Protein AF-A0A8T3Y9E4-F1 (afdb_monomer)

Sequence (505 aa):
MDGLTTKIKVGIEEIILILLIAMSVIGILYFLPGDVMVIKKLIAWIGMGYLFYKIDLSELFFGKKSKLVDGLLIFAYFCLILKDFFTFSKELTKESFYLFDFNLLFQKSIALGGKIYLLKFPLAETIEIYGFYLGAAILICLALSQLLFKTEIVRPSILGLFHEGMPSSFGVRFVRVFTSFFVFLAFFMIVFNLVMEWLAWVIKSWIIFFAVFFYLFFFIKYHKQFHVSTIIYKVGDIGHSFYHRFLDLFKERRTVFLGVSGMLVLHLLTDIGTFIIPYLVGKNVSYFASFGPSHDSLFSLLLIDVAGATVLWQKIGIVALYVLNALAILFLFFGPVYIWRLLYKEERIPTPKLLLALFYPAALAFILSPIFKITRIQEGQDVSIVGVDILTHGVVLSDLLRVLFLVIGLAVLIAILLFIPKLSFFLTLFMIVGVQFFLGYYIFLYFMSVAQSYLLLLSSPGLPTLFIIFFALFFLIAMLFYSSGFLSFIFMSWRRIFLDIKQSQ

Radius of gyration: 25.7 Å; Cα contacts (8 Å, |Δi|>4): 493; chains: 1; bounding box: 64×71×76 Å

Secondary structure (DSSP, 8-state):
-----------HHHHHHHHHHHHHHHHHTT---HHHHHHHHHHHHHHHHHHHHHTTHHHHHHSS--HHHHHHHHHHHHHHHHHHHHHHHHHHHHHHHHH-TT-HHHHHHHHHH----S--HHHHHHHHHHHHHHHHHHHHHHHHHHHHS-PPB-SSSTGGGT--BS--SHHHHHHHHHHHHHHHHHIIIIIIHHHHHHHHHHHHSHHHHHHHHHHHHHHHHHGGG--TTSHHHHHHHHHHHHHHHHHHTTTSTTTHHHHHHHHHHHHHHHHIIIIIHHHHHT---HHHHHH-TT---HHHHHHHHHHH--SHHHHHHHHHHHHHHHHHHHHHHHHHHHHHHHHHTT---PPPHHHHHHHHHHHHHHHHS-SEEEEEPPBTB-TT--SEEEEE----TTTHHHHHHHHHHHHHHHHHHTTSHHHHHHHHHHHHHHHHHHHHHHHHHHHHHHHHHHHHHHH-TT--HHHHHHHHHHHHHHHHHHHHHHHHHHHHHHHHHHHHHHTT-

Mean predicted aligned error: 6.98 Å

Structure (mmCIF, N/CA/C/O backbone):
data_AF-A0A8T3Y9E4-F1
#
_entry.id   AF-A0A8T3Y9E4-F1
#
loop_
_atom_site.group_PDB
_atom_site.id
_atom_site.type_symbol
_atom_site.label_atom_id
_atom_site.label_alt_id
_atom_site.label_comp_id
_atom_site.label_asym_id
_atom_site.label_entity_id
_atom_site.label_seq_id
_atom_site.pdbx_PDB_ins_code
_atom_site.Cartn_x
_atom_site.Cartn_y
_atom_site.Cartn_z
_atom_site.occupancy
_atom_site.B_iso_or_equiv
_atom_site.auth_seq_id
_atom_site.auth_comp_id
_atom_site.auth_asym_id
_atom_site.auth_atom_id
_atom_site.pdbx_PDB_model_num
ATOM 1 N N . MET A 1 1 ? -34.756 -41.202 -5.041 1.00 41.28 1 MET A N 1
ATOM 2 C CA . MET A 1 1 ? -34.720 -39.973 -5.865 1.00 41.28 1 MET A CA 1
ATOM 3 C C . MET A 1 1 ? -34.844 -38.720 -4.982 1.00 41.28 1 MET A C 1
ATOM 5 O O . MET A 1 1 ? -35.246 -37.676 -5.468 1.00 41.28 1 MET A O 1
ATOM 9 N N . ASP A 1 2 ? -34.384 -38.772 -3.724 1.00 39.19 2 ASP A N 1
ATOM 10 C CA . ASP A 1 2 ? -34.600 -37.713 -2.716 1.00 39.19 2 ASP A CA 1
ATOM 11 C C . ASP A 1 2 ? -33.361 -36.833 -2.476 1.00 39.19 2 ASP A C 1
ATOM 13 O O . ASP A 1 2 ? -33.089 -36.388 -1.367 1.00 39.19 2 ASP A O 1
ATOM 17 N N . GLY A 1 3 ? -32.566 -36.601 -3.524 1.00 41.75 3 GLY A N 1
ATOM 18 C CA . GLY A 1 3 ? -31.272 -35.911 -3.429 1.00 41.75 3 GLY A CA 1
ATOM 19 C C . GLY A 1 3 ? -31.195 -34.539 -4.105 1.00 41.75 3 GLY A C 1
ATOM 20 O O . GLY A 1 3 ? -30.090 -34.047 -4.306 1.00 41.75 3 GLY A O 1
ATOM 21 N N . LEU A 1 4 ? -32.316 -33.937 -4.527 1.00 40.28 4 LEU A N 1
ATOM 22 C CA . LEU A 1 4 ? -32.292 -32.845 -5.520 1.00 40.28 4 LEU A CA 1
ATOM 23 C C . LEU A 1 4 ? -33.061 -31.567 -5.153 1.00 40.28 4 LEU A C 1
ATOM 25 O O . LEU A 1 4 ? -33.347 -30.754 -6.026 1.00 40.28 4 LEU A O 1
ATOM 29 N N . THR A 1 5 ? -33.336 -31.329 -3.870 1.00 38.22 5 THR A N 1
ATOM 30 C CA . THR A 1 5 ? -33.919 -30.052 -3.413 1.00 38.22 5 THR A CA 1
ATOM 31 C C . THR A 1 5 ? -33.179 -29.450 -2.224 1.00 38.22 5 THR A C 1
ATOM 33 O O . THR A 1 5 ? -33.794 -28.925 -1.295 1.00 38.22 5 THR A O 1
ATOM 36 N N . THR A 1 6 ? -31.846 -29.453 -2.242 1.00 44.19 6 THR A N 1
ATOM 37 C CA . THR A 1 6 ? -31.098 -28.435 -1.497 1.00 44.19 6 THR A CA 1
ATOM 38 C C . THR A 1 6 ? -31.352 -27.092 -2.180 1.00 44.19 6 THR A C 1
ATOM 40 O O . THR A 1 6 ? -30.656 -26.701 -3.114 1.00 44.19 6 THR A O 1
ATOM 43 N N . LYS A 1 7 ? -32.415 -26.393 -1.753 1.00 43.25 7 LYS A N 1
ATOM 44 C CA . LYS A 1 7 ? -32.653 -24.996 -2.135 1.00 43.25 7 LYS A CA 1
ATOM 45 C C . LYS A 1 7 ? -31.379 -24.220 -1.819 1.00 43.25 7 LYS A C 1
ATOM 47 O O . LYS A 1 7 ? -31.024 -24.081 -0.650 1.00 43.25 7 LYS A O 1
ATOM 52 N N . ILE A 1 8 ? -30.706 -23.733 -2.858 1.00 49.84 8 ILE A N 1
ATOM 53 C CA . ILE A 1 8 ? -29.606 -22.786 -2.719 1.00 49.84 8 ILE A CA 1
ATOM 54 C C . ILE A 1 8 ? -30.212 -21.557 -2.042 1.00 49.84 8 ILE A C 1
ATOM 56 O O . ILE A 1 8 ? -30.957 -20.798 -2.662 1.00 49.84 8 ILE A O 1
ATOM 60 N N . LYS A 1 9 ? -29.971 -21.402 -0.738 1.00 47.78 9 LYS A N 1
ATOM 61 C CA . LYS A 1 9 ? -30.266 -20.156 -0.038 1.00 47.78 9 LYS A CA 1
ATOM 62 C C . LYS A 1 9 ? -29.194 -19.173 -0.480 1.00 47.78 9 LYS A C 1
ATOM 64 O O . LYS A 1 9 ? -28.117 -19.147 0.096 1.00 47.78 9 LYS A O 1
ATOM 69 N N . VAL A 1 10 ? -29.478 -18.446 -1.556 1.00 60.12 10 VAL A N 1
ATOM 70 C CA . VAL A 1 10 ? -28.666 -17.302 -1.968 1.00 60.12 10 VAL A CA 1
ATOM 71 C C . VAL A 1 10 ? -28.800 -16.263 -0.854 1.00 60.12 10 VAL A C 1
ATOM 73 O O . VAL A 1 10 ? -29.909 -15.793 -0.586 1.00 60.12 10 VAL A O 1
ATOM 76 N N . GLY A 1 11 ? -27.708 -15.992 -0.143 1.00 74.25 11 GLY A N 1
ATOM 77 C CA . GLY A 1 11 ? -27.639 -14.939 0.858 1.00 74.25 11 GLY A CA 1
ATOM 78 C C . GLY A 1 11 ? -27.594 -13.560 0.204 1.00 74.25 11 GLY A C 1
ATOM 79 O O . GLY A 1 11 ? -27.495 -13.407 -1.018 1.00 74.25 11 GLY A O 1
ATOM 80 N N . ILE A 1 12 ? -27.709 -12.519 1.027 1.00 74.81 12 ILE A N 1
ATOM 81 C CA . ILE A 1 12 ? -27.642 -11.136 0.542 1.00 74.81 12 ILE A CA 1
ATOM 82 C C . ILE A 1 12 ? -26.237 -10.815 0.007 1.00 74.81 12 ILE A C 1
ATOM 84 O O . ILE A 1 12 ? -26.089 -10.026 -0.925 1.00 74.81 12 ILE A O 1
ATOM 88 N N . GLU A 1 13 ? -25.219 -11.482 0.551 1.00 70.19 13 GLU A N 1
ATOM 89 C CA . GLU A 1 13 ? -23.819 -11.402 0.155 1.00 70.19 13 GLU A CA 1
ATOM 90 C C . GLU A 1 13 ? -23.615 -11.826 -1.302 1.00 70.19 13 GLU A C 1
ATOM 92 O O . GLU A 1 13 ? -22.992 -11.098 -2.079 1.00 70.19 13 GLU A O 1
ATOM 97 N N . GLU A 1 14 ? -24.181 -12.967 -1.697 1.00 70.56 14 GLU A N 1
ATOM 98 C CA . GLU A 1 14 ? -24.085 -13.473 -3.062 1.00 70.56 14 GLU A CA 1
ATOM 99 C C . GLU A 1 14 ? -24.826 -12.564 -4.046 1.00 70.56 14 GLU A C 1
ATOM 101 O O . GLU A 1 14 ? -24.326 -12.332 -5.146 1.00 70.56 14 GLU A O 1
ATOM 106 N N . ILE A 1 15 ? -25.973 -11.993 -3.655 1.00 74.69 15 ILE A N 1
ATOM 107 C CA . ILE A 1 15 ? -26.712 -11.037 -4.497 1.00 74.69 15 ILE A CA 1
ATOM 108 C C . ILE A 1 15 ? -25.878 -9.773 -4.732 1.00 74.69 15 ILE A C 1
ATOM 110 O O . ILE A 1 15 ? -25.726 -9.347 -5.880 1.00 74.69 15 ILE A O 1
ATOM 114 N N . ILE A 1 16 ? -25.306 -9.189 -3.672 1.00 70.62 16 ILE A N 1
ATOM 115 C CA . ILE A 1 16 ? -24.440 -8.005 -3.780 1.00 70.62 16 ILE A CA 1
ATOM 116 C C . ILE A 1 16 ? -23.239 -8.317 -4.677 1.00 70.62 16 ILE A C 1
ATOM 118 O O . ILE A 1 16 ? -22.924 -7.537 -5.577 1.00 70.62 16 ILE A O 1
ATOM 122 N N . LEU A 1 17 ? -22.602 -9.473 -4.483 1.00 70.62 17 LEU A N 1
ATOM 123 C CA . LEU A 1 17 ? -21.464 -9.895 -5.290 1.00 70.62 17 LEU A CA 1
ATOM 124 C C . LEU A 1 17 ? -21.850 -10.047 -6.770 1.00 70.62 17 LEU A C 1
ATOM 126 O O . LEU A 1 17 ? -21.180 -9.474 -7.626 1.00 70.62 17 LEU A O 1
ATOM 130 N N . ILE A 1 18 ? -22.948 -10.743 -7.083 1.00 72.50 18 ILE A N 1
ATOM 131 C CA . ILE A 1 18 ? -23.447 -10.923 -8.459 1.00 72.50 18 ILE A CA 1
ATOM 132 C C . ILE A 1 18 ? -23.756 -9.573 -9.120 1.00 72.50 18 ILE A C 1
ATOM 134 O O . ILE A 1 18 ? -23.401 -9.363 -10.282 1.00 72.50 18 ILE A O 1
ATOM 138 N N . LEU A 1 19 ? -24.365 -8.635 -8.393 1.00 75.94 19 LEU A N 1
ATOM 139 C CA . LEU A 1 19 ? -24.623 -7.287 -8.904 1.00 75.94 19 LEU A CA 1
ATOM 140 C C . LEU A 1 19 ? -23.319 -6.538 -9.200 1.00 75.94 19 LEU A C 1
ATOM 142 O O . LEU A 1 19 ? -23.170 -5.964 -10.280 1.00 75.94 19 LEU A O 1
ATOM 146 N N . LEU A 1 20 ? -22.347 -6.578 -8.283 1.00 73.12 20 LEU A N 1
ATOM 147 C CA . LEU A 1 20 ? -21.034 -5.960 -8.489 1.00 73.12 20 LEU A CA 1
ATOM 148 C C . LEU A 1 20 ? -20.312 -6.551 -9.698 1.00 73.12 20 LEU A C 1
ATOM 150 O O . LEU A 1 20 ? -19.714 -5.809 -10.482 1.00 73.12 20 LEU A O 1
ATOM 154 N N . ILE A 1 21 ? -20.414 -7.863 -9.881 1.00 72.75 21 ILE A N 1
ATOM 155 C CA . ILE A 1 21 ? -19.875 -8.589 -11.028 1.00 72.75 21 ILE A CA 1
ATOM 156 C C . ILE A 1 21 ? -20.503 -8.098 -12.322 1.00 72.75 21 ILE A C 1
ATOM 158 O O . ILE A 1 21 ? -19.780 -7.666 -13.219 1.00 72.75 21 ILE A O 1
ATOM 162 N N . ALA A 1 22 ? -21.833 -8.152 -12.415 1.00 76.12 22 ALA A N 1
ATOM 163 C CA . ALA A 1 22 ? -22.558 -7.797 -13.625 1.00 76.12 22 ALA A CA 1
ATOM 164 C C . ALA A 1 22 ? -22.231 -6.356 -14.038 1.00 76.12 22 ALA A C 1
ATOM 166 O O . ALA A 1 22 ? -21.837 -6.104 -15.176 1.00 76.12 22 ALA A O 1
ATOM 167 N N . MET A 1 23 ? -22.256 -5.425 -13.081 1.00 75.31 23 MET A N 1
ATOM 168 C CA . MET A 1 23 ? -21.860 -4.037 -13.323 1.00 75.31 23 MET A CA 1
ATOM 169 C C . MET A 1 23 ? -20.371 -3.890 -13.683 1.00 75.31 23 MET A C 1
ATOM 171 O O . MET A 1 23 ? -19.987 -2.949 -14.372 1.00 75.31 23 MET A O 1
ATOM 175 N N . SER A 1 24 ? -19.490 -4.780 -13.225 1.00 78.69 24 SER A N 1
ATOM 176 C CA . SER A 1 24 ? -18.065 -4.732 -13.585 1.00 78.69 24 SER A CA 1
ATOM 177 C C . SER A 1 24 ? -17.809 -5.229 -14.997 1.00 78.69 24 SER A C 1
ATOM 179 O O . SER A 1 24 ? -17.068 -4.574 -15.723 1.00 78.69 24 SER A O 1
ATOM 181 N N . VAL A 1 25 ? -18.481 -6.300 -15.417 1.00 76.88 25 VAL A N 1
ATOM 182 C CA . VAL A 1 25 ? -18.430 -6.798 -16.799 1.00 76.88 25 VAL A CA 1
ATOM 183 C C . VAL A 1 25 ? -18.934 -5.725 -17.769 1.00 76.88 25 VAL A C 1
ATOM 185 O O . VAL A 1 25 ? -18.226 -5.377 -18.710 1.00 76.88 25 VAL A O 1
ATOM 188 N N . ILE A 1 26 ? -20.112 -5.144 -17.509 1.00 76.94 26 ILE A N 1
ATOM 189 C CA . ILE A 1 26 ? -20.688 -4.101 -18.378 1.00 76.94 26 ILE A CA 1
ATOM 190 C C . ILE A 1 26 ? -19.802 -2.842 -18.372 1.00 76.94 26 ILE A C 1
ATOM 192 O O . ILE A 1 26 ? -19.606 -2.216 -19.412 1.00 76.94 26 ILE A O 1
ATOM 196 N N . GLY A 1 27 ? -19.213 -2.501 -17.220 1.00 70.25 27 GLY A N 1
ATOM 197 C CA . GLY A 1 27 ? -18.297 -1.366 -17.090 1.00 70.25 27 GLY A CA 1
ATOM 198 C C . GLY A 1 27 ? -16.982 -1.534 -17.857 1.00 70.25 27 GLY A C 1
ATOM 199 O O . GLY A 1 27 ? -16.497 -0.565 -18.428 1.00 70.25 27 GLY A O 1
ATOM 200 N N . ILE A 1 28 ? -16.416 -2.746 -17.917 1.00 72.19 28 ILE A N 1
ATOM 201 C CA . ILE A 1 28 ? -15.203 -3.036 -18.708 1.00 72.19 28 ILE A CA 1
ATOM 202 C C . ILE A 1 28 ? -15.462 -2.856 -20.206 1.00 72.19 28 ILE A C 1
ATOM 204 O O . ILE A 1 28 ? -14.575 -2.419 -20.932 1.00 72.19 28 ILE A O 1
ATOM 208 N N . LEU A 1 29 ? -16.679 -3.153 -20.658 1.00 74.94 29 LEU A N 1
ATOM 209 C CA . LEU A 1 29 ? -17.094 -2.954 -22.044 1.00 74.94 29 LEU A CA 1
ATOM 210 C C . LEU A 1 29 ? -17.444 -1.488 -22.368 1.00 74.94 29 LEU A C 1
ATOM 212 O O . LEU A 1 29 ? -17.924 -1.215 -23.461 1.00 74.94 29 LEU A O 1
ATOM 216 N N . TYR A 1 30 ? -17.221 -0.555 -21.432 1.00 69.25 30 TYR A N 1
ATOM 217 C CA . TYR A 1 30 ? -17.536 0.873 -21.566 1.00 69.25 30 TYR A CA 1
ATOM 218 C C . TYR A 1 30 ? -19.021 1.175 -21.861 1.00 69.25 30 TYR A C 1
ATOM 220 O O . TYR A 1 30 ? -19.355 2.257 -22.330 1.00 69.25 30 TYR A O 1
ATOM 228 N N . PHE A 1 31 ? -19.935 0.248 -21.544 1.00 74.75 31 PHE A N 1
ATOM 229 C CA . PHE A 1 31 ? -21.373 0.408 -21.809 1.00 74.75 31 PHE A CA 1
ATOM 230 C C . PHE A 1 31 ? -22.163 1.038 -20.652 1.00 74.75 31 PHE A C 1
ATOM 232 O O . PHE A 1 31 ? -23.372 1.232 -20.775 1.00 74.75 31 PHE A O 1
ATOM 239 N N . LEU A 1 32 ? -21.525 1.340 -19.514 1.00 72.88 32 LEU A N 1
ATOM 240 C CA . LEU A 1 32 ? -22.216 1.953 -18.378 1.00 72.88 32 LEU A CA 1
ATOM 241 C C . LEU A 1 32 ? -22.195 3.486 -18.464 1.00 72.88 32 LEU A C 1
ATOM 243 O O . LEU A 1 32 ? -21.107 4.060 -18.496 1.00 72.88 32 LEU A O 1
ATOM 247 N N . PRO A 1 33 ? -23.359 4.161 -18.418 1.00 75.06 33 PRO A N 1
ATOM 248 C CA . PRO A 1 33 ? -23.400 5.612 -18.270 1.00 75.06 33 PRO A CA 1
ATOM 249 C C . PRO A 1 33 ? -22.887 6.031 -16.881 1.00 75.06 33 PRO A C 1
ATOM 251 O O . PRO A 1 33 ? -22.947 5.253 -15.921 1.00 75.06 33 PRO A O 1
ATOM 254 N N . GLY A 1 34 ? -22.417 7.279 -16.764 1.00 73.00 34 GLY A N 1
ATOM 255 C CA . GLY A 1 34 ? -21.814 7.819 -15.536 1.00 73.00 34 GLY A CA 1
ATOM 256 C C . GLY A 1 34 ? -22.693 7.649 -14.292 1.00 73.00 34 GLY A C 1
ATOM 257 O O . GLY A 1 34 ? -22.210 7.204 -13.251 1.00 73.00 34 GLY A O 1
ATOM 258 N N . ASP A 1 35 ? -24.001 7.877 -14.415 1.00 71.75 35 ASP A N 1
ATOM 259 C CA . ASP A 1 35 ? -24.958 7.734 -13.309 1.00 71.75 35 ASP A CA 1
ATOM 260 C C . ASP A 1 35 ? -25.008 6.297 -12.763 1.00 71.75 35 ASP A C 1
ATOM 262 O O . ASP A 1 35 ? -25.023 6.066 -11.550 1.00 71.75 35 ASP A O 1
ATOM 266 N N . VAL A 1 36 ? -24.954 5.298 -13.652 1.00 79.00 36 VAL A N 1
ATOM 267 C CA . VAL A 1 36 ? -24.930 3.883 -13.253 1.00 79.00 36 VAL A CA 1
ATOM 268 C C . VAL A 1 36 ? -23.576 3.515 -12.644 1.00 79.00 36 VAL A C 1
ATOM 270 O O . VAL A 1 36 ? -23.523 2.679 -11.741 1.00 79.00 36 VAL A O 1
ATOM 273 N N . MET A 1 37 ? -22.479 4.168 -13.047 1.00 75.06 37 MET A N 1
ATOM 274 C CA . MET A 1 37 ? -21.181 4.009 -12.379 1.00 75.06 37 MET A CA 1
ATOM 275 C C . MET A 1 37 ? -21.188 4.560 -10.944 1.00 75.06 37 MET A C 1
ATOM 277 O O . MET A 1 37 ? -20.574 3.950 -10.061 1.00 75.06 37 MET A O 1
ATOM 281 N N . VAL A 1 38 ? -21.906 5.657 -10.683 1.00 78.56 38 VAL A N 1
ATOM 282 C CA . VAL A 1 38 ? -22.107 6.181 -9.319 1.00 78.56 38 VAL A CA 1
ATOM 283 C C . VAL A 1 38 ? -22.912 5.185 -8.481 1.00 78.56 38 VAL A C 1
ATOM 285 O O . VAL A 1 38 ? -22.470 4.810 -7.392 1.00 78.56 38 VAL A O 1
ATOM 288 N N . ILE A 1 39 ? -24.032 4.672 -9.009 1.00 81.50 39 ILE A N 1
ATOM 289 C CA . ILE A 1 39 ? -24.850 3.640 -8.340 1.00 81.50 39 ILE A CA 1
ATOM 290 C C . ILE A 1 39 ? -24.020 2.382 -8.055 1.00 81.50 39 ILE A C 1
ATOM 292 O O . ILE A 1 39 ? -24.061 1.854 -6.943 1.00 81.50 39 ILE A O 1
ATOM 296 N N . LYS A 1 40 ? -23.206 1.932 -9.019 1.00 82.50 40 LYS A N 1
ATOM 297 C CA . LYS A 1 40 ? -22.290 0.796 -8.851 1.00 82.50 40 LYS A CA 1
ATOM 298 C C . LYS A 1 40 ? -21.365 0.997 -7.653 1.00 82.50 40 LYS A C 1
ATOM 300 O O . LYS A 1 40 ? -21.189 0.077 -6.852 1.00 82.50 40 LYS A O 1
ATOM 305 N N . LYS A 1 41 ? -20.772 2.187 -7.521 1.00 80.06 41 LYS A N 1
ATOM 306 C CA . LYS A 1 41 ? -19.879 2.489 -6.398 1.00 80.06 41 LYS A CA 1
ATOM 307 C C . LYS A 1 41 ? -20.636 2.596 -5.076 1.00 80.06 41 LYS A C 1
ATOM 309 O O . LYS A 1 41 ? -20.136 2.105 -4.070 1.00 80.06 41 LYS A O 1
ATOM 314 N N . LEU A 1 42 ? -21.844 3.156 -5.077 1.00 83.88 42 LEU A N 1
ATOM 315 C CA . LEU A 1 42 ? -22.689 3.198 -3.885 1.00 83.88 42 LEU A CA 1
ATOM 316 C C . LEU A 1 42 ? -23.046 1.786 -3.393 1.00 83.88 42 LEU A C 1
ATOM 318 O O . LEU A 1 42 ? -22.881 1.496 -2.211 1.00 83.88 42 LEU A O 1
ATOM 322 N N . ILE A 1 43 ? -23.460 0.884 -4.292 1.00 83.94 43 ILE A N 1
ATOM 323 C CA . ILE A 1 43 ? -23.746 -0.525 -3.960 1.00 83.94 43 ILE A CA 1
ATOM 324 C C . ILE A 1 43 ? -22.512 -1.195 -3.359 1.00 83.94 43 ILE A C 1
ATOM 326 O O . ILE A 1 43 ? -22.611 -1.903 -2.360 1.00 83.94 43 ILE A O 1
ATOM 330 N N . ALA A 1 44 ? -21.341 -0.948 -3.938 1.00 83.50 44 ALA A N 1
ATOM 331 C CA . ALA A 1 44 ? -20.098 -1.468 -3.402 1.00 83.50 44 ALA A CA 1
ATOM 332 C C . ALA A 1 44 ? -19.787 -0.956 -1.998 1.00 83.50 44 ALA A C 1
ATOM 334 O O . ALA A 1 44 ? -19.410 -1.739 -1.130 1.00 83.50 44 ALA A O 1
ATOM 335 N N . TRP A 1 45 ? -19.952 0.344 -1.773 1.00 87.06 45 TRP A N 1
ATOM 336 C CA . TRP A 1 45 ? -19.739 0.964 -0.472 1.00 87.06 45 TRP A CA 1
ATOM 337 C C . TRP A 1 45 ? -20.688 0.382 0.574 1.00 87.06 45 TRP A C 1
ATOM 339 O O . TRP A 1 45 ? -20.238 -0.011 1.647 1.00 87.06 45 TRP A O 1
ATOM 349 N N . ILE A 1 46 ? -21.970 0.222 0.236 1.00 87.38 46 ILE A N 1
ATOM 350 C CA . ILE A 1 46 ? -22.957 -0.446 1.095 1.00 87.38 46 ILE A CA 1
ATOM 351 C C . ILE A 1 46 ? -22.531 -1.892 1.383 1.00 87.38 46 ILE A C 1
ATOM 353 O O . ILE A 1 46 ? -22.550 -2.318 2.539 1.00 87.38 46 ILE A O 1
ATOM 357 N N . GLY A 1 47 ? -22.091 -2.630 0.360 1.00 83.56 47 GLY A N 1
ATOM 358 C CA . GLY A 1 47 ? -21.563 -3.987 0.508 1.00 83.56 47 GLY A CA 1
ATOM 359 C C . GLY A 1 47 ? -20.375 -4.056 1.470 1.00 83.56 47 GLY A C 1
ATOM 360 O O . GLY A 1 47 ? -20.331 -4.929 2.333 1.00 83.56 47 GLY A O 1
ATOM 361 N N . MET A 1 48 ? -19.451 -3.097 1.399 1.00 84.25 48 MET A N 1
ATOM 362 C CA . MET A 1 48 ? -18.329 -3.017 2.339 1.00 84.25 48 MET A CA 1
ATOM 363 C C . MET A 1 48 ? -18.753 -2.627 3.747 1.00 84.25 48 MET A C 1
ATOM 365 O O . MET A 1 48 ? -18.252 -3.207 4.708 1.00 84.25 48 MET A O 1
ATOM 369 N N . GLY A 1 49 ? -19.704 -1.704 3.889 1.00 87.94 49 GLY A N 1
ATOM 370 C CA . GLY A 1 49 ? -20.299 -1.385 5.184 1.00 87.94 49 GLY A CA 1
ATOM 371 C C . GLY A 1 49 ? -20.910 -2.616 5.845 1.00 87.94 49 GLY A C 1
ATOM 372 O O . GLY A 1 49 ? -20.692 -2.866 7.030 1.00 87.94 49 GLY A O 1
ATOM 373 N N . TYR A 1 50 ? -21.599 -3.441 5.058 1.00 86.75 50 TYR A N 1
ATOM 374 C CA . TYR A 1 50 ? -22.134 -4.716 5.517 1.00 86.75 50 TYR A CA 1
ATOM 375 C C . TYR A 1 50 ? -21.032 -5.710 5.921 1.00 86.75 50 TYR A C 1
ATOM 377 O O . TYR A 1 50 ? -21.148 -6.356 6.964 1.00 86.75 50 TYR A O 1
ATOM 385 N N . LEU A 1 51 ? -19.938 -5.808 5.158 1.00 83.50 51 LEU A N 1
ATOM 386 C CA . LEU A 1 51 ? -18.799 -6.655 5.529 1.00 83.50 51 LEU A CA 1
ATOM 387 C C . LEU A 1 51 ? -18.146 -6.189 6.837 1.00 83.50 51 LEU A C 1
ATOM 389 O O . LEU A 1 51 ? -17.933 -7.012 7.725 1.00 83.50 51 LEU A O 1
ATOM 393 N N . PHE A 1 52 ? -17.919 -4.885 7.024 1.00 87.00 52 PHE A N 1
ATOM 394 C CA . PHE A 1 52 ? -17.437 -4.343 8.302 1.00 87.00 52 PHE A CA 1
ATOM 395 C C . PHE A 1 52 ? -18.389 -4.643 9.465 1.00 87.00 52 PHE A C 1
ATOM 397 O O . PHE A 1 52 ? -17.939 -4.922 10.574 1.00 87.00 52 PHE A O 1
ATOM 404 N N . TYR A 1 53 ? -19.699 -4.652 9.218 1.00 89.75 53 TYR A N 1
ATOM 405 C CA . TYR A 1 53 ? -20.688 -5.014 10.233 1.00 89.75 53 TYR A CA 1
ATOM 406 C C . TYR A 1 53 ? -20.633 -6.503 10.617 1.00 89.75 53 TYR A C 1
ATOM 408 O O . TYR A 1 53 ? -20.957 -6.868 11.749 1.00 89.75 53 TYR A O 1
ATOM 416 N N . LYS A 1 54 ? -20.210 -7.378 9.697 1.00 86.88 54 LYS A N 1
ATOM 417 C CA . LYS A 1 54 ? -19.988 -8.811 9.965 1.00 86.88 54 LYS A CA 1
ATOM 418 C C . LYS A 1 54 ? -18.707 -9.093 10.740 1.00 86.88 54 LYS A C 1
ATOM 420 O O . LYS A 1 54 ? -18.633 -10.119 11.404 1.00 86.88 54 LYS A O 1
ATOM 425 N N . ILE A 1 55 ? -17.731 -8.197 10.653 1.00 87.31 55 ILE A N 1
ATOM 426 C CA . ILE A 1 55 ? -16.436 -8.316 11.327 1.00 87.31 55 ILE A CA 1
ATOM 427 C C . ILE A 1 55 ? -16.546 -8.076 12.844 1.00 87.31 55 ILE A C 1
ATOM 429 O O . ILE A 1 55 ? -15.650 -8.481 13.578 1.00 87.31 55 ILE A O 1
ATOM 433 N N . ASP A 1 56 ? -17.639 -7.463 13.317 1.00 93.19 56 ASP A N 1
ATOM 434 C CA . ASP A 1 56 ? -17.853 -7.097 14.724 1.00 93.19 56 ASP A CA 1
ATOM 435 C C . ASP A 1 56 ? -16.731 -6.175 15.258 1.00 93.19 56 ASP A C 1
ATOM 437 O O . ASP A 1 56 ? -15.918 -6.559 16.100 1.00 93.19 56 ASP A O 1
ATOM 441 N N . LEU A 1 57 ? -16.670 -4.922 14.780 1.00 94.50 57 LEU A N 1
ATOM 442 C CA . LEU A 1 57 ? -15.642 -3.936 15.181 1.00 94.50 57 LEU A CA 1
ATOM 443 C C . LEU A 1 57 ? -15.534 -3.743 16.705 1.00 94.50 57 LEU A C 1
ATOM 445 O O . LEU A 1 57 ? -14.455 -3.504 17.242 1.00 94.50 57 LEU A O 1
ATOM 449 N N . SER A 1 58 ? -16.641 -3.871 17.422 1.00 96.00 58 SER A N 1
ATOM 450 C CA . SER A 1 58 ? -16.721 -3.845 18.879 1.00 96.00 58 SER A CA 1
ATOM 451 C C . SER A 1 58 ? -15.997 -5.025 19.527 1.00 96.00 58 SER A C 1
ATOM 453 O O . SER A 1 58 ? -15.326 -4.833 20.539 1.00 96.00 58 SER A O 1
ATOM 455 N N . GLU A 1 59 ? -16.041 -6.220 18.936 1.00 95.19 59 GLU A N 1
ATOM 456 C CA . GLU A 1 59 ? -15.223 -7.351 19.381 1.00 95.19 59 GLU A CA 1
ATOM 457 C C . GLU A 1 59 ? -13.740 -7.068 19.131 1.00 95.19 59 GLU A C 1
ATOM 459 O O . GLU A 1 59 ? -12.919 -7.278 20.023 1.00 95.19 59 GLU A O 1
ATOM 464 N N . LEU A 1 60 ? -13.396 -6.501 17.971 1.00 94.31 60 LEU A N 1
ATOM 465 C CA . LEU A 1 60 ? -12.019 -6.101 17.672 1.00 94.31 60 LEU A CA 1
ATOM 466 C C . LEU A 1 60 ? -11.485 -5.062 18.677 1.00 94.31 60 LEU A C 1
ATOM 468 O O . LEU A 1 60 ? -10.361 -5.192 19.171 1.00 94.31 60 LEU A O 1
ATOM 472 N N . PHE A 1 61 ? -12.276 -4.037 18.996 1.00 96.06 61 PHE A N 1
ATOM 473 C CA . PHE A 1 61 ? -11.853 -2.935 19.861 1.00 96.06 61 PHE A CA 1
ATOM 474 C C . PHE A 1 61 ? -11.937 -3.263 21.349 1.00 96.06 61 PHE A C 1
ATOM 476 O O . PHE A 1 61 ? -11.001 -2.941 22.078 1.00 96.06 61 PHE A O 1
ATOM 483 N N . PHE A 1 62 ? -13.010 -3.915 21.797 1.00 96.00 62 PHE A N 1
ATOM 484 C CA . PHE A 1 62 ? -13.326 -4.115 23.216 1.00 96.00 62 PHE A CA 1
ATOM 485 C C . PHE A 1 62 ? -13.280 -5.573 23.679 1.00 96.00 62 PHE A C 1
ATOM 487 O O . PHE A 1 62 ? -13.353 -5.822 24.882 1.00 96.00 62 PHE A O 1
ATOM 494 N N . GLY A 1 63 ? -13.212 -6.540 22.762 1.00 94.94 63 GLY A N 1
ATOM 495 C CA . GLY A 1 63 ? -13.312 -7.968 23.082 1.00 94.94 63 GLY A CA 1
ATOM 496 C C . GLY A 1 63 ? -14.738 -8.430 23.397 1.00 94.94 63 GLY A C 1
ATOM 497 O O . GLY A 1 63 ? -14.928 -9.545 23.874 1.00 94.94 63 GLY A O 1
ATOM 498 N N . LYS A 1 64 ? -15.750 -7.583 23.160 1.00 94.81 64 LYS A N 1
ATOM 499 C CA . LYS A 1 64 ? 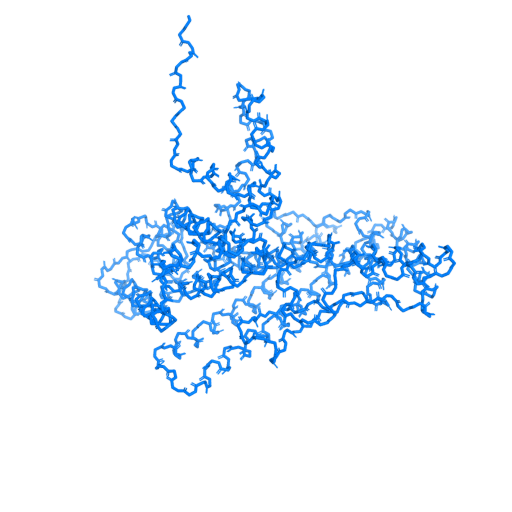-17.172 -7.909 23.336 1.00 94.81 64 LYS A CA 1
ATOM 500 C C . LYS A 1 64 ? -17.978 -7.410 22.143 1.00 94.81 64 LYS A C 1
ATOM 502 O O . LYS A 1 64 ? -17.869 -6.245 21.771 1.00 94.81 64 LYS A O 1
ATOM 507 N N . LYS A 1 65 ? -18.829 -8.278 21.594 1.00 95.44 65 LYS A N 1
ATOM 508 C CA . LYS A 1 65 ? -19.716 -7.944 20.473 1.00 95.44 65 LYS A CA 1
ATOM 509 C C . LYS A 1 65 ? -20.838 -7.008 20.929 1.00 95.44 65 LYS A C 1
ATOM 511 O O . LYS A 1 65 ? -21.525 -7.281 21.914 1.00 95.44 65 LYS A O 1
ATOM 516 N N . SER A 1 66 ? -21.061 -5.934 20.182 1.00 95.81 66 SER A N 1
ATOM 517 C CA . SER A 1 66 ? -22.164 -4.993 20.359 1.00 95.81 66 SER A CA 1
ATOM 518 C C . SER A 1 66 ? -22.588 -4.424 19.010 1.00 95.81 66 SER A C 1
ATOM 520 O O . SER A 1 66 ? -21.998 -3.476 18.491 1.00 95.81 66 SER A O 1
ATOM 522 N N . LYS A 1 67 ? -23.689 -4.962 18.476 1.00 95.62 67 LYS A N 1
ATOM 523 C CA . LYS A 1 67 ? -24.217 -4.587 17.158 1.00 95.62 67 LYS A CA 1
ATOM 524 C C . LYS A 1 67 ? -24.563 -3.105 17.023 1.00 95.62 67 LYS A C 1
ATOM 526 O O . LYS A 1 67 ? -24.444 -2.554 15.933 1.00 95.62 67 LYS A O 1
ATOM 531 N N . LEU A 1 68 ? -24.982 -2.460 18.114 1.00 96.06 68 LEU A N 1
ATOM 532 C CA . LEU A 1 68 ? -25.252 -1.022 18.126 1.00 96.06 68 LEU A CA 1
ATOM 533 C C . LEU A 1 68 ? -23.958 -0.217 17.955 1.00 96.06 68 LEU A C 1
ATOM 535 O O . LEU A 1 68 ? -23.918 0.707 17.149 1.00 96.06 68 LEU A O 1
ATOM 539 N N . VAL A 1 69 ? -22.902 -0.581 18.690 1.00 96.19 69 VAL A N 1
ATOM 540 C CA . VAL A 1 69 ? -21.596 0.088 18.598 1.00 96.19 69 VAL A CA 1
ATOM 541 C C . VAL A 1 69 ? -20.994 -0.117 17.211 1.00 96.19 69 VAL A C 1
ATOM 543 O O . VAL A 1 69 ? -20.518 0.848 16.622 1.00 96.19 69 VAL A O 1
ATOM 546 N N . ASP A 1 70 ? -21.091 -1.329 16.657 1.00 96.75 70 ASP A N 1
ATOM 547 C CA . ASP A 1 70 ? -20.645 -1.630 15.290 1.00 96.75 70 ASP A CA 1
ATOM 548 C C . ASP A 1 70 ? -21.358 -0.751 14.260 1.00 96.75 70 ASP A C 1
ATOM 550 O O . ASP A 1 70 ? -20.712 -0.104 13.437 1.00 96.75 70 ASP A O 1
ATOM 554 N N . GLY A 1 71 ? -22.692 -0.685 14.335 1.00 96.88 71 GLY A N 1
ATOM 555 C CA . GLY A 1 71 ? -23.500 0.135 13.436 1.00 96.88 71 GLY A CA 1
ATOM 556 C C . GLY A 1 71 ? -23.160 1.624 13.530 1.00 96.88 71 GLY A C 1
ATOM 557 O O . GLY A 1 71 ? -23.002 2.277 12.501 1.00 96.88 71 GLY A O 1
ATOM 558 N N . LEU A 1 72 ? -22.989 2.151 14.748 1.00 97.81 72 LEU A N 1
ATOM 559 C CA . LEU A 1 72 ? -22.623 3.553 14.970 1.00 97.81 72 LEU A CA 1
ATOM 560 C C . LEU A 1 72 ? -21.209 3.876 14.471 1.00 97.81 72 LEU A C 1
ATOM 562 O O . LEU A 1 72 ? -21.022 4.926 13.862 1.00 97.81 72 LEU A O 1
ATOM 566 N N . LEU A 1 73 ? -20.231 2.989 14.685 1.00 97.62 73 LEU A N 1
ATOM 567 C CA . LEU A 1 73 ? -18.866 3.162 14.172 1.00 97.62 73 LEU A CA 1
ATOM 568 C C . LEU A 1 73 ? -18.850 3.202 12.644 1.00 97.62 73 LEU A C 1
ATOM 570 O O . LEU A 1 73 ? -18.289 4.123 12.058 1.00 97.62 73 LEU A O 1
ATOM 574 N N . ILE A 1 74 ? -19.507 2.235 12.001 1.00 96.69 74 ILE A N 1
ATOM 575 C CA . ILE A 1 74 ? -19.569 2.148 10.538 1.00 96.69 74 ILE A CA 1
ATOM 576 C C . ILE A 1 74 ? -20.273 3.376 9.964 1.00 96.69 74 ILE A C 1
ATOM 578 O O . ILE A 1 74 ? -19.766 3.995 9.031 1.00 96.69 74 ILE A O 1
ATOM 582 N N . PHE A 1 75 ? -21.408 3.767 10.545 1.00 97.19 75 PHE A N 1
ATOM 583 C CA . PHE A 1 75 ? -22.128 4.961 10.119 1.00 97.19 75 PHE A CA 1
ATOM 584 C C . PHE A 1 75 ? -21.287 6.232 10.296 1.00 97.19 75 PHE A C 1
ATOM 586 O O . PHE A 1 75 ? -21.252 7.063 9.391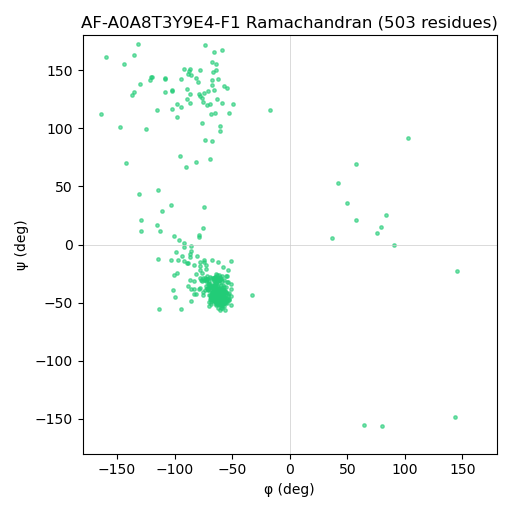 1.00 97.19 75 PHE A O 1
ATOM 593 N N . ALA A 1 76 ? -20.549 6.360 11.403 1.00 97.62 76 ALA A N 1
ATOM 594 C CA . ALA A 1 76 ? -19.634 7.476 11.617 1.00 97.62 76 ALA A CA 1
ATOM 595 C C . ALA A 1 76 ? -18.512 7.512 10.569 1.00 97.62 76 ALA A C 1
ATOM 597 O O . ALA A 1 76 ? -18.221 8.574 10.024 1.00 97.62 76 ALA A O 1
ATOM 598 N N . TYR A 1 77 ? -17.917 6.363 10.240 1.00 97.19 77 TYR A N 1
ATOM 599 C CA . TYR A 1 77 ? -16.873 6.266 9.216 1.00 97.19 77 TYR A CA 1
ATOM 600 C C . TYR A 1 77 ? -17.390 6.615 7.818 1.00 97.19 77 TYR A C 1
ATOM 602 O O . TYR A 1 77 ? -16.725 7.358 7.097 1.00 97.19 77 TYR A O 1
ATOM 610 N N . PHE A 1 78 ? -18.597 6.170 7.453 1.00 95.06 78 PHE A N 1
ATOM 611 C CA . PHE A 1 78 ? -19.221 6.606 6.203 1.00 95.06 78 PHE A CA 1
ATOM 612 C C . PHE A 1 78 ? -19.488 8.107 6.188 1.00 95.06 78 PHE A C 1
ATOM 614 O O . PHE A 1 78 ? -19.193 8.753 5.189 1.00 95.06 78 PHE A O 1
ATOM 621 N N . CYS A 1 79 ? -19.984 8.674 7.291 1.00 95.25 79 CYS A N 1
ATOM 622 C CA . CYS A 1 79 ? -20.188 10.115 7.414 1.00 95.25 79 CYS A CA 1
ATOM 623 C C . CYS A 1 79 ? -18.883 10.906 7.200 1.00 95.25 79 CYS A C 1
ATOM 625 O O . CYS A 1 79 ? -18.894 11.922 6.509 1.00 95.25 79 CYS A O 1
ATOM 627 N N . LEU A 1 80 ? -17.754 10.416 7.728 1.00 94.06 80 LEU A N 1
ATOM 628 C CA . LEU A 1 80 ? -16.439 11.047 7.557 1.00 94.06 80 LEU A CA 1
ATOM 629 C C . LEU A 1 80 ? -15.880 10.934 6.125 1.00 94.06 80 LEU A C 1
ATOM 631 O O . LEU A 1 80 ? -15.164 11.835 5.692 1.00 94.06 80 LEU A O 1
ATOM 635 N N . ILE A 1 81 ? -16.196 9.861 5.388 1.00 91.25 81 ILE A N 1
ATOM 636 C CA . ILE A 1 81 ? -15.700 9.625 4.015 1.00 91.25 81 ILE A CA 1
ATOM 637 C C . ILE A 1 81 ? -16.641 10.167 2.919 1.00 91.25 81 ILE A C 1
ATOM 639 O O . ILE A 1 81 ? -16.359 10.035 1.727 1.00 91.25 81 ILE A O 1
ATOM 643 N N . LEU A 1 82 ? -17.766 10.797 3.287 1.00 87.69 82 LEU A N 1
ATOM 644 C CA . LEU A 1 82 ? -18.738 11.344 2.326 1.00 87.69 82 LEU A CA 1
ATOM 645 C C . LEU A 1 82 ? -18.100 12.302 1.310 1.00 87.69 82 LEU A C 1
ATOM 647 O O . LEU A 1 82 ? -18.506 12.319 0.148 1.00 87.69 82 LEU A O 1
ATOM 651 N N . LYS A 1 83 ? -17.063 13.042 1.708 1.00 82.81 83 LYS A N 1
ATOM 652 C CA . LYS A 1 83 ? -16.305 13.913 0.803 1.00 82.81 83 LYS A CA 1
ATOM 653 C C . LYS A 1 83 ? -15.722 13.184 -0.406 1.00 82.81 83 LYS A C 1
ATOM 655 O O . LYS A 1 83 ? -15.800 13.671 -1.536 1.00 82.81 83 LYS A O 1
ATOM 660 N N . ASP A 1 84 ? -15.202 11.978 -0.192 1.00 79.62 84 ASP A N 1
ATOM 661 C CA . ASP A 1 84 ? -14.552 11.197 -1.242 1.00 79.62 84 ASP A CA 1
ATOM 662 C C . ASP A 1 84 ? -15.611 10.641 -2.200 1.00 79.62 84 ASP A C 1
ATOM 664 O O . ASP A 1 84 ? -15.362 10.485 -3.397 1.00 79.62 84 ASP A O 1
ATOM 668 N N . PHE A 1 85 ? -16.829 10.396 -1.700 1.00 79.88 85 PHE A N 1
ATOM 669 C CA . PHE A 1 85 ? -17.973 10.032 -2.532 1.00 79.88 85 PHE A CA 1
ATOM 670 C C . PHE A 1 85 ? -18.371 11.167 -3.472 1.00 79.88 85 PHE A C 1
ATOM 672 O O . PHE A 1 85 ? -18.546 10.933 -4.671 1.00 79.88 85 PHE A O 1
ATOM 679 N N . PHE A 1 86 ? -18.507 12.389 -2.952 1.00 79.56 86 PHE A N 1
ATOM 680 C CA . PHE A 1 86 ? -18.915 13.535 -3.765 1.00 79.56 86 PHE A CA 1
ATOM 681 C C . PHE A 1 86 ? -17.833 13.947 -4.753 1.00 79.56 86 PHE A C 1
ATOM 683 O O . PHE A 1 86 ? -18.142 14.145 -5.929 1.00 79.56 86 PHE A O 1
ATOM 690 N N . THR A 1 87 ? -16.574 13.982 -4.315 1.00 72.81 87 THR A N 1
ATOM 691 C CA . THR A 1 87 ? -15.426 14.255 -5.191 1.00 72.81 87 THR A CA 1
ATOM 692 C C . THR A 1 87 ? -15.388 13.251 -6.337 1.00 72.81 87 THR A C 1
ATOM 694 O O . THR A 1 87 ? -15.324 13.623 -7.505 1.00 72.81 87 THR A O 1
ATOM 697 N N . PHE A 1 88 ? -15.552 11.966 -6.032 1.00 71.44 88 PHE A N 1
ATOM 698 C CA . PHE A 1 88 ? -15.593 10.938 -7.061 1.00 71.44 88 PHE A CA 1
ATOM 699 C C . PHE A 1 88 ? -16.802 11.052 -7.999 1.00 71.44 88 PHE A C 1
ATOM 701 O O . PHE A 1 88 ? -16.667 10.865 -9.207 1.00 71.44 88 PHE A O 1
ATOM 708 N N . SER A 1 89 ? -17.987 11.340 -7.458 1.00 73.44 89 SER A N 1
ATOM 709 C CA . SER A 1 89 ? -19.208 11.499 -8.259 1.00 73.44 89 SER A CA 1
ATOM 710 C C . SER A 1 89 ? -19.088 12.690 -9.218 1.00 73.44 89 SER A C 1
ATOM 712 O O . SER A 1 89 ? -19.539 12.618 -10.364 1.00 73.44 89 SER A O 1
ATOM 714 N N . LYS A 1 90 ? -18.410 13.760 -8.787 1.00 71.31 90 LYS A N 1
ATOM 715 C CA . LYS A 1 90 ? -18.085 14.925 -9.617 1.00 71.31 90 LYS A CA 1
ATOM 716 C C . LYS A 1 90 ? -17.141 14.572 -10.770 1.00 71.31 90 LYS A C 1
ATOM 718 O O . LYS A 1 90 ? -17.357 15.039 -11.881 1.00 71.31 90 LYS A O 1
ATOM 723 N N . GLU A 1 91 ? -16.130 13.738 -10.543 1.00 68.75 91 GLU A N 1
ATOM 724 C CA . GLU A 1 91 ? -15.206 13.351 -11.620 1.00 68.75 91 GLU A CA 1
ATOM 725 C C . GLU A 1 91 ? -15.836 12.368 -12.620 1.00 68.75 91 GLU A C 1
ATOM 727 O O . GLU A 1 91 ? -15.685 12.537 -13.829 1.00 68.75 91 GLU A O 1
ATOM 732 N N . LEU A 1 92 ? -16.639 11.400 -12.161 1.00 68.25 92 LEU A N 1
ATOM 733 C CA . LEU A 1 92 ? -17.331 10.475 -13.072 1.00 68.25 92 LEU A CA 1
ATOM 734 C C . LEU A 1 92 ? -18.332 11.168 -14.002 1.00 68.25 92 LEU A C 1
ATOM 736 O O . LEU A 1 92 ? -18.477 10.782 -15.164 1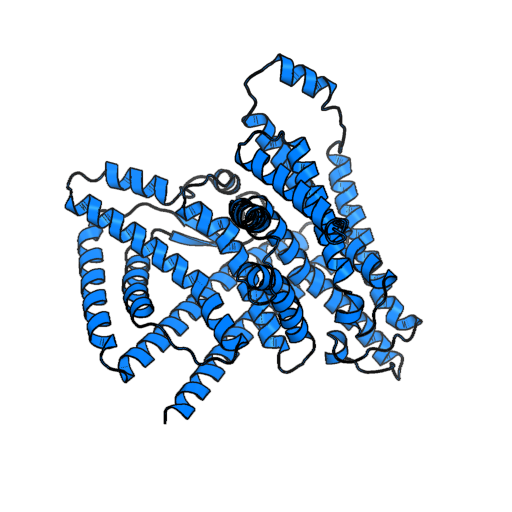.00 68.25 92 LEU A O 1
ATOM 740 N N . THR A 1 93 ? -19.044 12.172 -13.491 1.00 66.12 93 THR A N 1
ATOM 741 C CA . THR A 1 93 ? -20.012 12.924 -14.298 1.00 66.12 93 THR A CA 1
ATOM 742 C C . THR A 1 93 ? -19.312 13.703 -15.412 1.00 66.12 93 THR A C 1
ATOM 744 O O . THR A 1 93 ? -19.809 13.701 -16.538 1.00 66.12 93 THR A O 1
ATOM 747 N N . LYS A 1 94 ? -18.113 14.253 -15.160 1.00 65.81 94 LYS A N 1
ATOM 748 C CA . LYS A 1 94 ? -17.277 14.868 -16.205 1.00 65.81 94 LYS A CA 1
ATOM 749 C C . LYS A 1 94 ? -16.848 13.856 -17.270 1.00 65.81 94 LYS A C 1
ATOM 751 O O . LYS A 1 94 ? -17.066 14.110 -18.448 1.00 65.81 94 LYS A O 1
ATOM 756 N N . GLU A 1 95 ? -16.286 12.708 -16.882 1.00 60.03 95 GLU A N 1
ATOM 757 C CA . GLU A 1 95 ? -15.805 11.687 -17.835 1.00 60.03 95 GLU A CA 1
ATOM 758 C C . GLU A 1 95 ? -16.917 11.187 -18.772 1.00 60.03 95 GLU A C 1
ATOM 760 O O . GLU A 1 95 ? -16.705 11.047 -19.978 1.00 60.03 95 GLU A O 1
ATOM 765 N N . SER A 1 96 ? -18.122 10.963 -18.236 1.00 60.41 96 SER A N 1
ATOM 766 C CA . SER A 1 96 ? -19.262 10.493 -19.035 1.00 60.41 96 SER A CA 1
ATOM 767 C C . SER A 1 96 ? -19.712 11.490 -20.109 1.00 60.41 96 SER A C 1
ATOM 769 O O . SER A 1 96 ? -20.240 11.077 -21.141 1.00 60.41 96 SER A O 1
ATOM 771 N N . PHE A 1 97 ? -19.452 12.784 -19.901 1.00 55.09 97 PHE A N 1
ATOM 772 C CA . PHE A 1 97 ? -19.789 13.841 -20.851 1.00 55.09 97 PHE A CA 1
ATOM 773 C C . PHE A 1 97 ? -18.869 13.831 -22.083 1.00 55.09 97 PHE A C 1
ATOM 775 O O . PHE A 1 97 ? -19.324 14.136 -23.179 1.00 55.09 97 PHE A O 1
ATOM 782 N N . TYR A 1 98 ? -17.604 13.419 -21.931 1.00 54.31 98 TYR A N 1
ATOM 783 C CA . TYR A 1 98 ? -16.621 13.410 -23.023 1.00 54.31 98 TYR A CA 1
ATOM 784 C C . TYR A 1 98 ? -16.721 12.190 -23.950 1.00 54.31 98 TYR A C 1
ATOM 786 O O . TYR A 1 98 ? -16.312 12.270 -25.104 1.00 54.31 98 TYR A O 1
ATOM 794 N N . LEU A 1 99 ? -17.255 11.059 -23.475 1.00 52.81 99 LEU A N 1
ATOM 795 C CA . LEU A 1 99 ? -17.330 9.821 -24.266 1.00 52.81 99 LEU A CA 1
ATOM 796 C C . LEU A 1 99 ? -18.611 9.695 -25.113 1.00 52.81 99 LEU A C 1
ATOM 798 O O . LEU A 1 99 ? -18.648 8.881 -26.033 1.00 52.81 99 LEU A O 1
ATOM 802 N N . PHE A 1 100 ? -19.649 10.492 -24.837 1.00 52.91 100 PHE A N 1
ATOM 803 C CA . PHE A 1 100 ? -20.973 10.392 -25.472 1.00 52.91 100 PHE A CA 1
ATOM 804 C C . PHE A 1 100 ? -21.338 11.612 -26.337 1.00 52.91 100 PHE A C 1
ATOM 806 O O . PHE A 1 100 ? -22.471 12.090 -26.316 1.00 52.91 100 PHE A O 1
ATOM 813 N N . ASP A 1 101 ? -20.416 12.069 -27.184 1.00 49.06 101 ASP A N 1
ATOM 814 C CA . ASP A 1 101 ? -20.672 13.138 -28.169 1.00 49.06 101 ASP A CA 1
ATOM 815 C C . ASP A 1 101 ? -21.499 12.662 -29.396 1.00 49.06 101 ASP A C 1
ATOM 817 O O . ASP A 1 101 ? -21.584 13.328 -30.424 1.00 49.06 101 ASP A O 1
ATOM 821 N N . PHE A 1 102 ? -22.128 11.479 -29.316 1.00 43.97 102 PHE A N 1
ATOM 822 C CA . PHE A 1 102 ? -22.724 10.793 -30.470 1.00 43.97 102 PHE A CA 1
ATOM 823 C C . PHE A 1 102 ? -24.248 10.926 -30.632 1.00 43.97 102 PHE A C 1
ATOM 825 O O . PHE A 1 102 ? -24.808 10.269 -31.506 1.00 43.97 102 PHE A O 1
ATOM 832 N N . ASN A 1 103 ? -24.969 11.745 -29.852 1.00 43.50 103 ASN A N 1
ATOM 833 C CA . ASN A 1 103 ? -26.372 12.042 -30.191 1.00 43.50 103 ASN A CA 1
ATOM 834 C C . ASN A 1 103 ? -26.962 13.263 -29.465 1.00 43.50 103 ASN A C 1
ATOM 836 O O . ASN A 1 103 ? -27.291 13.212 -28.277 1.00 43.50 103 ASN A O 1
ATOM 840 N N . LEU A 1 104 ? -27.250 14.320 -30.230 1.00 51.41 104 LEU A N 1
ATOM 841 C CA . LEU A 1 104 ? -27.977 15.527 -29.802 1.00 51.41 104 LEU A CA 1
ATOM 842 C C . LEU A 1 104 ? -29.369 15.208 -29.195 1.00 51.41 104 LEU A C 1
ATOM 844 O O . LEU A 1 104 ? -29.887 15.938 -28.348 1.00 51.41 104 LEU A O 1
ATOM 848 N N . LEU A 1 105 ? -29.979 14.085 -29.599 1.00 49.38 105 LEU A N 1
ATOM 849 C CA . LEU A 1 105 ? -31.253 13.575 -29.067 1.00 49.38 105 LEU A CA 1
ATOM 850 C C . LEU A 1 105 ? -31.110 12.893 -27.694 1.00 49.38 105 LEU A C 1
ATOM 852 O O . LEU A 1 105 ? -32.029 12.977 -26.874 1.00 49.38 105 LEU A O 1
ATOM 856 N N . PHE A 1 106 ? -29.954 12.281 -27.411 1.00 49.53 106 PHE A N 1
ATOM 857 C CA . PHE A 1 106 ? -29.650 11.691 -26.102 1.00 49.53 106 PHE A CA 1
ATOM 858 C C . PHE A 1 106 ? -29.260 12.780 -25.093 1.00 49.53 106 PHE A C 1
ATOM 860 O O . PHE A 1 106 ? -29.738 12.781 -23.963 1.00 49.53 106 PHE A O 1
ATOM 867 N N . GLN A 1 107 ? -28.526 13.807 -25.538 1.00 51.44 107 GLN A N 1
ATOM 868 C CA . GLN A 1 107 ? -28.291 15.026 -24.752 1.00 51.44 107 GLN A CA 1
ATOM 869 C C . GLN A 1 107 ? -29.595 15.722 -24.341 1.00 51.44 107 GLN A C 1
ATOM 871 O O . GLN A 1 107 ? -29.704 16.170 -23.206 1.00 51.44 107 GLN A O 1
ATOM 876 N N . LYS A 1 108 ? -30.615 15.786 -25.212 1.00 53.34 108 LYS A N 1
ATOM 877 C CA . LYS A 1 108 ? -31.930 16.356 -24.853 1.00 53.34 108 LYS A CA 1
ATOM 878 C C . LYS A 1 108 ? -32.729 15.490 -23.876 1.00 53.34 108 LYS A C 1
ATOM 880 O O . LYS A 1 108 ? -33.446 16.036 -23.040 1.00 53.34 108 LYS A O 1
ATOM 885 N N . SER A 1 109 ? -32.603 14.166 -23.944 1.00 52.50 109 SER A N 1
ATOM 886 C CA . SER A 1 109 ? -33.255 13.256 -22.991 1.00 52.50 109 SER A CA 1
ATOM 887 C C . SER A 1 109 ? -32.516 13.187 -21.649 1.00 52.50 109 SER A C 1
ATOM 889 O O . SER A 1 109 ? -33.178 13.080 -20.622 1.00 52.50 109 SER A O 1
ATOM 891 N N . ILE A 1 110 ? -31.197 13.405 -21.613 1.00 50.91 110 ILE A N 1
ATOM 892 C CA . ILE A 1 110 ? -30.432 13.691 -20.385 1.00 50.91 110 ILE A CA 1
ATOM 893 C C . ILE A 1 110 ? -30.667 15.134 -19.904 1.00 50.91 110 ILE A C 1
ATOM 895 O O . ILE A 1 110 ? -30.679 15.383 -18.711 1.00 50.91 110 ILE A O 1
ATOM 899 N N . ALA A 1 111 ? -30.966 16.109 -20.759 1.00 49.41 111 ALA A N 1
ATOM 900 C CA . ALA A 1 111 ? -31.367 17.440 -20.290 1.00 49.41 111 ALA A CA 1
ATOM 901 C C . ALA A 1 111 ? -32.755 17.424 -19.611 1.00 49.41 111 ALA A C 1
ATOM 903 O O . ALA A 1 111 ? -33.014 18.230 -18.714 1.00 49.41 111 ALA A O 1
ATOM 904 N N . LEU A 1 112 ? -33.638 16.491 -19.999 1.00 46.03 112 LEU A N 1
ATOM 905 C CA . LEU A 1 112 ? -34.930 16.263 -19.339 1.00 46.03 112 LEU A CA 1
ATOM 906 C C . LEU A 1 112 ? -34.856 15.266 -18.162 1.00 46.03 112 LEU A C 1
ATOM 908 O O . LEU A 1 112 ? -35.560 15.468 -17.176 1.00 46.03 112 LEU A O 1
ATOM 912 N N . GLY A 1 113 ? -34.015 14.226 -18.240 1.00 44.22 113 GLY A N 1
ATOM 913 C CA . GLY A 1 113 ? -33.862 13.163 -17.229 1.00 44.22 113 GLY A CA 1
ATOM 914 C C . GLY A 1 113 ? -32.690 13.345 -16.249 1.00 44.22 113 GLY A C 1
ATOM 915 O O . GLY A 1 113 ? -32.758 12.895 -15.114 1.00 44.22 113 GLY A O 1
ATOM 916 N N . GLY A 1 114 ? -31.659 14.091 -16.637 1.00 44.50 114 GLY A N 1
ATOM 917 C CA . GLY A 1 114 ? -30.516 14.554 -15.828 1.00 44.50 114 GLY A CA 1
ATOM 918 C C . GLY A 1 114 ? -30.845 15.753 -14.932 1.00 44.50 114 GLY A C 1
ATOM 919 O O . GLY A 1 114 ? -29.989 16.287 -14.232 1.00 44.50 114 GLY A O 1
ATOM 920 N N . LYS A 1 115 ? -32.131 16.115 -14.856 1.00 43.41 115 LYS A N 1
ATOM 921 C CA . LYS A 1 115 ? -32.748 16.779 -13.698 1.00 43.41 115 LYS A CA 1
ATOM 922 C C . LYS A 1 115 ? -32.963 15.808 -12.522 1.00 43.41 115 LYS A C 1
ATOM 924 O O . LYS A 1 115 ? -33.886 15.965 -11.735 1.00 43.41 115 LYS A O 1
ATOM 929 N N . ILE A 1 116 ? -32.097 14.822 -12.350 1.00 51.03 116 ILE A N 1
ATOM 930 C CA . ILE A 1 116 ? -31.748 14.348 -11.014 1.00 51.03 116 ILE A CA 1
ATOM 931 C C . ILE A 1 116 ? -30.543 15.217 -10.615 1.00 51.03 116 ILE A C 1
ATOM 933 O O . ILE A 1 116 ? -29.402 14.795 -10.705 1.00 51.03 116 ILE A O 1
ATOM 937 N N . TYR A 1 117 ? -30.680 16.534 -10.414 1.00 45.75 117 TYR A N 1
ATOM 938 C CA . TYR A 1 117 ? -30.910 17.208 -9.116 1.00 45.75 117 TYR A CA 1
ATOM 939 C C . TYR A 1 117 ? -30.200 16.623 -7.875 1.00 45.75 117 TYR A C 1
ATOM 941 O O . TYR A 1 117 ? -30.400 17.142 -6.776 1.00 45.75 117 TYR A O 1
ATOM 949 N N . LEU A 1 118 ? -29.329 15.619 -7.998 1.00 44.84 118 LEU A N 1
ATOM 950 C CA . LEU A 1 118 ? -28.523 15.125 -6.885 1.00 44.84 118 LEU A CA 1
ATOM 951 C C . LEU A 1 118 ? -27.309 16.032 -6.692 1.00 44.84 118 LEU A C 1
ATOM 953 O O . LEU A 1 118 ? -26.185 15.619 -6.910 1.00 44.84 118 LEU A O 1
ATOM 957 N N . LEU A 1 119 ? -27.577 17.246 -6.198 1.00 47.53 119 LEU A N 1
ATOM 958 C CA . LEU A 1 119 ? -26.649 18.291 -5.740 1.00 47.53 119 LEU A CA 1
ATOM 959 C C . LEU A 1 119 ? -26.479 19.424 -6.755 1.00 47.53 119 LEU A C 1
ATOM 961 O O . LEU A 1 119 ? -25.550 19.467 -7.556 1.00 47.53 119 LEU A O 1
ATOM 965 N N . LYS A 1 120 ? -27.314 20.461 -6.614 1.00 53.62 120 LYS A N 1
ATOM 966 C CA . LYS A 1 120 ? -26.792 21.816 -6.836 1.00 53.62 120 LYS A CA 1
ATOM 967 C C . LYS A 1 120 ? -25.507 21.913 -6.003 1.00 53.62 120 LYS A C 1
ATOM 969 O O . LYS A 1 120 ? -25.593 21.722 -4.795 1.00 53.62 120 LYS A O 1
ATOM 974 N N . PHE A 1 121 ? -24.362 22.178 -6.635 1.00 57.06 121 PHE A N 1
ATOM 975 C CA . PHE A 1 121 ? -23.023 22.244 -6.024 1.00 57.06 121 PHE A CA 1
ATOM 976 C C . PHE A 1 121 ? -22.946 22.754 -4.566 1.00 57.06 121 PHE A C 1
ATOM 978 O O . PHE A 1 121 ? -22.280 22.086 -3.778 1.00 57.06 121 PHE A O 1
ATOM 985 N N . PRO A 1 122 ? -23.655 23.825 -4.142 1.00 69.62 122 PRO A N 1
ATOM 986 C CA . PRO A 1 122 ? -23.635 24.260 -2.738 1.00 69.62 122 PRO A CA 1
ATOM 987 C C . PRO A 1 122 ? -24.128 23.208 -1.727 1.00 69.62 122 PRO A C 1
ATOM 989 O O . PRO A 1 122 ? -23.671 23.185 -0.587 1.00 69.62 122 PRO A O 1
ATOM 992 N N . LEU A 1 123 ? -25.038 22.309 -2.115 1.00 74.56 123 LEU A N 1
ATOM 993 C CA . LEU A 1 123 ? -25.532 21.255 -1.226 1.00 74.56 123 LEU A CA 1
ATOM 994 C C . LEU A 1 123 ? -24.475 20.162 -0.987 1.00 74.56 123 LEU A C 1
ATOM 996 O O . LEU A 1 123 ? -24.465 19.581 0.089 1.00 74.56 123 LEU A O 1
ATOM 1000 N N . ALA A 1 124 ? -23.580 19.890 -1.945 1.00 76.44 124 ALA A N 1
ATOM 1001 C CA . ALA A 1 124 ? -22.564 18.840 -1.804 1.00 76.44 124 ALA A CA 1
ATOM 1002 C C . ALA A 1 124 ? -21.527 19.201 -0.736 1.00 76.44 124 ALA A C 1
ATOM 1004 O O . ALA A 1 124 ? -21.297 18.418 0.180 1.00 76.44 124 ALA A O 1
ATOM 1005 N N . GLU A 1 125 ? -20.991 20.419 -0.812 1.00 79.94 125 GLU A N 1
ATOM 1006 C CA . GLU A 1 125 ? -20.084 20.980 0.195 1.00 79.94 125 GLU A CA 1
ATOM 1007 C C . GLU A 1 125 ? -20.750 21.017 1.578 1.00 79.94 125 GLU A C 1
ATOM 1009 O O . GLU A 1 125 ? -20.170 20.620 2.586 1.00 79.94 125 GLU A O 1
ATOM 1014 N N . THR A 1 126 ? -22.030 21.395 1.614 1.00 85.25 126 THR A N 1
ATOM 1015 C CA . THR A 1 126 ? -22.826 21.407 2.844 1.00 85.25 126 THR A CA 1
ATOM 1016 C C . THR A 1 126 ? -22.975 20.002 3.450 1.00 85.25 126 THR A C 1
ATOM 1018 O O . THR A 1 126 ? -22.798 19.831 4.657 1.00 85.25 126 THR A O 1
ATOM 1021 N N . ILE A 1 127 ? -23.273 18.974 2.642 1.00 85.31 127 ILE A N 1
ATOM 1022 C CA . ILE A 1 127 ? -23.384 17.586 3.125 1.00 85.31 127 ILE A CA 1
ATOM 1023 C C . ILE A 1 127 ? -22.021 17.042 3.553 1.00 85.31 127 ILE A C 1
ATOM 1025 O O . ILE A 1 127 ? -21.958 16.313 4.537 1.00 85.31 127 ILE A O 1
ATOM 1029 N N . GLU A 1 128 ? -20.939 17.389 2.862 1.00 85.38 128 GLU A N 1
ATOM 1030 C CA . GLU A 1 128 ? -19.584 17.022 3.274 1.00 85.38 128 GLU A CA 1
ATOM 1031 C C . GLU A 1 128 ? -19.256 17.578 4.665 1.00 85.38 128 GLU A C 1
ATOM 1033 O O . GLU A 1 128 ? -18.856 16.822 5.554 1.00 85.38 128 GLU A O 1
ATOM 1038 N N . ILE A 1 129 ? -19.506 18.871 4.887 1.00 87.00 129 ILE A N 1
ATOM 1039 C CA . ILE A 1 129 ? -19.245 19.527 6.170 1.00 87.00 129 ILE A CA 1
ATOM 1040 C C . ILE A 1 129 ? -20.110 18.922 7.285 1.00 87.00 129 ILE A C 1
ATOM 1042 O O . ILE A 1 129 ? -19.596 18.552 8.345 1.00 87.00 129 ILE A O 1
ATOM 1046 N N . TYR A 1 130 ? -21.420 18.781 7.062 1.00 91.38 130 TYR A N 1
ATOM 1047 C CA . TYR A 1 130 ? -22.315 18.209 8.072 1.00 91.38 130 TYR A CA 1
ATOM 1048 C C . TYR A 1 130 ? -22.082 16.718 8.298 1.00 91.38 130 TYR A C 1
ATOM 1050 O O . TYR A 1 130 ? -22.174 16.259 9.435 1.00 91.38 130 TYR A O 1
ATOM 1058 N N . GLY A 1 131 ? -21.752 15.970 7.248 1.00 93.44 131 GLY A N 1
ATOM 1059 C CA . GLY A 1 131 ? -21.355 14.571 7.327 1.00 93.44 131 GLY A CA 1
ATOM 1060 C C . GLY A 1 131 ? -20.113 14.413 8.191 1.00 93.44 131 GLY A C 1
ATOM 1061 O O . GLY A 1 131 ? -20.118 13.633 9.144 1.00 93.44 131 GLY A O 1
ATOM 1062 N N . PHE A 1 132 ? -19.094 15.237 7.952 1.00 93.12 132 PHE A N 1
ATOM 1063 C CA . PHE A 1 132 ? -17.900 15.258 8.782 1.00 93.12 132 PHE A CA 1
ATOM 1064 C C . PHE A 1 132 ? -18.230 15.530 10.256 1.00 93.12 132 PHE A C 1
ATOM 1066 O O . PHE A 1 132 ? -17.826 14.758 11.127 1.00 93.12 132 PHE A O 1
ATOM 1073 N N . TYR A 1 133 ? -19.014 16.575 10.547 1.00 94.31 133 TYR A N 1
ATOM 1074 C CA . TYR A 1 133 ? -19.409 16.899 11.921 1.00 94.31 133 TYR A CA 1
ATOM 1075 C C . TYR A 1 133 ? -20.229 15.801 12.589 1.00 94.31 133 TYR A C 1
ATOM 1077 O O . TYR A 1 133 ? -19.998 15.499 13.760 1.00 94.31 133 TYR A O 1
ATOM 1085 N N . LEU A 1 134 ? -21.159 15.187 11.861 1.00 95.94 134 LEU A N 1
ATOM 1086 C CA . LEU A 1 134 ? -21.976 14.096 12.374 1.00 95.94 134 LEU A CA 1
ATOM 1087 C C . LEU A 1 134 ? -21.111 12.875 12.701 1.00 95.94 134 LEU A C 1
ATOM 1089 O O . LEU A 1 134 ? -21.211 12.331 13.800 1.00 95.94 134 LEU A O 1
ATOM 1093 N N . GLY A 1 135 ? -20.220 12.480 11.789 1.00 96.69 135 GLY A N 1
ATOM 1094 C CA . GLY A 1 135 ? -19.289 11.375 12.014 1.00 96.69 135 GLY A CA 1
ATOM 1095 C C . GLY A 1 135 ? -18.361 11.639 13.201 1.00 96.69 135 GLY A C 1
ATOM 1096 O O . GLY A 1 135 ? -18.258 10.810 14.107 1.00 96.69 135 GLY A O 1
ATOM 1097 N N . ALA A 1 136 ? -17.760 12.829 13.254 1.00 96.25 136 ALA A N 1
ATOM 1098 C CA . ALA A 1 136 ? -16.929 13.288 14.363 1.00 96.25 136 ALA A CA 1
ATOM 1099 C C . ALA A 1 136 ? -17.676 13.250 15.707 1.00 96.25 136 ALA A C 1
ATOM 1101 O O . ALA A 1 136 ? -17.161 12.702 16.685 1.00 96.25 136 ALA A O 1
ATOM 1102 N N . ALA A 1 137 ? -18.900 13.783 15.751 1.00 96.88 137 ALA A N 1
ATOM 1103 C CA . ALA A 1 137 ? -19.731 13.799 16.949 1.00 96.88 137 ALA A CA 1
ATOM 1104 C C . ALA A 1 137 ? -20.048 12.380 17.433 1.00 96.88 137 ALA A C 1
ATOM 1106 O O . ALA A 1 137 ? -19.907 12.102 18.622 1.00 96.88 137 ALA A O 1
ATOM 1107 N N . ILE A 1 138 ? -20.394 11.458 16.529 1.00 98.12 138 ILE A N 1
ATOM 1108 C CA . ILE A 1 138 ? -20.668 10.062 16.894 1.00 98.12 138 ILE A CA 1
ATOM 1109 C C . ILE A 1 138 ? -19.419 9.389 17.471 1.00 98.12 138 ILE A C 1
ATOM 1111 O O . ILE A 1 138 ? -19.522 8.731 18.507 1.00 98.12 138 ILE A O 1
ATOM 1115 N N . LEU A 1 139 ? -18.237 9.579 16.872 1.00 97.81 139 LEU A N 1
ATOM 1116 C CA . LEU A 1 139 ? -16.990 9.023 17.416 1.00 97.81 139 LEU A CA 1
ATOM 1117 C C . LEU A 1 139 ? -16.664 9.587 18.804 1.00 97.81 139 LEU A C 1
ATOM 1119 O O . LEU A 1 139 ? -16.273 8.829 19.696 1.00 97.81 139 LEU A O 1
ATOM 1123 N N . ILE A 1 140 ? -16.863 10.893 19.009 1.00 97.31 140 ILE A N 1
ATOM 1124 C CA . ILE A 1 140 ? -16.695 11.537 20.318 1.00 97.31 140 ILE A CA 1
ATOM 1125 C C . ILE A 1 140 ? -17.699 10.962 21.323 1.00 97.31 140 ILE A C 1
ATOM 1127 O O . ILE A 1 140 ? -17.302 10.583 22.422 1.00 97.31 140 ILE A O 1
ATOM 1131 N N . CYS A 1 141 ? -18.977 10.828 20.961 1.00 97.75 141 CYS A N 1
ATOM 1132 C CA . CYS A 1 141 ? -20.005 10.250 21.828 1.00 97.75 141 CYS A CA 1
ATOM 1133 C C . CYS A 1 141 ? -19.704 8.790 22.188 1.00 97.75 141 CYS A C 1
ATOM 1135 O O . CYS A 1 141 ? -19.837 8.415 23.352 1.00 97.75 141 CYS A O 1
ATOM 1137 N N . LEU A 1 142 ? -19.257 7.973 21.230 1.00 97.06 142 LEU A N 1
ATOM 1138 C CA . LEU A 1 142 ? -18.845 6.587 21.473 1.00 97.06 142 LEU A CA 1
ATOM 1139 C C . LEU A 1 142 ? -17.627 6.504 22.398 1.00 97.06 142 LEU A C 1
ATOM 1141 O O . LEU A 1 142 ? -17.572 5.627 23.259 1.00 97.06 142 LEU A O 1
ATOM 1145 N N . ALA A 1 143 ? -16.663 7.413 22.253 1.00 96.94 143 ALA A N 1
ATOM 1146 C CA . ALA A 1 143 ? -15.525 7.488 23.158 1.00 96.94 143 ALA A CA 1
ATOM 1147 C C . ALA A 1 143 ? -15.951 7.947 24.564 1.00 96.94 143 ALA A C 1
ATOM 1149 O O . ALA A 1 143 ? -15.574 7.317 25.550 1.00 96.94 143 ALA A O 1
ATOM 1150 N N . LEU A 1 144 ? -16.778 8.994 24.671 1.00 96.69 144 LEU A N 1
ATOM 1151 C CA . LEU A 1 144 ? -17.304 9.520 25.938 1.00 96.69 144 LEU A CA 1
ATOM 1152 C C . LEU A 1 144 ? -18.207 8.518 26.665 1.00 96.69 144 LEU A C 1
ATOM 1154 O O . LEU A 1 144 ? -18.253 8.519 27.896 1.00 96.69 144 LEU A O 1
ATOM 1158 N N . SER A 1 145 ? -18.888 7.630 25.940 1.00 94.69 145 SER A N 1
ATOM 1159 C CA . SER A 1 145 ? -19.733 6.589 26.533 1.00 94.69 145 SER A CA 1
ATOM 1160 C C . SER A 1 145 ? -18.935 5.667 27.474 1.00 94.69 145 SER A C 1
ATOM 1162 O O . SER A 1 145 ? -19.474 5.198 28.477 1.00 94.69 145 SER A O 1
ATOM 1164 N N . GLN A 1 146 ? -17.621 5.516 27.249 1.00 88.25 146 GLN A N 1
ATOM 1165 C CA . GLN A 1 146 ? -16.699 4.790 28.136 1.00 88.25 146 GLN A CA 1
ATOM 1166 C C . GLN A 1 146 ? -16.585 5.421 29.535 1.00 88.25 146 GLN A C 1
ATOM 1168 O O . GLN A 1 146 ? -16.324 4.723 30.519 1.00 88.25 146 GLN A O 1
ATOM 1173 N N . LEU A 1 147 ? -16.788 6.738 29.647 1.00 89.44 147 LEU A N 1
ATOM 1174 C CA . LEU A 1 147 ? -16.805 7.452 30.926 1.00 89.44 147 LEU A CA 1
ATOM 1175 C C . LEU A 1 147 ? -18.066 7.108 31.735 1.00 89.44 147 LEU A C 1
ATOM 1177 O O . LEU A 1 147 ? -17.996 6.953 32.960 1.00 89.44 147 LEU A O 1
ATOM 1181 N N . LEU A 1 148 ? -19.198 6.987 31.032 1.00 89.06 148 LEU A N 1
ATOM 1182 C CA . LEU A 1 148 ? -20.540 6.859 31.598 1.00 89.06 148 LEU A CA 1
ATOM 1183 C C . LEU A 1 148 ? -20.897 5.407 31.939 1.00 89.06 148 LEU A C 1
ATOM 1185 O O . LEU A 1 148 ? -21.343 5.131 33.050 1.00 89.06 148 LEU A O 1
ATOM 1189 N N . PHE A 1 149 ? -20.670 4.468 31.016 1.00 84.75 149 PHE A N 1
ATOM 1190 C CA . PHE A 1 149 ? -21.253 3.122 31.096 1.00 84.75 149 PHE A CA 1
ATOM 1191 C C . PHE A 1 149 ? -20.349 2.056 31.723 1.00 84.75 149 PHE A C 1
ATOM 1193 O O . PHE A 1 149 ? -20.747 0.897 31.783 1.00 84.75 149 PHE A O 1
ATOM 1200 N N . LYS A 1 150 ? -19.155 2.425 32.218 1.00 83.50 150 LYS A N 1
ATOM 1201 C CA . LYS A 1 150 ? -18.154 1.490 32.778 1.00 83.50 150 LYS A CA 1
ATOM 1202 C C . LYS A 1 150 ? -18.029 0.218 31.924 1.00 83.50 150 LYS A C 1
ATOM 1204 O O . LYS A 1 150 ? -18.177 -0.895 32.411 1.00 83.50 150 LYS A O 1
ATOM 1209 N N . THR A 1 151 ? -17.797 0.388 30.634 1.00 87.94 151 THR A N 1
ATOM 1210 C CA . THR A 1 151 ? -17.616 -0.718 29.696 1.00 87.94 151 THR A CA 1
ATOM 1211 C C . THR A 1 151 ? -16.375 -1.533 30.062 1.00 87.94 151 THR A C 1
ATOM 1213 O O . THR A 1 151 ? -15.270 -1.004 30.212 1.00 87.94 151 THR A O 1
ATOM 1216 N N . GLU A 1 152 ? -16.570 -2.839 30.231 1.00 93.88 152 GLU A N 1
ATOM 1217 C CA . GLU A 1 152 ? -15.490 -3.788 30.485 1.00 93.88 152 GLU A CA 1
ATOM 1218 C C . GLU A 1 152 ? -14.748 -4.100 29.182 1.00 93.88 152 GLU A C 1
ATOM 1220 O O . GLU A 1 152 ? -15.372 -4.492 28.194 1.00 93.88 152 GLU A O 1
ATOM 1225 N N . ILE A 1 153 ? -13.422 -3.953 29.199 1.00 95.19 153 ILE A N 1
ATOM 1226 C CA . ILE A 1 153 ? -12.544 -4.287 28.074 1.00 95.19 153 ILE A CA 1
ATOM 1227 C C . ILE A 1 153 ? -11.952 -5.674 28.327 1.00 95.19 153 ILE A C 1
ATOM 1229 O O . ILE A 1 153 ? -11.274 -5.882 29.338 1.00 95.19 153 ILE A O 1
ATOM 1233 N N . VAL A 1 154 ? -12.206 -6.604 27.408 1.00 95.69 154 VAL A N 1
ATOM 1234 C CA . VAL A 1 154 ? -11.800 -8.013 27.492 1.00 95.69 154 VAL A CA 1
ATOM 1235 C C . VAL A 1 154 ? -10.685 -8.289 26.486 1.00 95.69 154 VAL A C 1
ATOM 1237 O O . VAL A 1 154 ? -10.667 -7.732 25.386 1.00 95.69 154 VAL A O 1
ATOM 1240 N N . ARG A 1 155 ? -9.731 -9.146 26.857 1.00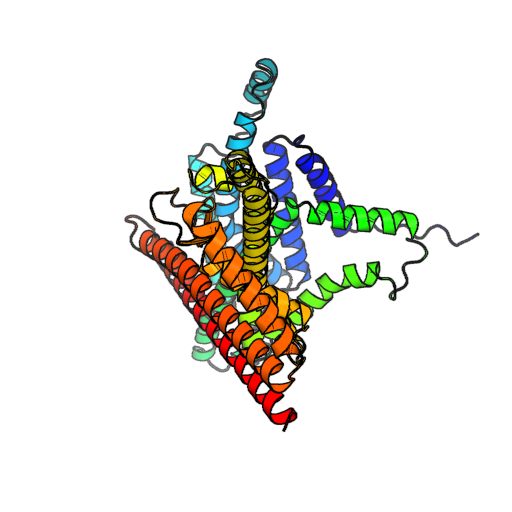 90.62 155 ARG A N 1
ATOM 1241 C CA . ARG A 1 155 ? -8.712 -9.659 25.934 1.00 90.62 155 ARG A CA 1
ATOM 1242 C C . ARG A 1 155 ? -9.199 -10.926 25.225 1.00 90.62 155 ARG A C 1
ATOM 1244 O O . ARG A 1 155 ? -9.871 -11.732 25.862 1.00 90.62 155 ARG A O 1
ATOM 1251 N N . PRO A 1 156 ? -8.798 -11.151 23.962 1.00 94.06 156 PRO A N 1
ATOM 1252 C CA . PRO A 1 156 ? -7.887 -10.333 23.148 1.00 94.06 156 PRO A CA 1
ATOM 1253 C C . PRO A 1 156 ? -8.618 -9.198 22.393 1.00 94.06 156 PRO A C 1
ATOM 1255 O O . PRO A 1 156 ? -9.612 -9.444 21.717 1.00 94.06 156 PRO A O 1
ATOM 1258 N N . SER A 1 157 ? -8.131 -7.952 22.485 1.00 95.12 157 SER A N 1
ATOM 1259 C CA . SER A 1 157 ? -8.693 -6.782 21.778 1.00 95.12 157 SER A CA 1
ATOM 1260 C C . SER A 1 157 ? -7.685 -5.633 21.665 1.00 95.12 157 SER A C 1
ATOM 1262 O O . SER A 1 157 ? -6.718 -5.583 22.431 1.00 95.12 157 SER A O 1
ATOM 1264 N N . ILE A 1 158 ? -7.915 -4.691 20.740 1.00 95.44 158 ILE A N 1
ATOM 1265 C CA . ILE A 1 158 ? -7.014 -3.541 20.529 1.00 95.44 158 ILE A CA 1
ATOM 1266 C C . ILE A 1 158 ? -6.936 -2.671 21.788 1.00 95.44 158 ILE A C 1
ATOM 1268 O O . ILE A 1 158 ? -5.840 -2.330 22.235 1.00 95.44 158 ILE A O 1
ATOM 1272 N N . LEU A 1 159 ? -8.071 -2.339 22.415 1.00 95.88 159 LEU A N 1
ATOM 1273 C CA . LEU A 1 159 ? -8.041 -1.562 23.658 1.00 95.88 159 LEU A CA 1
ATOM 1274 C C . LEU A 1 159 ? -7.519 -2.390 24.834 1.00 95.88 159 LEU A C 1
ATOM 1276 O O . LEU A 1 159 ? -6.884 -1.819 25.721 1.00 95.88 159 LEU A O 1
ATOM 1280 N N . GLY A 1 160 ? -7.676 -3.718 24.792 1.00 95.06 160 GLY A N 1
ATOM 1281 C CA . GLY A 1 160 ? -7.083 -4.669 25.735 1.00 95.06 160 GLY A CA 1
ATOM 1282 C C . GLY A 1 160 ? -5.550 -4.616 25.811 1.00 95.06 160 GLY A C 1
ATOM 1283 O O . GLY A 1 160 ? -4.961 -5.058 26.807 1.00 95.06 160 GLY A O 1
ATOM 1284 N N . LEU A 1 161 ? -4.881 -4.050 24.797 1.00 93.62 161 LEU A N 1
ATOM 1285 C CA . LEU A 1 161 ? -3.438 -3.788 24.826 1.00 93.62 161 LEU A CA 1
ATOM 1286 C C . LEU A 1 161 ? -3.060 -2.716 25.853 1.00 93.62 161 LEU A C 1
ATOM 1288 O O . LEU A 1 161 ? -2.005 -2.829 26.489 1.00 93.62 161 LEU A O 1
ATOM 1292 N N . PHE A 1 162 ? -3.914 -1.704 26.008 1.00 93.38 162 PHE A N 1
ATOM 1293 C CA . PHE A 1 162 ? -3.675 -0.517 26.831 1.00 93.38 162 PHE A CA 1
ATOM 1294 C C . PHE A 1 162 ? -4.392 -0.598 28.179 1.00 93.38 162 PHE A C 1
ATOM 1296 O O . PHE A 1 162 ? -3.829 -0.214 29.201 1.00 93.38 162 PHE A O 1
ATOM 1303 N N . HIS A 1 163 ? -5.619 -1.122 28.183 1.00 92.25 163 HIS A N 1
ATOM 1304 C CA . HIS A 1 163 ? -6.529 -1.105 29.322 1.00 92.25 163 HIS A CA 1
ATOM 1305 C C . HIS A 1 163 ? -7.218 -2.461 29.468 1.00 92.25 163 HIS A C 1
ATOM 1307 O O . HIS A 1 163 ? -7.815 -2.949 28.518 1.00 92.25 163 HIS A O 1
ATOM 1313 N N . GLU A 1 164 ? -7.190 -3.052 30.660 1.00 88.31 164 GLU A N 1
ATOM 1314 C CA . GLU A 1 164 ? -7.836 -4.343 30.935 1.00 88.31 164 GLU A CA 1
ATOM 1315 C C . GLU A 1 164 ? -8.891 -4.203 32.038 1.00 88.31 164 GLU A C 1
ATOM 1317 O O . GLU A 1 164 ? -8.737 -3.394 32.961 1.00 88.31 164 GLU A O 1
ATOM 1322 N N . GLY A 1 165 ? -9.991 -4.949 31.912 1.00 91.56 165 GLY A N 1
ATOM 1323 C CA . GLY A 1 165 ? -11.059 -5.008 32.907 1.00 91.56 165 GLY A CA 1
ATOM 1324 C C . GLY A 1 165 ? -11.809 -3.687 33.102 1.00 91.56 165 GLY A C 1
ATOM 1325 O O . GLY A 1 165 ? -11.863 -2.823 32.219 1.00 91.56 165 GLY A O 1
ATOM 1326 N N . MET A 1 166 ? -12.403 -3.518 34.281 1.00 91.31 166 MET A N 1
ATOM 1327 C CA . MET A 1 166 ? -13.181 -2.333 34.656 1.00 91.31 166 MET A CA 1
ATOM 1328 C C . MET A 1 166 ? -12.277 -1.177 35.119 1.00 91.31 166 MET A C 1
ATOM 1330 O O . MET A 1 166 ? -11.278 -1.411 35.798 1.00 91.31 166 MET A O 1
ATOM 1334 N N . PRO A 1 167 ? -12.603 0.088 34.799 1.00 91.88 167 PRO A N 1
ATOM 1335 C CA . PRO A 1 167 ? -11.775 1.219 35.204 1.00 91.88 167 PRO A CA 1
ATOM 1336 C C . PRO A 1 167 ? -11.947 1.531 36.701 1.00 91.88 167 PRO A C 1
ATOM 1338 O O . PRO A 1 167 ? -13.056 1.832 37.153 1.00 91.88 167 PRO A O 1
ATOM 1341 N N . SER A 1 168 ? -10.843 1.516 37.456 1.00 92.31 168 SER A N 1
ATOM 1342 C CA . SER A 1 168 ? -10.830 1.696 38.919 1.00 92.31 168 SER A CA 1
ATOM 1343 C C . SER A 1 168 ? -11.067 3.139 39.380 1.00 92.31 168 SER A C 1
ATOM 1345 O O . SER A 1 168 ? -11.664 3.355 40.431 1.00 92.31 168 SER A O 1
ATOM 1347 N N . SER A 1 169 ? -10.654 4.138 38.594 1.00 94.12 169 SER A N 1
ATOM 1348 C CA . SER A 1 169 ? -10.761 5.561 38.944 1.00 94.12 169 SER A CA 1
ATOM 1349 C C . SER A 1 169 ? -11.269 6.415 37.779 1.00 94.12 169 SER A C 1
ATOM 1351 O O . SER A 1 169 ? -11.242 5.994 36.620 1.00 94.12 169 SER A O 1
ATOM 1353 N N . PHE A 1 170 ? -11.729 7.637 38.073 1.00 92.75 170 PHE A N 1
ATOM 1354 C CA . PHE A 1 170 ? -12.152 8.598 37.047 1.00 92.75 170 PHE A CA 1
ATOM 1355 C C . PHE A 1 170 ? -11.011 8.954 36.082 1.00 92.75 170 PHE A C 1
ATOM 1357 O O . PHE A 1 170 ? -11.233 8.998 34.876 1.00 92.75 170 PHE A O 1
ATOM 1364 N N . GLY A 1 171 ? -9.781 9.111 36.587 1.00 94.19 171 GLY A N 1
ATOM 1365 C CA . GLY A 1 171 ? -8.604 9.371 35.752 1.00 94.19 171 GLY A CA 1
ATOM 1366 C C . GLY A 1 171 ? -8.353 8.257 34.732 1.00 94.19 171 GLY A C 1
ATOM 1367 O O . GLY A 1 171 ? -8.151 8.537 33.554 1.00 94.19 171 GLY A O 1
ATOM 1368 N N . VAL A 1 172 ? -8.476 6.987 35.141 1.00 93.06 172 VAL A N 1
ATOM 1369 C CA . VAL A 1 172 ? -8.368 5.845 34.213 1.00 93.06 172 VAL A CA 1
ATOM 1370 C C . VAL A 1 172 ? -9.490 5.874 33.171 1.00 93.06 172 VAL A C 1
ATOM 1372 O O . VAL A 1 172 ? -9.233 5.608 31.998 1.00 93.06 172 VAL A O 1
ATOM 1375 N N . ARG A 1 173 ? -10.723 6.241 33.554 1.00 93.12 173 ARG A N 1
ATOM 1376 C CA . ARG A 1 173 ? -11.825 6.411 32.586 1.00 93.12 173 ARG A CA 1
ATOM 1377 C C . ARG A 1 173 ? -11.523 7.511 31.579 1.00 93.12 173 ARG A C 1
ATOM 1379 O O . ARG A 1 173 ? -11.733 7.302 30.392 1.00 93.12 173 ARG A O 1
ATOM 1386 N N . PHE A 1 174 ? -10.996 8.642 32.034 1.00 94.81 174 PHE A N 1
ATOM 1387 C CA . PHE A 1 174 ? -10.620 9.747 31.161 1.00 94.81 174 PHE A CA 1
ATOM 1388 C C . PHE A 1 174 ? -9.554 9.310 30.149 1.00 94.81 174 PHE A C 1
ATOM 1390 O O . PHE A 1 174 ? -9.772 9.441 28.950 1.00 94.81 174 PHE A O 1
ATOM 1397 N N . VAL A 1 175 ? -8.467 8.666 30.590 1.00 95.56 175 VAL A N 1
ATOM 1398 C CA . VAL A 1 175 ? -7.438 8.125 29.677 1.00 95.56 175 VAL A CA 1
ATOM 1399 C C . VAL A 1 175 ? -8.035 7.117 28.684 1.00 95.56 175 VAL A C 1
ATOM 1401 O O . VAL A 1 175 ? -7.680 7.136 27.502 1.00 95.56 175 VAL A O 1
ATOM 1404 N N . ARG A 1 176 ? -8.979 6.269 29.118 1.00 94.94 176 ARG A N 1
ATOM 1405 C CA . ARG A 1 176 ? -9.698 5.338 28.229 1.00 94.94 176 ARG A CA 1
ATOM 1406 C C . ARG A 1 176 ? -10.514 6.049 27.154 1.00 94.94 176 ARG A C 1
ATOM 1408 O O . ARG A 1 176 ? -10.517 5.561 26.027 1.00 94.94 176 ARG A O 1
ATOM 1415 N N . VAL A 1 177 ? -11.160 7.177 27.459 1.00 96.38 177 VAL A N 1
ATOM 1416 C CA . VAL A 1 177 ? -11.888 7.989 26.465 1.00 96.38 177 VAL A CA 1
ATOM 1417 C C . VAL A 1 177 ? -10.932 8.438 25.357 1.00 96.38 177 VAL A C 1
ATOM 1419 O O . VAL A 1 177 ? -11.186 8.145 24.191 1.00 96.38 177 VAL A O 1
ATOM 1422 N N . PHE A 1 178 ? -9.798 9.058 25.706 1.00 96.50 178 PHE A N 1
ATOM 1423 C CA . PHE A 1 178 ? -8.814 9.511 24.709 1.00 96.50 178 PHE A CA 1
ATOM 1424 C C . PHE A 1 178 ? -8.200 8.353 23.927 1.00 96.50 178 PHE A C 1
ATOM 1426 O O . PHE A 1 178 ? -8.077 8.440 22.709 1.00 96.50 178 PHE A O 1
ATOM 1433 N N . THR A 1 179 ? -7.863 7.252 24.606 1.00 96.56 179 THR A N 1
ATOM 1434 C CA . THR A 1 179 ? -7.305 6.062 23.944 1.00 96.56 179 THR A CA 1
ATOM 1435 C C . THR A 1 179 ? -8.312 5.477 22.950 1.00 96.56 179 THR A C 1
ATOM 1437 O O . THR A 1 179 ? -7.949 5.181 21.817 1.00 96.56 179 THR A O 1
ATOM 1440 N N . SER A 1 180 ? -9.585 5.355 23.342 1.00 97.00 180 SER A N 1
ATOM 1441 C CA . SER A 1 180 ? -10.653 4.832 22.476 1.00 97.00 180 SER A CA 1
ATOM 1442 C C . SER A 1 180 ? -10.891 5.741 21.281 1.00 97.00 180 SER A C 1
ATOM 1444 O O . SER A 1 180 ? -10.920 5.266 20.151 1.00 97.00 180 SER A O 1
ATOM 1446 N N . PHE A 1 181 ? -10.983 7.052 21.515 1.00 97.62 181 PHE A N 1
ATOM 1447 C CA . PHE A 1 181 ? -11.134 8.035 20.450 1.00 97.62 181 PHE A CA 1
ATOM 1448 C C . PHE A 1 181 ? -9.976 7.965 19.447 1.00 97.62 181 PHE A C 1
ATOM 1450 O O . PHE A 1 181 ? -10.209 7.877 18.244 1.00 97.62 181 PHE A O 1
ATOM 1457 N N . PHE A 1 182 ? -8.734 7.916 19.935 1.00 97.31 182 PHE A N 1
ATOM 1458 C CA . PHE A 1 182 ? -7.554 7.802 19.083 1.00 97.31 182 PHE A CA 1
ATOM 1459 C C . PHE A 1 182 ? -7.537 6.491 18.288 1.00 97.31 182 PHE A C 1
ATOM 1461 O O . PHE A 1 182 ? -7.253 6.514 17.095 1.00 97.31 182 PHE A O 1
ATOM 1468 N N . VAL A 1 183 ? -7.899 5.359 18.904 1.00 97.06 183 VAL A N 1
ATOM 1469 C CA . VAL A 1 183 ? -8.023 4.066 18.207 1.00 97.06 183 VAL A CA 1
ATOM 1470 C C . VAL A 1 183 ? -9.102 4.121 17.126 1.00 97.06 183 VAL A C 1
ATOM 1472 O O . VAL A 1 183 ? -8.860 3.648 16.017 1.00 97.06 183 VAL A O 1
ATOM 1475 N N . PHE A 1 184 ? -10.260 4.731 17.394 1.00 97.88 184 PHE A N 1
ATOM 1476 C CA . PHE A 1 184 ? -11.321 4.868 16.394 1.00 97.88 184 PHE A CA 1
ATOM 1477 C C . PHE A 1 184 ? -10.890 5.723 15.206 1.00 97.88 184 PHE A C 1
ATOM 1479 O O . PHE A 1 184 ? -11.163 5.341 14.067 1.00 97.88 184 PHE A O 1
ATOM 1486 N N . LEU A 1 185 ? -10.212 6.847 15.462 1.00 97.50 185 LEU A N 1
ATOM 1487 C CA . LEU A 1 185 ? -9.678 7.706 14.406 1.00 97.50 185 LEU A CA 1
ATOM 1488 C C . LEU A 1 185 ? -8.550 7.015 13.634 1.00 97.50 185 LEU A C 1
ATOM 1490 O O . LEU A 1 185 ? -8.519 7.097 12.412 1.00 97.50 185 LEU A O 1
ATOM 1494 N N . ALA A 1 186 ? -7.646 6.307 14.315 1.00 96.88 186 ALA A N 1
ATOM 1495 C CA . ALA A 1 186 ? -6.560 5.578 13.667 1.00 96.88 186 ALA A CA 1
ATOM 1496 C C . ALA A 1 186 ? -7.095 4.446 12.783 1.00 96.88 186 ALA A C 1
ATOM 1498 O O . ALA A 1 186 ? -6.641 4.279 11.653 1.00 96.88 186 ALA A O 1
ATOM 1499 N N . PHE A 1 187 ? -8.102 3.710 13.257 1.00 96.06 187 PHE A N 1
ATOM 1500 C CA . PHE A 1 187 ? -8.759 2.682 12.459 1.00 96.06 187 PHE A CA 1
ATOM 1501 C C . PHE A 1 187 ? -9.456 3.280 11.234 1.00 96.06 187 PHE A C 1
ATOM 1503 O O . PHE A 1 187 ? -9.288 2.754 10.135 1.00 96.06 187 PHE A O 1
ATOM 1510 N N . PHE A 1 188 ? -10.174 4.397 11.395 1.00 95.94 188 PHE A N 1
ATOM 1511 C CA . PHE A 1 188 ? -10.767 5.127 10.273 1.00 95.94 188 PHE A CA 1
ATOM 1512 C C . PHE A 1 188 ? -9.707 5.516 9.230 1.00 95.94 188 PHE A C 1
ATOM 1514 O O . PHE A 1 188 ? -9.785 5.122 8.068 1.00 95.94 188 PHE A O 1
ATOM 1521 N N . MET A 1 189 ? -8.675 6.233 9.675 1.00 94.94 189 MET A N 1
ATOM 1522 C CA . MET A 1 189 ? -7.645 6.801 8.808 1.00 94.94 189 MET A CA 1
ATOM 1523 C C . MET A 1 189 ? -6.806 5.747 8.086 1.00 94.94 189 MET A C 1
ATOM 1525 O O . MET A 1 189 ? -6.456 5.941 6.925 1.00 94.94 189 MET A O 1
ATOM 1529 N N . ILE A 1 190 ? -6.448 4.658 8.771 1.00 94.12 190 ILE A N 1
ATOM 1530 C CA . ILE A 1 190 ? -5.451 3.699 8.279 1.00 94.12 190 ILE A CA 1
ATOM 1531 C C . ILE A 1 190 ? -6.117 2.471 7.659 1.00 94.12 190 ILE A C 1
ATOM 1533 O O . ILE A 1 190 ? -5.680 2.017 6.604 1.00 94.12 190 ILE A O 1
ATOM 1537 N N . VAL A 1 191 ? -7.135 1.910 8.321 1.00 92.88 191 VAL A N 1
ATOM 1538 C CA . VAL A 1 191 ? -7.759 0.637 7.927 1.00 92.88 191 VAL A CA 1
ATOM 1539 C C . VAL A 1 191 ? -8.977 0.881 7.053 1.00 92.88 191 VAL A C 1
ATOM 1541 O O . VAL A 1 191 ? -9.044 0.352 5.947 1.00 92.88 191 VAL A O 1
ATOM 1544 N N . PHE A 1 192 ? -9.935 1.677 7.527 1.00 93.31 192 PHE A N 1
ATOM 1545 C CA . PHE A 1 192 ? -11.185 1.896 6.805 1.00 93.31 192 PHE A CA 1
ATOM 1546 C C . PHE A 1 192 ? -10.930 2.579 5.457 1.00 93.31 192 PHE A C 1
ATOM 1548 O O . PHE A 1 192 ? -11.342 2.037 4.434 1.00 93.31 192 PHE A O 1
ATOM 1555 N N . ASN A 1 193 ? -10.176 3.684 5.430 1.00 91.62 193 ASN A N 1
ATOM 1556 C CA . ASN A 1 193 ? -9.842 4.374 4.178 1.00 91.62 193 ASN A CA 1
ATOM 1557 C C . ASN A 1 193 ? -9.100 3.466 3.186 1.00 91.62 193 ASN A C 1
ATOM 1559 O O . ASN A 1 193 ? -9.494 3.401 2.024 1.00 91.62 193 ASN A O 1
ATOM 1563 N N . LEU A 1 194 ? -8.108 2.690 3.646 1.00 90.31 194 LEU A N 1
ATOM 1564 C CA . LEU A 1 194 ? -7.388 1.736 2.793 1.00 90.31 194 LEU A CA 1
ATOM 1565 C C . LEU A 1 194 ? -8.330 0.702 2.172 1.00 90.31 194 LEU A C 1
ATOM 1567 O O . LEU A 1 194 ? -8.254 0.410 0.983 1.00 90.31 194 LEU A O 1
ATOM 1571 N N . VAL A 1 195 ? -9.226 0.132 2.978 1.00 87.75 195 VAL A N 1
ATOM 1572 C CA . VAL A 1 195 ? -10.185 -0.875 2.514 1.00 87.75 195 VAL A CA 1
ATOM 1573 C C . VAL A 1 195 ? -11.170 -0.275 1.504 1.00 87.75 195 VAL A C 1
ATOM 1575 O O . VAL A 1 195 ? -11.507 -0.927 0.512 1.00 87.75 195 VAL A O 1
ATOM 1578 N N . MET A 1 196 ? -11.604 0.970 1.715 1.00 87.12 196 MET A N 1
ATOM 1579 C CA . MET A 1 196 ? -12.468 1.691 0.776 1.00 87.12 196 MET A CA 1
ATOM 1580 C C . MET A 1 196 ? -11.756 2.011 -0.545 1.00 87.12 196 MET A C 1
ATOM 1582 O O . MET A 1 196 ? -12.374 1.933 -1.613 1.00 87.12 196 MET A O 1
ATOM 1586 N N . GLU A 1 197 ? -10.462 2.316 -0.498 1.00 82.44 197 GLU A N 1
ATOM 1587 C CA . GLU A 1 197 ? -9.630 2.526 -1.682 1.00 82.44 197 GLU A CA 1
ATOM 1588 C C . GLU A 1 197 ? -9.391 1.220 -2.452 1.00 82.44 197 GLU A C 1
ATOM 1590 O O . GLU A 1 197 ? -9.631 1.157 -3.662 1.00 82.44 197 GLU A O 1
ATOM 1595 N N . TRP A 1 198 ? -9.036 0.142 -1.745 1.00 81.25 198 TRP A N 1
ATOM 1596 C CA . TRP A 1 198 ? -8.927 -1.203 -2.313 1.00 81.25 198 TRP A CA 1
ATOM 1597 C C . TRP A 1 198 ? -10.203 -1.598 -3.032 1.00 81.25 198 TRP A C 1
ATOM 1599 O O . TRP A 1 198 ? -10.158 -2.037 -4.176 1.00 81.25 198 TRP A O 1
ATOM 1609 N N . LEU A 1 199 ? -11.354 -1.403 -2.395 1.00 78.56 199 LEU A N 1
ATOM 1610 C CA . LEU A 1 199 ? -12.641 -1.665 -3.015 1.00 78.56 199 LEU A CA 1
ATOM 1611 C C . LEU A 1 199 ? -12.795 -0.882 -4.329 1.00 78.56 199 LEU A C 1
ATOM 1613 O O . LEU A 1 199 ? -13.189 -1.460 -5.345 1.00 78.56 199 LEU A O 1
ATOM 1617 N N . ALA A 1 200 ? -12.478 0.415 -4.322 1.00 75.25 200 ALA A N 1
ATOM 1618 C CA . ALA A 1 200 ? -12.577 1.256 -5.510 1.00 75.25 200 ALA A CA 1
ATOM 1619 C C . ALA A 1 200 ? -11.690 0.744 -6.659 1.00 75.25 200 ALA A C 1
ATOM 1621 O O . ALA A 1 200 ? -12.135 0.751 -7.813 1.00 75.25 200 ALA A O 1
ATOM 1622 N N . TRP A 1 201 ? -10.487 0.251 -6.352 1.00 72.38 201 TRP A N 1
ATOM 1623 C CA . TRP A 1 201 ? -9.599 -0.377 -7.330 1.00 72.38 201 TRP A CA 1
ATOM 1624 C C . TRP A 1 201 ? -10.121 -1.734 -7.811 1.00 72.38 201 TRP A C 1
ATOM 1626 O O . TRP A 1 201 ? -10.287 -1.936 -9.018 1.00 72.38 201 TRP A O 1
ATOM 1636 N N . VAL A 1 202 ? -10.434 -2.644 -6.882 1.00 72.75 202 VAL A N 1
ATOM 1637 C CA . VAL A 1 202 ? -10.901 -4.009 -7.165 1.00 72.75 202 VAL A CA 1
ATOM 1638 C C . VAL A 1 202 ? -12.088 -3.927 -8.131 1.00 72.75 202 VAL A C 1
ATOM 1640 O O . VAL A 1 202 ? -12.046 -4.544 -9.195 1.00 72.75 202 VAL A O 1
ATOM 1643 N N . ILE A 1 203 ? -13.059 -3.041 -7.880 1.00 70.38 203 ILE A N 1
ATOM 1644 C CA . ILE A 1 203 ? -14.256 -2.824 -8.722 1.00 70.38 203 ILE A CA 1
ATOM 1645 C C . ILE A 1 203 ? -13.964 -2.374 -10.155 1.00 70.38 203 ILE A C 1
ATOM 1647 O O . ILE A 1 203 ? -14.764 -2.633 -11.064 1.00 70.38 203 ILE A O 1
ATOM 1651 N N . LYS A 1 204 ? -12.861 -1.657 -10.363 1.00 67.25 204 LYS A N 1
ATOM 1652 C CA . LYS A 1 204 ? -12.433 -1.157 -11.676 1.00 67.25 204 LYS A CA 1
ATOM 1653 C C . LYS A 1 204 ? -11.456 -2.105 -12.382 1.00 67.25 204 LYS A C 1
ATOM 1655 O O . LYS A 1 204 ? -11.142 -1.898 -13.558 1.00 67.25 204 LYS A O 1
ATOM 1660 N N . SER A 1 205 ? -10.960 -3.121 -11.683 1.00 69.81 205 SER A N 1
ATOM 1661 C CA . SER A 1 205 ? -9.903 -4.002 -12.169 1.00 69.81 205 SER A CA 1
ATOM 1662 C C . SER A 1 205 ? -10.449 -5.191 -12.969 1.00 69.81 205 SER A C 1
ATOM 1664 O O . SER A 1 205 ? -11.505 -5.754 -12.676 1.00 69.81 205 SER A O 1
ATOM 1666 N N . TRP A 1 206 ? -9.655 -5.652 -13.938 1.00 69.50 206 TRP A N 1
ATOM 1667 C CA . TRP A 1 206 ? -9.863 -6.944 -14.602 1.00 69.50 206 TRP A CA 1
ATOM 1668 C C . TRP A 1 206 ? -9.748 -8.126 -13.629 1.00 69.50 206 TRP A C 1
ATOM 1670 O O . TRP A 1 206 ? -10.178 -9.228 -13.948 1.00 69.50 206 TRP A O 1
ATOM 1680 N N . ILE A 1 207 ? -9.191 -7.914 -12.434 1.00 68.25 207 ILE A N 1
ATOM 1681 C CA . ILE A 1 207 ? -8.988 -8.970 -11.444 1.00 68.25 207 ILE A CA 1
ATOM 1682 C C . ILE A 1 207 ? -10.324 -9.481 -10.919 1.00 68.25 207 ILE A C 1
ATOM 1684 O O . ILE A 1 207 ? -10.470 -10.694 -10.831 1.00 68.25 207 ILE A O 1
ATOM 1688 N N . ILE A 1 208 ? -11.322 -8.621 -10.661 1.00 67.12 208 ILE A N 1
ATOM 1689 C CA . ILE A 1 208 ? -12.678 -9.114 -10.351 1.00 67.12 208 ILE A CA 1
ATOM 1690 C C . ILE A 1 208 ? -13.200 -9.933 -11.518 1.00 67.12 208 ILE A C 1
ATOM 1692 O O . ILE A 1 208 ? -13.699 -11.030 -11.304 1.00 67.12 208 ILE A O 1
ATOM 1696 N N . PHE A 1 209 ? -13.082 -9.418 -12.744 1.00 66.88 209 PHE A N 1
ATOM 1697 C CA . PHE A 1 209 ? -13.578 -10.119 -13.923 1.00 66.88 209 PHE A CA 1
ATOM 1698 C C . PHE A 1 209 ? -12.980 -11.526 -14.023 1.00 66.88 209 PHE A C 1
ATOM 1700 O O . PHE A 1 209 ? -13.729 -12.493 -14.131 1.00 66.88 209 PHE A O 1
ATOM 1707 N N . PHE A 1 210 ? -11.658 -11.664 -13.898 1.00 69.38 210 PHE A N 1
ATOM 1708 C CA . PHE A 1 210 ? -10.992 -12.964 -13.931 1.00 69.38 210 PHE A CA 1
ATOM 1709 C C . PHE A 1 210 ? -11.310 -13.827 -12.713 1.00 69.38 210 PHE A C 1
ATOM 1711 O O . PHE A 1 210 ? -11.610 -15.003 -12.890 1.00 69.38 210 PHE A O 1
ATOM 1718 N N . ALA A 1 211 ? -11.292 -13.274 -11.497 1.00 68.31 211 ALA A N 1
ATOM 1719 C CA . ALA A 1 211 ? -11.615 -14.011 -10.275 1.00 68.31 211 ALA A CA 1
ATOM 1720 C C . ALA A 1 211 ? -13.031 -14.588 -10.334 1.00 68.31 211 ALA A C 1
ATOM 1722 O O . ALA A 1 211 ? -13.274 -15.714 -9.907 1.00 68.31 211 ALA A O 1
ATOM 1723 N N . VAL A 1 212 ? -13.953 -13.837 -10.922 1.00 65.50 212 VAL A N 1
ATOM 1724 C CA . VAL A 1 212 ? -15.357 -14.201 -11.029 1.00 65.50 212 VAL A CA 1
ATOM 1725 C C . VAL A 1 212 ? -15.617 -15.114 -12.205 1.00 65.50 212 VAL A C 1
ATOM 1727 O O . VAL A 1 212 ? -16.358 -16.075 -12.052 1.00 65.50 212 VAL A O 1
ATOM 1730 N N . PHE A 1 213 ? -15.021 -14.851 -13.366 1.00 69.75 213 PHE A N 1
ATOM 1731 C CA . PHE A 1 213 ? -15.085 -15.775 -14.490 1.00 69.75 213 PHE A CA 1
ATOM 1732 C C . PHE A 1 213 ? -14.534 -17.136 -14.070 1.00 69.75 213 PHE A C 1
ATOM 1734 O O . PHE A 1 213 ? -15.172 -18.157 -14.305 1.00 69.75 213 PHE A O 1
ATOM 1741 N N . PHE A 1 214 ? -13.404 -17.142 -13.359 1.00 72.31 214 PHE A N 1
ATOM 1742 C CA . PHE A 1 214 ? -12.843 -18.338 -12.750 1.00 72.31 214 PHE A CA 1
ATOM 1743 C C . PHE A 1 214 ? -13.836 -18.952 -11.756 1.00 72.31 214 PHE A C 1
ATOM 1745 O O . PHE A 1 214 ? -14.186 -20.119 -11.898 1.00 72.31 214 PHE A O 1
ATOM 1752 N N . TYR A 1 215 ? -14.371 -18.177 -10.808 1.00 69.00 215 TYR A N 1
ATOM 1753 C CA . TYR A 1 215 ? -15.351 -18.675 -9.841 1.00 69.00 215 TYR A CA 1
ATOM 1754 C C . TYR A 1 215 ? -16.588 -19.287 -10.514 1.00 69.00 215 TYR A C 1
ATOM 1756 O O . TYR A 1 215 ? -16.927 -20.420 -10.206 1.00 69.00 215 TYR A O 1
ATOM 1764 N N . LEU A 1 216 ? -17.229 -18.603 -11.466 1.00 70.38 216 LEU A N 1
ATOM 1765 C CA . LEU A 1 216 ? -18.423 -19.066 -12.179 1.00 70.38 216 LEU A CA 1
ATOM 1766 C C . LEU A 1 216 ? -18.130 -20.270 -13.073 1.00 70.38 216 LEU A C 1
ATOM 1768 O O . LEU A 1 216 ? -18.881 -21.241 -13.037 1.00 70.38 216 LEU A O 1
ATOM 1772 N N . PHE A 1 217 ? -17.038 -20.246 -13.843 1.00 75.62 217 PHE A N 1
ATOM 1773 C CA . PHE A 1 217 ? -16.637 -21.370 -14.691 1.00 75.62 217 PHE A CA 1
ATOM 1774 C C . PHE A 1 217 ? -16.422 -22.630 -13.854 1.00 75.62 217 PHE A C 1
ATOM 1776 O O . PHE A 1 217 ? -16.954 -23.699 -14.166 1.00 75.62 217 PHE A O 1
ATOM 1783 N N . PHE A 1 218 ? -15.684 -22.498 -12.751 1.00 69.12 218 PHE A N 1
ATOM 1784 C CA . PHE A 1 218 ? -15.422 -23.615 -11.860 1.00 69.12 218 PHE A CA 1
ATOM 1785 C C . PHE A 1 218 ? -16.647 -24.014 -11.034 1.00 69.12 218 PHE A C 1
ATOM 1787 O O . PHE A 1 218 ? -16.862 -25.204 -10.825 1.00 69.12 218 PHE A O 1
ATOM 1794 N N . PHE A 1 219 ? -17.484 -23.071 -10.607 1.00 69.50 219 PHE A N 1
ATOM 1795 C CA . PHE A 1 219 ? -18.728 -23.360 -9.900 1.00 69.50 219 PHE A CA 1
ATOM 1796 C C . PHE A 1 219 ? -19.696 -24.130 -10.799 1.00 69.50 219 PHE A C 1
ATOM 1798 O O . PHE A 1 219 ? -20.113 -25.228 -10.449 1.00 69.50 219 PHE A O 1
ATOM 1805 N N . ILE A 1 220 ? -19.978 -23.645 -12.008 1.00 72.56 220 ILE A N 1
ATOM 1806 C CA . ILE A 1 220 ? -20.873 -24.331 -12.952 1.00 72.56 220 ILE A CA 1
ATOM 1807 C C . ILE A 1 220 ? -20.348 -25.740 -13.256 1.00 72.56 220 ILE A C 1
ATOM 1809 O O . ILE A 1 220 ? -21.099 -26.715 -13.159 1.00 72.56 220 ILE A O 1
ATOM 1813 N N . LYS A 1 221 ? -19.049 -25.865 -13.553 1.00 73.88 221 LYS A N 1
ATOM 1814 C CA . LYS A 1 221 ? -18.444 -27.136 -13.967 1.00 73.88 221 LYS A CA 1
ATOM 1815 C C . LYS A 1 221 ? -18.220 -28.124 -12.816 1.00 73.88 221 LYS A C 1
ATOM 1817 O O . LYS A 1 221 ? -18.304 -29.329 -13.041 1.00 73.88 221 LYS A O 1
ATOM 1822 N N . TYR A 1 222 ? -17.965 -27.644 -11.598 1.00 72.12 222 TYR A N 1
ATOM 1823 C CA . TYR A 1 222 ? -17.524 -28.478 -10.473 1.00 72.12 222 TYR A CA 1
ATOM 1824 C C . TYR A 1 222 ? -18.336 -28.305 -9.179 1.00 72.12 222 TYR A C 1
ATOM 1826 O O . TYR A 1 222 ? -17.914 -28.862 -8.170 1.00 72.12 222 TYR A O 1
ATOM 1834 N N . HIS A 1 223 ? -19.498 -27.626 -9.158 1.00 67.88 223 HIS A N 1
ATOM 1835 C CA . HIS A 1 223 ? -20.288 -27.399 -7.922 1.00 67.88 223 HIS A CA 1
ATOM 1836 C C . HIS A 1 223 ? -20.553 -28.680 -7.111 1.00 67.88 223 HIS A C 1
ATOM 1838 O O . HIS A 1 223 ? -20.551 -28.644 -5.885 1.00 67.88 223 HIS A O 1
ATOM 1844 N N . LYS A 1 224 ? -20.724 -29.830 -7.777 1.00 72.94 224 LYS A N 1
ATOM 1845 C CA . LYS A 1 224 ? -20.954 -31.132 -7.120 1.00 72.94 224 LYS A CA 1
ATOM 1846 C C . LYS A 1 224 ? -19.707 -31.740 -6.467 1.00 72.94 224 LYS A C 1
ATOM 1848 O O . LYS A 1 224 ? -19.834 -32.692 -5.710 1.00 72.94 224 LYS A O 1
ATOM 1853 N N . GLN A 1 225 ? -18.520 -31.219 -6.770 1.00 70.88 225 GLN A N 1
ATOM 1854 C CA . GLN A 1 225 ? -17.219 -31.711 -6.304 1.00 70.88 225 GLN A CA 1
ATOM 1855 C C . GLN A 1 225 ? -16.493 -30.694 -5.407 1.00 70.88 225 GLN A C 1
ATOM 1857 O O . GLN A 1 225 ? -15.288 -30.827 -5.195 1.00 70.88 225 GLN A O 1
ATOM 1862 N N . PHE A 1 226 ? -17.194 -29.684 -4.868 1.00 64.50 226 PHE A N 1
ATOM 1863 C CA . PHE A 1 226 ? -16.638 -28.735 -3.892 1.00 64.50 226 PHE A CA 1
ATOM 1864 C C . PHE A 1 226 ? -16.366 -29.424 -2.550 1.00 64.50 226 PHE A C 1
ATOM 1866 O O . PHE A 1 226 ? -17.062 -29.240 -1.555 1.00 64.50 226 PHE A O 1
ATOM 1873 N N . HIS A 1 227 ? -15.317 -30.234 -2.517 1.00 71.75 227 HIS A N 1
ATOM 1874 C CA . HIS A 1 227 ? -14.700 -30.659 -1.277 1.00 71.75 227 HIS A CA 1
ATOM 1875 C C . HIS A 1 227 ? -13.821 -29.526 -0.732 1.00 71.75 227 HIS A C 1
ATOM 1877 O O . HIS A 1 227 ? -13.220 -28.761 -1.491 1.00 71.75 227 HIS A O 1
ATOM 1883 N N . VAL A 1 228 ? -13.691 -29.464 0.595 1.00 69.19 228 VAL A N 1
ATOM 1884 C CA . VAL A 1 228 ? -12.831 -28.518 1.340 1.00 69.19 228 VAL A CA 1
ATOM 1885 C C . VAL A 1 228 ? -11.367 -28.552 0.854 1.00 69.19 228 VAL A C 1
ATOM 1887 O O . VAL A 1 228 ? -10.619 -27.590 0.999 1.00 69.19 228 VAL A O 1
ATOM 1890 N N . SER A 1 229 ? -10.943 -29.648 0.218 1.00 71.62 229 SER A N 1
ATOM 1891 C CA . SER A 1 229 ? -9.604 -29.807 -0.355 1.00 71.62 229 SER A CA 1
ATOM 1892 C C . SER A 1 229 ? -9.391 -29.104 -1.703 1.00 71.62 229 SER A C 1
ATOM 1894 O O . SER A 1 229 ? -8.236 -28.936 -2.111 1.00 71.62 229 SER A O 1
ATOM 1896 N N . THR A 1 230 ? -10.459 -28.688 -2.392 1.00 75.25 230 THR A N 1
ATOM 1897 C CA . THR A 1 230 ? -10.370 -28.092 -3.733 1.00 75.25 230 THR A CA 1
ATOM 1898 C C . THR A 1 230 ? -9.669 -26.733 -3.719 1.00 75.25 230 THR A C 1
ATOM 1900 O O . THR A 1 230 ? -9.756 -25.965 -2.761 1.00 75.25 230 THR A O 1
ATOM 1903 N N . ILE A 1 231 ? -8.976 -26.414 -4.818 1.00 70.38 231 ILE A N 1
ATOM 1904 C CA . ILE A 1 231 ? -8.275 -25.129 -4.993 1.00 70.38 231 ILE A CA 1
ATOM 1905 C C . ILE A 1 231 ? -9.246 -23.952 -4.832 1.00 70.38 231 ILE A C 1
ATOM 1907 O O . ILE A 1 231 ? -8.879 -22.945 -4.242 1.00 70.38 231 ILE A O 1
ATOM 1911 N N . ILE A 1 232 ? -10.490 -24.090 -5.295 1.00 64.81 232 ILE A N 1
ATOM 1912 C CA . ILE A 1 232 ? -11.486 -23.012 -5.258 1.00 64.81 232 ILE A CA 1
ATOM 1913 C C . ILE A 1 232 ? -11.899 -22.702 -3.819 1.00 64.81 232 ILE A C 1
ATOM 1915 O O . ILE A 1 232 ? -11.916 -21.534 -3.442 1.00 64.81 232 ILE A O 1
ATOM 1919 N N . TYR A 1 233 ? -12.171 -23.732 -3.005 1.00 69.75 233 TYR A N 1
ATOM 1920 C CA . TYR A 1 233 ? -12.456 -23.536 -1.582 1.00 69.75 233 TYR A CA 1
ATOM 1921 C C . TYR A 1 233 ? -11.277 -22.851 -0.886 1.00 69.75 233 TYR A C 1
ATOM 1923 O O . TYR A 1 233 ? -11.469 -21.874 -0.171 1.00 69.75 233 TYR A O 1
ATOM 1931 N N . LYS A 1 234 ? -10.043 -23.297 -1.163 1.00 72.94 234 LYS A N 1
ATOM 1932 C CA . LYS A 1 234 ? -8.834 -22.666 -0.616 1.00 72.94 234 LYS A CA 1
ATOM 1933 C C . LYS A 1 234 ? -8.708 -21.201 -1.040 1.00 72.94 234 LYS A C 1
ATOM 1935 O O . LYS A 1 234 ? -8.398 -20.373 -0.198 1.00 72.94 234 LYS A O 1
ATOM 1940 N N . VAL A 1 235 ? -8.967 -20.862 -2.305 1.00 64.62 235 VAL A N 1
ATOM 1941 C CA . VAL A 1 235 ? -8.926 -19.471 -2.796 1.00 64.62 235 VAL A CA 1
ATOM 1942 C C . VAL A 1 235 ? -10.003 -18.606 -2.141 1.00 64.62 235 VAL A C 1
ATOM 1944 O O . VAL A 1 235 ? -9.703 -17.481 -1.747 1.00 64.62 235 VAL A O 1
ATOM 1947 N N . GLY A 1 236 ? -11.218 -19.131 -1.969 1.00 64.69 236 GLY A N 1
ATOM 1948 C CA . GLY A 1 236 ? -12.288 -18.441 -1.245 1.00 64.69 236 GLY A CA 1
ATOM 1949 C C . GLY A 1 236 ? -11.954 -18.220 0.233 1.00 64.69 236 GLY A C 1
ATOM 1950 O O . GLY A 1 236 ? -12.152 -17.123 0.752 1.00 64.69 236 GLY A O 1
ATOM 1951 N N . ASP A 1 237 ? -11.379 -19.227 0.894 1.00 75.81 237 ASP A N 1
ATOM 1952 C CA . ASP A 1 237 ? -11.000 -19.136 2.305 1.00 75.81 237 ASP A CA 1
ATOM 1953 C C . ASP A 1 237 ? -9.790 -18.219 2.532 1.00 75.81 237 ASP A C 1
ATOM 1955 O O . ASP A 1 237 ? -9.732 -17.568 3.569 1.00 75.81 237 ASP A O 1
ATOM 1959 N N . ILE A 1 238 ? -8.859 -18.088 1.569 1.00 74.50 238 ILE A N 1
ATOM 1960 C CA . ILE A 1 238 ? -7.653 -17.247 1.710 1.00 74.50 238 ILE A CA 1
ATOM 1961 C C . ILE A 1 238 ? -8.003 -15.829 2.164 1.00 74.50 238 ILE A C 1
ATOM 1963 O O . ILE A 1 238 ? -7.340 -15.328 3.067 1.00 74.50 238 ILE A O 1
ATOM 1967 N N . GLY A 1 239 ? -9.029 -15.194 1.587 1.00 71.50 239 GLY A N 1
ATOM 1968 C CA . GLY A 1 239 ? -9.412 -13.825 1.948 1.00 71.50 239 GLY A CA 1
ATOM 1969 C C . GLY A 1 239 ? -9.888 -13.714 3.397 1.00 71.50 239 GLY A C 1
ATOM 1970 O O . GLY A 1 239 ? -9.375 -12.895 4.157 1.00 71.50 239 GLY A O 1
ATOM 1971 N N . HIS A 1 240 ? -10.815 -14.585 3.797 1.00 73.75 240 HIS A N 1
ATOM 1972 C CA . HIS A 1 240 ? -11.370 -14.620 5.151 1.00 73.75 240 HIS A CA 1
ATOM 1973 C C . HIS A 1 240 ? -10.307 -15.005 6.194 1.00 73.75 240 HIS A C 1
ATOM 1975 O O . HIS A 1 240 ? -10.111 -14.307 7.190 1.00 73.75 240 HIS A O 1
ATOM 1981 N N . SER A 1 241 ? -9.555 -16.076 5.924 1.00 81.31 241 SER A N 1
ATOM 1982 C CA . SER A 1 241 ? -8.433 -16.545 6.741 1.00 81.31 241 SER A CA 1
ATOM 1983 C C . SER A 1 241 ? -7.350 -15.481 6.910 1.00 81.31 241 SER A C 1
ATOM 1985 O O . SER A 1 241 ? -6.825 -15.321 8.012 1.00 81.31 241 SER A O 1
ATOM 1987 N N . PHE A 1 242 ? -6.970 -14.797 5.826 1.00 82.69 242 PHE A N 1
ATOM 1988 C CA . PHE A 1 242 ? -5.979 -13.726 5.871 1.00 82.69 242 PHE A CA 1
ATOM 1989 C C . PHE A 1 242 ? -6.498 -12.570 6.715 1.00 82.69 242 PHE A C 1
ATOM 1991 O O . PHE A 1 242 ? -5.801 -12.138 7.625 1.00 82.69 242 PHE A O 1
ATOM 1998 N N . TYR A 1 243 ? -7.733 -12.131 6.468 1.00 80.56 243 TYR A N 1
ATOM 1999 C CA . TYR A 1 243 ? -8.351 -11.024 7.184 1.00 80.56 243 TYR A CA 1
ATOM 2000 C C . TYR A 1 243 ? -8.385 -11.251 8.701 1.00 80.56 243 TYR A C 1
ATOM 2002 O O . TYR A 1 243 ? -7.877 -10.424 9.458 1.00 80.56 243 TYR A O 1
ATOM 2010 N N . HIS A 1 244 ? -8.913 -12.395 9.150 1.00 84.25 244 HIS A N 1
ATOM 2011 C CA . HIS A 1 244 ? -8.993 -12.708 10.579 1.00 84.25 244 HIS A CA 1
ATOM 2012 C C . HIS A 1 244 ? -7.616 -12.763 11.234 1.00 84.25 244 HIS A C 1
ATOM 2014 O O . HIS A 1 244 ? -7.376 -12.072 12.223 1.00 84.25 244 HIS A O 1
ATOM 2020 N N . ARG A 1 245 ? -6.680 -13.509 10.639 1.00 89.75 245 ARG A N 1
ATOM 2021 C CA . ARG A 1 245 ? -5.327 -13.617 11.193 1.00 89.75 245 ARG A CA 1
ATOM 2022 C C . ARG A 1 245 ? -4.572 -12.289 11.152 1.00 89.75 245 ARG A C 1
ATOM 2024 O O . ARG A 1 245 ? -3.705 -12.057 11.986 1.00 89.75 245 ARG A O 1
ATOM 2031 N N . PHE A 1 246 ? -4.859 -11.436 10.173 1.00 89.56 246 PHE A N 1
ATOM 2032 C CA . PHE A 1 246 ? -4.276 -10.105 10.079 1.00 89.56 246 PHE A CA 1
ATOM 2033 C C . PHE A 1 246 ? -4.809 -9.187 11.183 1.00 89.56 246 PHE A C 1
ATOM 2035 O O . PHE A 1 246 ? -4.021 -8.506 11.836 1.00 89.56 246 PHE A O 1
ATOM 2042 N N . LEU A 1 247 ? -6.118 -9.212 11.456 1.00 88.50 247 LEU A N 1
ATOM 2043 C CA . LEU A 1 247 ? -6.700 -8.486 12.588 1.00 88.50 247 LEU A CA 1
ATOM 2044 C C . LEU A 1 247 ? -6.153 -8.962 13.935 1.00 88.50 247 LEU A C 1
ATOM 2046 O O . LEU A 1 247 ? -5.931 -8.144 14.829 1.00 88.50 247 LEU A O 1
ATOM 2050 N N . ASP A 1 248 ? -5.909 -10.263 14.084 1.00 91.44 248 ASP A N 1
ATOM 2051 C CA . ASP A 1 248 ? -5.352 -10.824 15.315 1.00 91.44 248 ASP A CA 1
ATOM 2052 C C . ASP A 1 248 ? -3.958 -10.264 15.636 1.00 91.44 248 ASP A C 1
ATOM 2054 O O . ASP A 1 248 ? -3.620 -10.119 16.813 1.00 91.44 248 ASP A O 1
ATOM 2058 N N . LEU A 1 249 ? -3.194 -9.811 14.627 1.00 94.94 249 LEU A N 1
ATOM 2059 C CA . LEU A 1 249 ? -1.916 -9.127 14.853 1.00 94.94 249 LEU A CA 1
ATOM 2060 C C . LEU A 1 249 ? -2.071 -7.887 15.745 1.00 94.94 249 LEU A C 1
ATOM 2062 O O . LEU A 1 249 ? -1.149 -7.573 16.495 1.00 94.94 249 LEU A O 1
ATOM 2066 N N . PHE A 1 250 ? -3.218 -7.206 15.702 1.00 94.50 250 PHE A N 1
ATOM 2067 C CA . PHE A 1 250 ? -3.485 -5.994 16.484 1.00 94.50 250 PHE A CA 1
ATOM 2068 C C . PHE A 1 250 ? -4.006 -6.266 17.895 1.00 94.50 250 PHE A C 1
ATOM 2070 O O . PHE A 1 250 ? -4.166 -5.323 18.669 1.00 94.50 250 PHE A O 1
ATOM 2077 N N . LYS A 1 251 ? -4.274 -7.526 18.252 1.00 93.12 251 LYS A N 1
ATOM 2078 C CA . LYS A 1 251 ? -4.797 -7.882 19.577 1.00 93.12 251 LYS A CA 1
ATOM 2079 C C . LYS A 1 251 ? -3.703 -8.225 20.589 1.00 93.12 251 LYS A C 1
ATOM 2081 O O . LYS A 1 251 ? -3.979 -8.250 21.788 1.00 93.12 251 LYS A O 1
ATOM 2086 N N . GLU A 1 252 ? -2.465 -8.447 20.137 1.00 94.31 252 GLU A N 1
ATOM 2087 C CA . GLU A 1 252 ? -1.325 -8.764 21.002 1.00 94.31 252 GLU A CA 1
ATOM 2088 C C . GLU A 1 252 ? -0.167 -7.765 20.869 1.00 94.31 252 GLU A C 1
ATOM 2090 O O . GLU A 1 252 ? 0.215 -7.336 19.780 1.00 94.31 252 GLU A O 1
ATOM 2095 N N . ARG A 1 253 ? 0.476 -7.445 22.001 1.00 93.12 253 ARG A N 1
ATOM 2096 C CA . ARG A 1 253 ? 1.607 -6.495 22.050 1.00 93.12 253 ARG A CA 1
ATOM 2097 C C . ARG A 1 253 ? 2.807 -6.958 21.223 1.00 93.12 253 ARG A C 1
ATOM 2099 O O . ARG A 1 253 ? 3.538 -6.131 20.690 1.00 93.12 253 ARG A O 1
ATOM 2106 N N . ARG A 1 254 ? 3.033 -8.274 21.133 1.00 92.94 254 ARG A N 1
ATOM 2107 C CA . ARG A 1 254 ? 4.169 -8.852 20.399 1.00 92.94 254 ARG A CA 1
ATOM 2108 C C . ARG A 1 254 ? 4.006 -8.700 18.886 1.00 92.94 254 ARG A C 1
ATOM 2110 O O . ARG A 1 254 ? 5.004 -8.533 18.189 1.00 92.94 254 ARG A O 1
ATOM 2117 N N . THR A 1 255 ? 2.775 -8.772 18.390 1.00 95.75 255 THR A N 1
ATOM 2118 C CA . THR A 1 255 ? 2.465 -8.808 16.957 1.00 95.75 255 THR A CA 1
ATOM 2119 C C . THR A 1 255 ? 1.961 -7.476 16.415 1.00 95.75 255 THR A C 1
ATOM 2121 O O . THR A 1 255 ? 1.965 -7.299 15.201 1.00 95.75 255 THR A O 1
ATOM 2124 N N . VAL A 1 256 ? 1.590 -6.509 17.265 1.00 95.56 256 VAL A N 1
ATOM 2125 C CA . VAL A 1 256 ? 1.015 -5.231 16.802 1.00 95.56 256 VAL A CA 1
ATOM 2126 C C . VAL A 1 256 ? 1.928 -4.494 15.821 1.00 95.56 256 VAL A C 1
ATOM 2128 O O . VAL A 1 256 ? 1.466 -4.019 14.792 1.00 95.56 256 VAL A O 1
ATOM 2131 N N . PHE A 1 257 ? 3.242 -4.484 16.055 1.00 96.62 257 PHE A N 1
ATOM 2132 C CA . PHE A 1 257 ? 4.218 -3.868 15.148 1.00 96.62 257 PHE A CA 1
ATOM 2133 C C . PHE A 1 257 ? 4.314 -4.586 13.786 1.00 96.62 257 PHE A C 1
ATOM 2135 O O . PHE A 1 257 ? 4.565 -3.955 12.756 1.00 96.62 257 PHE A O 1
ATOM 2142 N N . LEU A 1 258 ? 4.060 -5.899 13.757 1.00 97.06 258 LEU A N 1
ATOM 2143 C CA . LEU A 1 258 ? 3.967 -6.678 12.521 1.00 97.06 258 LEU A CA 1
ATOM 2144 C C . LEU A 1 258 ? 2.672 -6.331 11.776 1.00 97.06 258 LEU A C 1
ATOM 2146 O O . LEU A 1 258 ? 2.686 -6.209 10.554 1.00 97.06 258 LEU A O 1
ATOM 2150 N N . GLY A 1 259 ? 1.580 -6.108 12.513 1.00 96.31 259 GLY A N 1
ATOM 2151 C CA . GLY A 1 259 ? 0.323 -5.589 11.974 1.00 96.31 259 GLY A CA 1
ATOM 2152 C C . GLY A 1 259 ? 0.479 -4.191 11.369 1.00 96.31 259 GLY A C 1
ATOM 2153 O O . GLY A 1 259 ? 0.088 -3.977 10.226 1.00 96.31 259 GLY A O 1
ATOM 2154 N N . VAL A 1 260 ? 1.110 -3.250 12.082 1.00 96.56 260 VAL A N 1
ATOM 2155 C CA . VAL A 1 260 ? 1.327 -1.869 11.601 1.00 96.56 260 VAL A CA 1
ATOM 2156 C C . VAL A 1 260 ? 2.232 -1.841 10.364 1.00 96.56 260 VAL A C 1
ATOM 2158 O O . VAL A 1 260 ? 1.892 -1.194 9.375 1.00 96.56 260 VAL A O 1
ATOM 2161 N N . SER A 1 261 ? 3.348 -2.581 10.370 1.00 97.81 261 SER A N 1
ATOM 2162 C CA . SER A 1 261 ? 4.191 -2.723 9.169 1.00 97.81 261 SER A CA 1
ATOM 2163 C C . SER A 1 261 ? 3.466 -3.440 8.025 1.00 97.81 261 SER A C 1
ATOM 2165 O O . SER A 1 261 ? 3.665 -3.096 6.864 1.00 97.81 261 SER A O 1
ATOM 2167 N N . GLY A 1 262 ? 2.577 -4.385 8.335 1.00 96.38 262 GLY A N 1
ATOM 2168 C CA . GLY A 1 262 ? 1.730 -5.047 7.346 1.00 96.38 262 GLY A CA 1
ATOM 2169 C C . GLY A 1 262 ? 0.738 -4.103 6.694 1.00 96.38 262 GLY A C 1
ATOM 2170 O O . GLY A 1 262 ? 0.616 -4.110 5.475 1.00 96.38 262 GLY A O 1
ATOM 2171 N N . MET A 1 263 ? 0.097 -3.234 7.476 1.00 95.31 263 MET A N 1
ATOM 2172 C CA . MET A 1 263 ? -0.769 -2.183 6.939 1.00 95.31 263 MET A CA 1
ATOM 2173 C C . MET A 1 263 ? 0.004 -1.264 6.003 1.00 95.31 263 MET A C 1
ATOM 2175 O O . MET A 1 263 ? -0.459 -1.003 4.901 1.00 95.31 263 MET A O 1
ATOM 2179 N N . LEU A 1 264 ? 1.201 -0.829 6.393 1.00 96.50 264 LEU A N 1
ATOM 2180 C CA . LEU A 1 264 ? 2.058 -0.000 5.546 1.00 96.50 264 LEU A CA 1
ATOM 2181 C C . LEU A 1 264 ? 2.389 -0.681 4.204 1.00 96.50 264 LEU A C 1
ATOM 2183 O O . LEU A 1 264 ? 2.343 -0.050 3.153 1.00 96.50 264 LEU A O 1
ATOM 2187 N N . VAL A 1 265 ? 2.680 -1.981 4.228 1.00 96.19 265 VAL A N 1
ATOM 2188 C CA . VAL A 1 265 ? 2.936 -2.775 3.017 1.00 96.19 265 VAL A CA 1
ATOM 2189 C C . VAL A 1 265 ? 1.665 -2.980 2.182 1.00 96.19 265 VAL A C 1
ATOM 2191 O O . VAL A 1 265 ? 1.741 -3.003 0.955 1.00 96.19 265 VAL A O 1
ATOM 2194 N N . LEU A 1 266 ? 0.491 -3.096 2.810 1.00 92.62 266 LEU A N 1
ATOM 2195 C CA . LEU A 1 266 ? -0.792 -3.160 2.103 1.00 92.62 266 LEU A CA 1
ATOM 2196 C C . LEU A 1 266 ? -1.149 -1.832 1.423 1.00 92.62 266 LEU A C 1
ATOM 2198 O O . LEU A 1 266 ? -1.684 -1.871 0.319 1.00 92.62 266 LEU A O 1
ATOM 2202 N N . HIS A 1 267 ? -0.811 -0.690 2.033 1.00 91.25 267 HIS A N 1
ATOM 2203 C CA . HIS A 1 267 ? -0.903 0.634 1.396 1.00 91.25 267 HIS A CA 1
ATOM 2204 C C . HIS A 1 267 ? -0.062 0.679 0.113 1.00 91.25 267 HIS A C 1
ATOM 2206 O O . HIS A 1 267 ? -0.581 1.006 -0.948 1.00 91.25 267 HIS A O 1
ATOM 2212 N N . LEU A 1 268 ? 1.194 0.219 0.172 1.00 92.81 268 LEU A N 1
ATOM 2213 C CA . LEU A 1 268 ? 2.050 0.116 -1.017 1.00 92.81 268 LEU A CA 1
ATOM 2214 C C . LEU A 1 268 ? 1.447 -0.795 -2.101 1.00 92.81 268 LEU A C 1
ATOM 2216 O O . LEU A 1 268 ? 1.551 -0.507 -3.290 1.00 92.81 268 LEU A O 1
ATOM 2220 N N . LEU A 1 269 ? 0.815 -1.905 -1.709 1.00 90.44 269 LEU A N 1
ATOM 2221 C CA . LEU A 1 269 ? 0.178 -2.828 -2.651 1.00 90.44 269 LEU A CA 1
ATOM 2222 C C . LEU A 1 269 ? -1.023 -2.189 -3.372 1.00 90.44 269 LEU A C 1
ATOM 2224 O O . LEU A 1 269 ? -1.257 -2.512 -4.540 1.00 90.44 269 LEU A O 1
ATOM 2228 N N . THR A 1 270 ? -1.738 -1.266 -2.721 1.00 87.00 270 THR A N 1
ATOM 2229 C CA . THR A 1 270 ? -2.773 -0.445 -3.373 1.00 87.00 270 THR A CA 1
ATOM 2230 C C . THR A 1 270 ? -2.177 0.360 -4.519 1.00 87.00 270 THR A C 1
ATOM 2232 O O . THR A 1 270 ? -2.69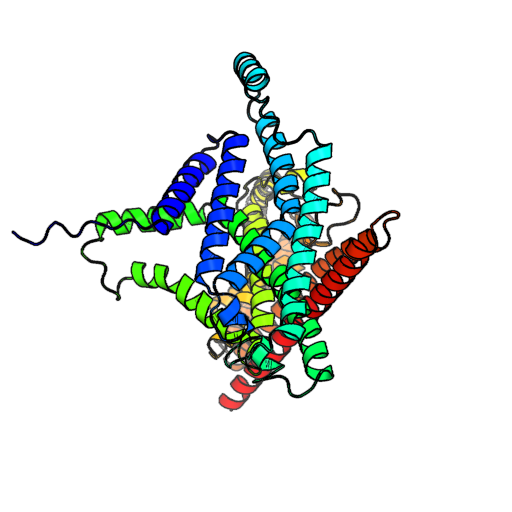9 0.310 -5.632 1.00 87.00 270 THR A O 1
ATOM 2235 N N . ASP A 1 271 ? -1.040 1.018 -4.287 1.00 87.12 271 ASP A N 1
ATOM 2236 C CA . ASP A 1 271 ? -0.378 1.852 -5.294 1.00 87.12 271 ASP A CA 1
ATOM 2237 C C . ASP A 1 271 ? 0.121 1.029 -6.488 1.00 87.12 271 ASP A C 1
ATOM 2239 O O . ASP A 1 271 ? 0.042 1.467 -7.639 1.00 87.12 271 ASP A O 1
ATOM 2243 N N . ILE A 1 272 ? 0.564 -0.211 -6.250 1.00 89.00 272 ILE A N 1
ATOM 2244 C CA . ILE A 1 272 ? 0.910 -1.142 -7.333 1.00 89.00 272 ILE A CA 1
ATOM 2245 C C . ILE A 1 272 ? -0.302 -1.397 -8.229 1.00 89.00 272 ILE A C 1
ATOM 2247 O O . ILE A 1 272 ? -0.200 -1.349 -9.458 1.00 89.00 272 ILE A O 1
ATOM 2251 N N . GLY A 1 273 ? -1.447 -1.693 -7.614 1.00 82.69 273 GLY A N 1
ATOM 2252 C CA . GLY A 1 273 ? -2.685 -1.959 -8.332 1.00 82.69 273 GLY A CA 1
ATOM 2253 C C . GLY A 1 273 ? -3.177 -0.738 -9.103 1.00 82.69 273 GLY A C 1
ATOM 2254 O O . GLY A 1 273 ? -3.563 -0.862 -10.272 1.00 82.69 273 GLY A O 1
ATOM 2255 N N . THR A 1 274 ? -3.177 0.421 -8.450 1.00 79.12 274 THR A N 1
ATOM 2256 C CA . THR A 1 274 ? -3.778 1.658 -8.957 1.00 79.12 274 THR A CA 1
ATOM 2257 C C . THR A 1 274 ? -2.896 2.365 -9.981 1.00 79.12 274 THR A C 1
ATOM 2259 O O . THR A 1 274 ? -3.426 2.855 -10.977 1.00 79.12 274 THR A O 1
ATOM 2262 N N . PHE A 1 275 ? -1.576 2.378 -9.787 1.00 83.12 275 PHE A N 1
ATOM 2263 C CA . PHE A 1 275 ? -0.650 3.154 -10.616 1.00 83.12 275 PHE A CA 1
ATOM 2264 C C . PHE A 1 275 ? 0.282 2.262 -11.437 1.00 83.12 275 PHE A C 1
ATOM 2266 O O . PHE A 1 275 ? 0.288 2.351 -12.665 1.00 83.12 275 PHE A O 1
ATOM 2273 N N . ILE A 1 276 ? 1.029 1.355 -10.797 1.00 89.69 276 ILE A N 1
ATOM 2274 C CA . ILE A 1 276 ? 2.096 0.597 -11.476 1.00 89.69 276 ILE A CA 1
ATOM 2275 C C . ILE A 1 276 ? 1.544 -0.319 -12.570 1.00 89.69 276 ILE A C 1
ATOM 2277 O O . ILE A 1 276 ? 2.010 -0.267 -13.706 1.00 89.69 276 ILE A O 1
ATOM 2281 N N . ILE A 1 277 ? 0.545 -1.154 -12.267 1.00 87.56 277 ILE A N 1
ATOM 2282 C CA . ILE A 1 277 ? 0.006 -2.097 -13.259 1.00 87.56 277 ILE A CA 1
ATOM 2283 C C . ILE A 1 277 ? -0.563 -1.353 -14.481 1.00 87.56 277 ILE A C 1
ATOM 2285 O O . ILE A 1 277 ? -0.205 -1.723 -15.602 1.00 87.56 277 ILE A O 1
ATOM 2289 N N . PRO A 1 278 ? -1.396 -0.305 -14.330 1.00 83.56 278 PRO A N 1
ATOM 2290 C CA . PRO A 1 278 ? -1.864 0.450 -15.486 1.00 83.56 278 PRO A CA 1
ATOM 2291 C C . PRO A 1 278 ? -0.750 1.123 -16.296 1.00 83.56 278 PRO A C 1
ATOM 2293 O O . PRO A 1 278 ? -0.811 1.063 -17.528 1.00 83.56 278 PRO A O 1
ATOM 2296 N N . TYR A 1 279 ? 0.280 1.673 -15.637 1.00 86.38 279 TYR A N 1
ATOM 2297 C CA . TYR A 1 279 ? 1.463 2.226 -16.311 1.00 86.38 279 TYR A CA 1
ATOM 2298 C C . TYR A 1 279 ? 2.170 1.191 -17.186 1.00 86.38 279 TYR A C 1
ATOM 2300 O O . TYR A 1 279 ? 2.541 1.491 -18.322 1.00 86.38 279 TYR A O 1
ATOM 2308 N N . LEU A 1 280 ? 2.338 -0.031 -16.674 1.00 89.88 280 LEU A N 1
ATOM 2309 C CA . LEU A 1 280 ? 3.013 -1.114 -17.390 1.00 89.88 280 LEU A CA 1
ATOM 2310 C C . LEU A 1 280 ? 2.188 -1.649 -18.567 1.00 89.88 280 LEU A C 1
ATOM 2312 O O . LEU A 1 280 ? 2.750 -1.980 -19.607 1.00 89.88 280 LEU A O 1
ATOM 2316 N N . VAL A 1 281 ? 0.865 -1.752 -18.405 1.00 85.19 281 VAL A N 1
ATOM 2317 C CA . VAL A 1 281 ? -0.026 -2.400 -19.388 1.00 85.19 281 VAL A CA 1
ATOM 2318 C C . VAL A 1 281 ? -0.523 -1.433 -20.470 1.00 85.19 281 VAL A C 1
ATOM 2320 O O . VAL A 1 281 ? -1.013 -1.880 -21.503 1.00 85.19 281 VAL A O 1
ATOM 2323 N N . GLY A 1 282 ? -0.400 -0.119 -20.277 1.00 79.06 282 GLY A N 1
ATOM 2324 C CA . GLY A 1 282 ? -0.884 0.849 -21.265 1.00 79.06 282 GLY A CA 1
ATOM 2325 C C . GLY A 1 282 ? -2.368 1.166 -21.158 1.00 79.06 282 GLY A C 1
ATOM 2326 O O . GLY A 1 282 ? -2.993 1.544 -22.146 1.00 79.06 282 GLY A O 1
ATOM 2327 N N . LYS A 1 283 ? -2.960 1.005 -19.969 1.00 72.69 283 LYS A N 1
ATOM 2328 C CA . LYS A 1 283 ? -4.350 1.409 -19.746 1.00 72.69 283 LYS A CA 1
ATOM 2329 C C . LYS A 1 283 ? -4.375 2.881 -19.347 1.00 72.69 283 LYS A C 1
ATOM 2331 O O . LYS A 1 283 ? -3.806 3.231 -18.318 1.00 72.69 283 LYS A O 1
ATOM 2336 N N . ASN A 1 284 ? -5.090 3.706 -20.113 1.00 62.38 284 ASN A N 1
ATOM 2337 C CA . ASN A 1 284 ? -5.384 5.088 -19.736 1.00 62.38 284 ASN A CA 1
ATOM 2338 C C . ASN A 1 284 ? -6.173 5.089 -18.422 1.00 62.38 284 ASN A C 1
ATOM 2340 O O . ASN A 1 284 ? -7.385 4.856 -18.406 1.00 62.38 284 ASN A O 1
ATOM 2344 N N . VAL A 1 285 ? -5.480 5.294 -17.305 1.00 65.00 285 VAL A N 1
ATOM 2345 C CA . VAL A 1 285 ? -6.125 5.677 -16.053 1.00 65.00 285 VAL A CA 1
ATOM 2346 C C . VAL A 1 285 ? -6.464 7.144 -16.221 1.00 65.00 285 VAL A C 1
ATOM 2348 O O . VAL A 1 285 ? -5.586 7.935 -16.549 1.00 65.00 285 VAL A O 1
ATOM 2351 N N . SER A 1 286 ? -7.726 7.511 -16.021 1.00 59.75 286 SER A N 1
ATOM 2352 C CA . SER A 1 286 ? -8.164 8.903 -16.148 1.00 59.75 286 SER A CA 1
ATOM 2353 C C . SER A 1 286 ? -7.358 9.867 -15.280 1.00 59.75 286 SER A C 1
ATOM 2355 O O . SER A 1 286 ? -7.145 11.007 -15.665 1.00 59.75 286 SER A O 1
ATOM 2357 N N . TYR A 1 287 ? -6.805 9.358 -14.181 1.00 65.06 287 TYR A N 1
ATOM 2358 C CA . TYR A 1 287 ? -5.808 10.034 -13.369 1.00 65.06 287 TYR A CA 1
ATOM 2359 C C . TYR A 1 287 ? -4.599 10.539 -14.175 1.00 65.06 287 TYR A C 1
ATOM 2361 O O . TYR A 1 287 ? -4.267 11.705 -14.045 1.00 65.06 287 TYR A O 1
ATOM 2369 N N . PHE A 1 288 ? -3.973 9.737 -15.051 1.00 71.44 288 PHE A N 1
ATOM 2370 C CA . PHE A 1 288 ? -2.771 10.153 -15.803 1.00 71.44 288 PHE A CA 1
ATOM 2371 C C . PHE A 1 288 ? -3.026 11.356 -16.713 1.00 71.44 288 PHE A C 1
ATOM 2373 O O . PHE A 1 288 ? -2.142 12.187 -16.897 1.00 71.44 288 PHE A O 1
ATOM 2380 N N . ALA A 1 289 ? -4.250 11.494 -17.229 1.00 70.69 289 ALA A N 1
ATOM 2381 C CA . ALA A 1 289 ? -4.628 12.652 -18.032 1.00 70.69 289 ALA A CA 1
ATOM 2382 C C . ALA A 1 289 ? -4.614 13.961 -17.216 1.00 70.69 289 ALA A C 1
ATOM 2384 O O . ALA A 1 289 ? -4.354 15.021 -17.780 1.00 70.69 289 ALA A O 1
ATOM 2385 N N . SER A 1 290 ? -4.847 13.892 -15.901 1.00 72.19 290 SER A N 1
ATOM 2386 C CA . SER A 1 290 ? -4.868 15.055 -15.004 1.00 72.19 290 SER A CA 1
ATOM 2387 C C . SER A 1 290 ? -3.475 15.571 -14.624 1.00 72.19 290 SER A C 1
ATOM 2389 O O . SER A 1 290 ? -3.353 16.740 -14.269 1.00 72.19 290 SER A O 1
ATOM 2391 N N . PHE A 1 291 ? -2.420 14.752 -14.711 1.00 74.50 291 PHE A N 1
ATOM 2392 C CA . PHE A 1 291 ? -1.062 15.173 -14.321 1.00 74.50 291 PHE A CA 1
ATOM 2393 C C . PHE A 1 291 ? -0.276 15.859 -15.442 1.00 74.50 291 PHE A C 1
ATOM 2395 O O . PHE A 1 291 ? 0.760 16.480 -15.191 1.00 74.50 291 PHE A O 1
ATOM 2402 N N . GLY A 1 292 ? -0.780 15.806 -16.675 1.00 78.69 292 GLY A N 1
ATOM 2403 C CA . GLY A 1 292 ? -0.144 16.437 -17.824 1.00 78.69 292 GLY A CA 1
ATOM 2404 C C . GLY A 1 292 ? 1.017 15.611 -18.403 1.00 78.69 292 GLY A C 1
ATOM 2405 O O . GLY A 1 292 ? 1.038 14.385 -18.275 1.00 78.69 292 GLY A O 1
ATOM 2406 N N . PRO A 1 293 ? 1.972 16.249 -19.105 1.00 82.44 293 PRO A N 1
ATOM 2407 C CA . PRO A 1 293 ? 3.003 15.540 -19.861 1.00 82.44 293 PRO A CA 1
ATOM 2408 C C . PRO A 1 293 ? 3.924 14.714 -18.950 1.00 82.44 293 PRO A C 1
ATOM 2410 O O . PRO A 1 293 ? 4.141 15.065 -17.792 1.00 82.44 293 PRO A O 1
ATOM 2413 N N . SER A 1 294 ? 4.542 13.664 -19.503 1.00 88.31 294 SER A N 1
ATOM 2414 C CA . SER A 1 294 ? 5.430 12.708 -18.801 1.00 88.31 294 SER A CA 1
ATOM 2415 C C . SER A 1 294 ? 4.728 11.621 -17.974 1.00 88.31 294 SER A C 1
ATOM 2417 O O . SER A 1 294 ? 5.387 10.945 -17.190 1.00 88.31 294 SER A O 1
ATOM 2419 N N . HIS A 1 295 ? 3.425 11.415 -18.181 1.00 89.31 295 HIS A N 1
ATOM 2420 C CA . HIS A 1 295 ? 2.638 10.315 -17.594 1.00 89.31 295 HIS A CA 1
ATOM 2421 C C . HIS A 1 295 ? 2.224 9.302 -18.669 1.00 89.31 295 HIS A C 1
ATOM 2423 O O . HIS A 1 295 ? 1.171 8.665 -18.595 1.00 89.31 295 HIS A O 1
ATOM 2429 N N . ASP A 1 296 ? 3.044 9.189 -19.713 1.00 89.06 296 ASP A N 1
ATOM 2430 C CA . ASP A 1 296 ? 2.816 8.252 -20.797 1.00 89.06 296 ASP A CA 1
ATOM 2431 C C . ASP A 1 296 ? 2.980 6.820 -20.295 1.00 89.06 296 ASP A C 1
ATOM 2433 O O . ASP A 1 296 ? 3.855 6.483 -19.499 1.00 89.06 296 ASP A O 1
ATOM 2437 N N . SER A 1 297 ? 2.129 5.923 -20.779 1.00 90.62 297 SER A N 1
ATOM 2438 C CA . SER A 1 297 ? 2.303 4.522 -20.423 1.00 90.62 297 SER A CA 1
ATOM 2439 C C . SER A 1 297 ? 3.620 3.959 -20.954 1.00 90.62 297 SER A C 1
ATOM 2441 O O . SER A 1 297 ? 4.091 4.330 -22.034 1.00 90.62 297 SER A O 1
ATOM 2443 N N . LEU A 1 298 ? 4.169 2.980 -20.232 1.00 92.38 298 LEU A N 1
ATOM 2444 C CA . LEU A 1 298 ? 5.421 2.326 -20.597 1.00 92.38 298 LEU A CA 1
ATOM 2445 C C . LEU A 1 298 ? 5.346 1.714 -22.005 1.00 92.38 298 LEU A C 1
ATOM 2447 O O . LEU A 1 298 ? 6.298 1.792 -22.776 1.00 92.38 298 LEU A O 1
ATOM 2451 N N . PHE A 1 299 ? 4.197 1.127 -22.349 1.00 91.69 299 PHE A N 1
ATOM 2452 C CA . PHE A 1 299 ? 3.966 0.540 -23.666 1.00 91.69 299 PHE A CA 1
ATOM 2453 C C . PHE A 1 299 ? 3.943 1.596 -24.781 1.00 91.69 299 PHE A C 1
ATOM 2455 O O . PHE A 1 299 ? 4.518 1.367 -25.842 1.00 91.69 299 PHE A O 1
ATOM 2462 N N . SER A 1 300 ? 3.331 2.761 -24.535 1.00 92.06 300 SER A N 1
ATOM 2463 C CA . SER A 1 300 ? 3.327 3.878 -25.490 1.00 92.06 300 SER A CA 1
ATOM 2464 C C . SER A 1 300 ? 4.747 4.373 -25.768 1.00 92.06 300 SER A C 1
ATOM 2466 O O . SER A 1 300 ? 5.172 4.426 -26.923 1.00 92.06 300 SER A O 1
ATOM 2468 N N . LEU A 1 301 ? 5.512 4.647 -24.706 1.00 94.69 301 LEU A N 1
ATOM 2469 C CA . LEU A 1 301 ? 6.895 5.110 -24.826 1.00 94.69 301 LEU A CA 1
ATOM 2470 C C . LEU A 1 301 ? 7.790 4.080 -25.524 1.00 94.69 301 LEU A C 1
ATOM 2472 O O . LEU A 1 301 ? 8.570 4.440 -26.403 1.00 94.69 301 LEU A O 1
ATOM 2476 N N . LEU A 1 302 ? 7.613 2.789 -25.21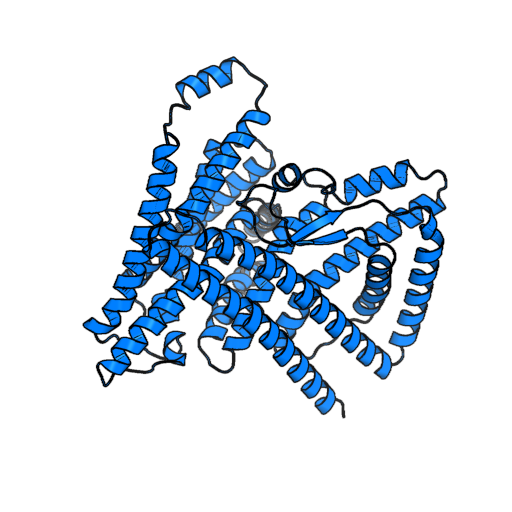8 1.00 96.81 302 LEU A N 1
ATOM 2477 C CA . LEU A 1 302 ? 8.327 1.710 -25.898 1.00 96.81 302 LEU A CA 1
ATOM 2478 C C . LEU A 1 302 ? 8.096 1.744 -27.414 1.00 96.81 302 LEU A C 1
ATOM 2480 O O . LEU A 1 302 ? 9.049 1.610 -28.180 1.00 96.81 302 LEU A O 1
ATOM 2484 N N . LEU A 1 303 ? 6.845 1.908 -27.858 1.00 96.06 303 LEU A N 1
ATOM 2485 C CA . LEU A 1 303 ? 6.525 1.962 -29.286 1.00 96.06 303 LEU A CA 1
ATOM 2486 C C . LEU A 1 303 ? 7.160 3.180 -29.965 1.00 96.06 303 LEU A C 1
ATOM 2488 O O . LEU A 1 303 ? 7.692 3.039 -31.068 1.00 96.06 303 LEU A O 1
ATOM 2492 N N . ILE A 1 304 ? 7.141 4.339 -29.304 1.00 96.06 304 ILE A N 1
ATOM 2493 C CA . ILE A 1 304 ? 7.754 5.577 -29.804 1.00 96.06 304 ILE A CA 1
ATOM 2494 C C . ILE A 1 304 ? 9.272 5.399 -29.954 1.00 96.06 304 ILE A C 1
ATOM 2496 O O . ILE A 1 304 ? 9.816 5.629 -31.037 1.00 96.06 304 ILE A O 1
ATOM 2500 N N . ASP A 1 305 ? 9.951 4.914 -28.914 1.00 97.56 305 ASP A N 1
ATOM 2501 C CA . ASP A 1 305 ? 11.408 4.748 -28.918 1.00 97.56 305 ASP A CA 1
ATOM 2502 C C . ASP A 1 305 ? 11.862 3.682 -29.931 1.00 97.56 305 ASP A C 1
ATOM 2504 O O . ASP A 1 305 ? 12.840 3.871 -30.661 1.00 97.56 305 ASP A O 1
ATOM 2508 N N . VAL A 1 306 ? 11.132 2.563 -30.035 1.00 98.12 306 VAL A N 1
ATOM 2509 C CA . VAL A 1 306 ? 11.420 1.502 -31.018 1.00 98.12 306 VAL A CA 1
ATOM 2510 C C . VAL A 1 306 ? 11.195 1.986 -32.451 1.00 98.12 306 VAL A C 1
ATOM 2512 O O . VAL A 1 306 ? 11.950 1.592 -33.347 1.00 98.12 306 VAL A O 1
ATOM 2515 N N . ALA A 1 307 ? 10.183 2.825 -32.685 1.00 97.69 307 ALA A N 1
ATOM 2516 C CA . ALA A 1 307 ? 9.946 3.435 -33.990 1.00 97.69 307 ALA A CA 1
ATOM 2517 C C . ALA A 1 307 ? 11.054 4.434 -34.366 1.00 97.69 307 ALA A C 1
ATOM 2519 O O . ALA A 1 307 ? 11.432 4.498 -35.536 1.00 97.69 307 ALA A O 1
ATOM 2520 N N . GLY A 1 308 ? 11.608 5.156 -33.385 1.00 96.50 308 GLY A N 1
ATOM 2521 C CA . GLY A 1 308 ? 12.715 6.099 -33.580 1.00 96.50 308 GLY A CA 1
ATOM 2522 C C . GLY A 1 308 ? 14.081 5.450 -33.843 1.00 96.50 308 GLY A C 1
ATOM 2523 O O . GLY A 1 308 ? 14.965 6.083 -34.419 1.00 96.50 308 GLY A O 1
ATOM 2524 N N . ALA A 1 309 ? 14.275 4.185 -33.460 1.00 97.56 309 ALA A N 1
ATOM 2525 C CA . ALA A 1 309 ? 15.530 3.468 -33.675 1.00 97.56 309 ALA A CA 1
ATOM 2526 C C . ALA A 1 309 ? 15.678 2.948 -35.117 1.00 97.56 309 ALA A C 1
ATOM 2528 O O . ALA A 1 309 ? 14.818 2.234 -35.640 1.00 97.56 309 ALA A O 1
ATOM 2529 N N . THR A 1 310 ? 16.816 3.235 -35.756 1.00 96.75 310 THR A N 1
ATOM 2530 C CA . THR A 1 310 ? 17.067 2.857 -37.159 1.00 96.75 310 THR A CA 1
ATOM 2531 C C . THR A 1 310 ? 17.640 1.448 -37.305 1.00 96.75 310 THR A C 1
ATOM 2533 O O . THR A 1 310 ? 17.360 0.773 -38.295 1.00 96.75 310 THR A O 1
ATOM 2536 N N . VAL A 1 311 ? 18.402 0.965 -36.316 1.00 97.38 311 VAL A N 1
ATOM 2537 C CA . VAL A 1 311 ? 19.105 -0.328 -36.388 1.00 97.38 311 VAL A CA 1
ATOM 2538 C C . VAL A 1 311 ? 18.455 -1.375 -35.477 1.00 97.38 311 VAL A C 1
ATOM 2540 O O . VAL A 1 311 ? 18.046 -1.078 -34.356 1.00 97.38 311 VAL A O 1
ATOM 2543 N N . LEU A 1 312 ? 18.398 -2.637 -35.926 1.00 97.00 312 LEU A N 1
ATOM 2544 C CA . LEU A 1 312 ? 17.760 -3.738 -35.188 1.00 97.00 312 LEU A CA 1
ATOM 2545 C C . LEU A 1 312 ? 18.317 -3.928 -33.766 1.00 97.00 312 LEU A C 1
ATOM 2547 O O . LEU A 1 312 ? 17.543 -4.130 -32.833 1.00 97.00 312 LEU A O 1
ATOM 2551 N N . TRP A 1 313 ? 19.638 -3.836 -33.576 1.00 96.50 313 TRP A N 1
ATOM 2552 C CA . TRP A 1 313 ? 20.237 -4.010 -32.247 1.00 96.50 313 TRP A CA 1
ATOM 2553 C C . TRP A 1 313 ? 19.788 -2.921 -31.261 1.00 96.50 313 TRP A C 1
ATOM 2555 O O . TRP A 1 313 ? 19.610 -3.218 -30.083 1.00 96.50 313 TRP A O 1
ATOM 2565 N N . GLN A 1 314 ? 19.546 -1.690 -31.735 1.00 97.75 314 GLN A N 1
ATOM 2566 C CA . GLN A 1 314 ? 19.023 -0.607 -30.898 1.00 97.75 314 GLN A CA 1
ATOM 2567 C C . GLN A 1 314 ? 17.603 -0.934 -30.447 1.00 97.75 314 GLN A C 1
ATOM 2569 O O . GLN A 1 314 ? 17.309 -0.831 -29.264 1.00 97.75 314 GLN A O 1
ATOM 2574 N N . LYS A 1 315 ? 16.749 -1.421 -31.356 1.00 98.19 315 LYS A N 1
ATOM 2575 C CA . LYS A 1 315 ? 15.376 -1.844 -31.027 1.00 98.19 315 LYS A CA 1
ATOM 2576 C C . LYS A 1 315 ? 15.359 -2.937 -29.961 1.00 98.19 315 LYS A C 1
ATOM 2578 O O . LYS A 1 315 ? 14.624 -2.825 -28.986 1.00 98.19 315 LYS A O 1
ATOM 2583 N N . ILE A 1 316 ? 16.201 -3.962 -30.117 1.00 98.00 316 ILE A N 1
ATOM 2584 C CA . ILE A 1 316 ? 16.346 -5.041 -29.126 1.00 98.00 316 ILE A CA 1
ATOM 2585 C C . ILE A 1 316 ? 16.825 -4.474 -27.786 1.00 98.00 316 ILE A C 1
ATOM 2587 O O . ILE A 1 316 ? 16.278 -4.814 -26.739 1.00 98.00 316 ILE A O 1
ATOM 2591 N N . GLY A 1 317 ? 17.818 -3.585 -27.824 1.00 98.12 317 GLY A N 1
ATOM 2592 C CA . GLY A 1 317 ? 18.357 -2.922 -26.647 1.00 98.12 317 GLY A CA 1
ATOM 2593 C C . GLY A 1 317 ? 17.320 -2.096 -25.887 1.00 98.12 317 GLY A C 1
ATOM 2594 O O . GLY A 1 317 ? 17.218 -2.217 -24.669 1.00 98.12 317 GLY A O 1
ATOM 2595 N N . ILE A 1 318 ? 16.522 -1.303 -26.606 1.00 98.50 318 ILE A N 1
ATOM 2596 C CA . ILE A 1 318 ? 15.415 -0.516 -26.052 1.00 98.50 318 ILE A CA 1
ATOM 2597 C C . ILE A 1 318 ? 14.418 -1.460 -25.381 1.00 98.50 318 ILE A C 1
ATOM 2599 O O . ILE A 1 318 ? 14.182 -1.332 -24.183 1.00 98.50 318 ILE A O 1
ATOM 2603 N N . VAL A 1 319 ? 13.912 -2.472 -26.098 1.00 98.38 319 VAL A N 1
ATOM 2604 C CA . VAL A 1 319 ? 12.974 -3.461 -25.534 1.00 98.38 319 VAL A CA 1
ATOM 2605 C C . VAL A 1 319 ? 13.536 -4.096 -24.256 1.00 98.38 319 VAL A C 1
ATOM 2607 O O . VAL A 1 319 ? 12.824 -4.200 -23.256 1.00 98.38 319 VAL A O 1
ATOM 2610 N N . ALA A 1 320 ? 14.817 -4.474 -24.250 1.00 98.25 320 ALA A N 1
ATOM 2611 C CA . ALA A 1 320 ? 15.469 -5.045 -23.076 1.00 98.25 320 ALA A CA 1
ATOM 2612 C C . ALA A 1 320 ? 15.498 -4.071 -21.883 1.00 98.25 320 ALA A C 1
ATOM 2614 O O . ALA A 1 320 ? 15.166 -4.480 -20.770 1.00 98.25 320 ALA A O 1
ATOM 2615 N N . LEU A 1 321 ? 15.840 -2.792 -22.090 1.00 98.31 321 LEU A N 1
ATOM 2616 C CA . LEU A 1 321 ? 15.840 -1.789 -21.016 1.00 98.31 321 LEU A CA 1
ATOM 2617 C C . LEU A 1 321 ? 14.440 -1.514 -20.461 1.00 98.31 321 LEU A C 1
ATOM 2619 O O . LEU A 1 321 ? 14.296 -1.382 -19.245 1.00 98.31 321 LEU A O 1
ATOM 2623 N N . TYR A 1 322 ? 13.417 -1.488 -21.316 1.00 98.19 322 TYR A N 1
ATOM 2624 C CA . TYR A 1 322 ? 12.019 -1.356 -20.898 1.00 98.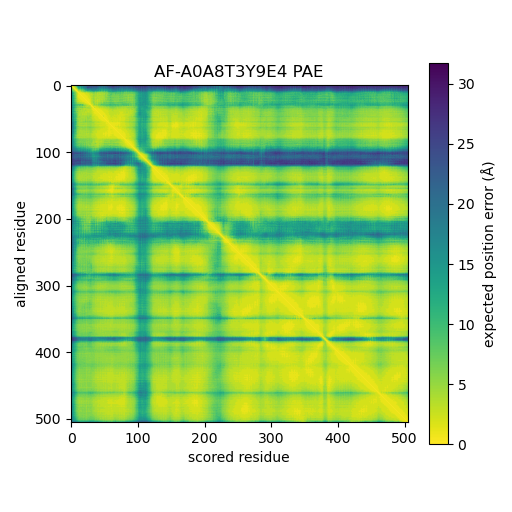19 322 TYR A CA 1
ATOM 2625 C C . TYR A 1 322 ? 11.570 -2.534 -20.025 1.00 98.19 322 TYR A C 1
ATOM 2627 O O . TYR A 1 322 ? 11.021 -2.328 -18.941 1.00 98.19 322 TYR A O 1
ATOM 2635 N N . VAL A 1 323 ? 11.865 -3.769 -20.443 1.00 98.00 323 VAL A N 1
ATOM 2636 C CA . VAL A 1 323 ? 11.547 -4.975 -19.658 1.00 98.00 323 VAL A CA 1
ATOM 2637 C C . VAL A 1 323 ? 12.303 -4.986 -18.329 1.00 98.00 323 VAL A C 1
ATOM 2639 O O . VAL A 1 323 ? 11.715 -5.283 -17.292 1.00 98.00 323 VAL A O 1
ATOM 2642 N N . LEU A 1 324 ? 13.590 -4.638 -18.328 1.00 98.38 324 LEU A N 1
ATOM 2643 C CA . LEU A 1 324 ? 14.397 -4.610 -17.108 1.00 98.38 324 LEU A CA 1
ATOM 2644 C C . LEU A 1 324 ? 13.942 -3.525 -16.127 1.00 98.38 324 LEU A C 1
ATOM 2646 O O . LEU A 1 324 ? 13.856 -3.804 -14.936 1.00 98.38 324 LEU A O 1
ATOM 2650 N N . ASN A 1 325 ? 13.582 -2.331 -16.602 1.00 98.31 325 ASN A N 1
ATOM 2651 C CA . ASN A 1 325 ? 12.998 -1.286 -15.756 1.00 98.31 325 ASN A CA 1
ATOM 2652 C C . ASN A 1 325 ? 11.636 -1.709 -15.185 1.00 98.31 325 ASN A C 1
ATOM 2654 O O . ASN A 1 325 ? 11.379 -1.494 -14.000 1.00 98.31 325 ASN A O 1
ATOM 2658 N N . ALA A 1 326 ? 10.783 -2.354 -15.990 1.00 97.69 326 ALA A N 1
ATOM 2659 C CA . ALA A 1 326 ? 9.515 -2.913 -15.521 1.00 97.69 326 ALA A CA 1
ATOM 2660 C C . ALA A 1 326 ? 9.730 -3.989 -14.442 1.00 97.69 326 ALA A C 1
ATOM 2662 O O . ALA A 1 326 ? 9.053 -3.997 -13.417 1.00 97.69 326 ALA A O 1
ATOM 2663 N N . LEU A 1 327 ? 10.709 -4.879 -14.623 1.00 98.06 327 LEU A N 1
ATOM 2664 C CA . LEU A 1 327 ? 11.070 -5.863 -13.602 1.00 98.06 327 LEU A CA 1
ATOM 2665 C C . LEU A 1 327 ? 11.624 -5.196 -12.341 1.00 98.06 327 LEU A C 1
ATOM 2667 O O . LEU A 1 327 ? 11.263 -5.602 -11.239 1.00 98.06 327 LEU A O 1
ATOM 2671 N N . ALA A 1 328 ? 12.465 -4.171 -12.483 1.00 98.19 328 ALA A N 1
ATOM 2672 C CA . ALA A 1 328 ? 13.040 -3.450 -11.355 1.00 98.19 328 ALA A CA 1
ATOM 2673 C C . ALA A 1 328 ? 11.952 -2.800 -10.501 1.00 98.19 328 ALA A C 1
ATOM 2675 O O . ALA A 1 328 ? 11.907 -3.044 -9.297 1.00 98.19 328 ALA A O 1
ATOM 2676 N N . ILE A 1 329 ? 11.037 -2.041 -11.116 1.00 97.56 329 ILE A N 1
ATOM 2677 C CA . ILE A 1 329 ? 9.953 -1.381 -10.383 1.00 97.56 329 ILE A CA 1
ATOM 2678 C C . ILE A 1 329 ? 9.053 -2.420 -9.702 1.00 97.56 329 ILE A C 1
ATOM 2680 O O . ILE A 1 329 ? 8.740 -2.282 -8.522 1.00 97.56 329 ILE A O 1
ATOM 2684 N N . LEU A 1 330 ? 8.739 -3.532 -10.378 1.00 97.06 330 LEU A N 1
ATOM 2685 C CA . LEU A 1 330 ? 7.980 -4.627 -9.774 1.00 97.06 330 LEU A CA 1
ATOM 2686 C C . LEU A 1 330 ? 8.722 -5.250 -8.585 1.00 97.06 330 LEU A C 1
ATOM 2688 O O . LEU A 1 330 ? 8.106 -5.466 -7.546 1.00 97.06 330 LEU A O 1
ATOM 2692 N N . PHE A 1 331 ? 10.029 -5.504 -8.677 1.00 98.06 331 PHE A N 1
ATOM 2693 C CA . PHE A 1 331 ? 10.797 -6.031 -7.546 1.00 98.06 331 PHE A CA 1
ATOM 2694 C C . PHE A 1 331 ? 10.875 -5.055 -6.374 1.00 98.06 331 PHE A C 1
ATOM 2696 O O . PHE A 1 331 ? 10.767 -5.483 -5.225 1.00 98.06 331 PHE A O 1
ATOM 2703 N N . LEU A 1 332 ? 11.053 -3.764 -6.642 1.00 97.69 332 LEU A N 1
ATOM 2704 C CA . LEU A 1 332 ? 11.137 -2.735 -5.610 1.00 97.69 332 LEU A CA 1
ATOM 2705 C C . LEU A 1 332 ? 9.806 -2.579 -4.859 1.00 97.69 332 LEU A C 1
ATOM 2707 O O . LEU A 1 332 ? 9.808 -2.466 -3.635 1.00 97.69 332 LEU A O 1
ATOM 2711 N N . PHE A 1 333 ? 8.676 -2.672 -5.560 1.00 96.75 333 PHE A N 1
ATOM 2712 C CA . PHE A 1 333 ? 7.343 -2.574 -4.965 1.00 96.75 333 PHE A CA 1
ATOM 2713 C C . PHE A 1 333 ? 6.823 -3.888 -4.345 1.00 96.75 333 PHE A C 1
ATOM 2715 O O . PHE A 1 333 ? 6.208 -3.866 -3.279 1.00 96.75 333 PHE A O 1
ATOM 2722 N N . PHE A 1 334 ? 7.074 -5.051 -4.958 1.00 96.81 334 PHE A N 1
ATOM 2723 C CA . PHE A 1 334 ? 6.674 -6.353 -4.397 1.00 96.81 334 PHE A CA 1
ATOM 2724 C C . PHE A 1 334 ? 7.672 -6.904 -3.372 1.00 96.81 334 PHE A C 1
ATOM 2726 O O . PHE A 1 334 ? 7.314 -7.774 -2.575 1.00 96.81 334 PHE A O 1
ATOM 2733 N N . GLY A 1 335 ? 8.909 -6.408 -3.345 1.00 97.31 335 GLY A N 1
ATOM 2734 C CA . GLY A 1 335 ? 9.934 -6.802 -2.379 1.00 97.31 335 GLY A CA 1
ATOM 2735 C C . GLY A 1 335 ? 9.490 -6.638 -0.918 1.00 97.31 335 GLY A C 1
ATOM 2736 O O . GLY A 1 335 ? 9.606 -7.599 -0.154 1.00 97.31 335 GLY A O 1
ATOM 2737 N N . PRO A 1 336 ? 8.918 -5.489 -0.508 1.00 98.06 336 PRO A N 1
ATOM 2738 C CA . PRO A 1 336 ? 8.380 -5.297 0.835 1.00 98.06 336 PRO A CA 1
ATOM 2739 C C . PRO A 1 336 ? 7.253 -6.277 1.168 1.00 98.06 336 PRO A C 1
ATOM 2741 O O . PRO A 1 336 ? 7.226 -6.821 2.270 1.00 98.06 336 PRO A O 1
ATOM 2744 N N . VAL A 1 337 ? 6.378 -6.573 0.198 1.00 96.62 337 VAL A N 1
ATOM 2745 C CA . VAL A 1 337 ? 5.303 -7.574 0.327 1.00 96.62 337 VAL A CA 1
ATOM 2746 C C . VAL A 1 337 ? 5.883 -8.965 0.568 1.00 96.62 337 VAL A C 1
ATOM 2748 O O . VAL A 1 337 ? 5.434 -9.687 1.461 1.00 96.62 337 VAL A O 1
ATOM 2751 N N . TYR A 1 338 ? 6.913 -9.331 -0.195 1.00 96.31 338 TYR A N 1
ATOM 2752 C CA . TYR A 1 338 ? 7.614 -10.600 -0.050 1.00 96.31 338 TYR A CA 1
ATOM 2753 C C . TYR A 1 338 ? 8.272 -10.735 1.328 1.00 96.31 338 TYR A C 1
ATOM 2755 O O . TYR A 1 338 ? 8.032 -11.720 2.028 1.00 96.31 338 TYR A O 1
ATOM 2763 N N . ILE A 1 339 ? 9.042 -9.728 1.749 1.00 97.31 339 ILE A N 1
ATOM 2764 C CA . ILE A 1 339 ? 9.721 -9.712 3.051 1.00 97.31 339 ILE A CA 1
ATOM 2765 C C . ILE A 1 339 ? 8.695 -9.764 4.186 1.00 97.31 339 ILE A C 1
ATOM 2767 O O . ILE A 1 339 ? 8.815 -10.604 5.078 1.00 97.31 339 ILE A O 1
ATOM 2771 N N . TRP A 1 340 ? 7.653 -8.928 4.141 1.00 97.69 340 TRP A N 1
ATOM 2772 C CA . TRP A 1 340 ? 6.619 -8.915 5.175 1.00 97.69 340 TRP A CA 1
ATOM 2773 C C . TRP A 1 340 ? 5.896 -10.258 5.281 1.00 97.69 340 TRP A C 1
ATOM 2775 O O . TRP A 1 340 ? 5.691 -10.752 6.386 1.00 97.69 340 TRP A O 1
ATOM 2785 N N . ARG A 1 341 ? 5.572 -10.906 4.154 1.00 95.81 341 ARG A N 1
ATOM 2786 C CA . ARG A 1 341 ? 4.964 -12.245 4.159 1.00 95.81 341 ARG A CA 1
ATOM 2787 C C . ARG A 1 341 ? 5.843 -13.268 4.883 1.00 95.81 341 ARG A C 1
ATOM 2789 O O . ARG A 1 341 ? 5.311 -14.108 5.607 1.00 95.81 341 ARG A O 1
ATOM 2796 N N . LEU A 1 342 ? 7.157 -13.233 4.671 1.00 94.94 342 LEU A N 1
ATOM 2797 C CA . LEU A 1 342 ? 8.086 -14.152 5.336 1.00 94.94 342 LEU A CA 1
ATOM 2798 C C . LEU A 1 342 ? 8.156 -13.883 6.841 1.00 94.94 342 LEU A C 1
ATOM 2800 O O . LEU A 1 342 ? 8.108 -14.826 7.629 1.00 94.94 342 LEU A O 1
ATOM 2804 N N . LEU A 1 343 ? 8.172 -12.606 7.241 1.00 95.88 343 LEU A N 1
ATOM 2805 C CA . LEU A 1 343 ? 8.068 -12.208 8.649 1.00 95.88 343 LEU A CA 1
ATOM 2806 C C . LEU A 1 343 ? 6.761 -12.698 9.274 1.00 95.88 343 LEU A C 1
ATOM 2808 O O . LEU A 1 343 ? 6.777 -13.269 10.360 1.00 95.88 343 LEU A O 1
ATOM 2812 N N . TYR A 1 344 ? 5.650 -12.528 8.559 1.00 94.88 344 TYR A N 1
ATOM 2813 C CA . TYR A 1 344 ? 4.318 -12.930 8.990 1.00 94.88 344 TYR A CA 1
ATOM 2814 C C . TYR A 1 344 ? 4.180 -14.439 9.198 1.00 94.88 344 TYR A C 1
ATOM 2816 O O . TYR A 1 344 ? 3.528 -14.877 10.142 1.00 94.88 344 TYR A O 1
ATOM 2824 N N . LYS A 1 345 ? 4.816 -15.242 8.343 1.00 94.06 345 LYS A N 1
ATOM 2825 C CA . LYS A 1 345 ? 4.825 -16.704 8.477 1.00 94.06 345 LYS A CA 1
ATOM 2826 C C . LYS A 1 345 ? 5.920 -17.240 9.393 1.00 94.06 345 LYS A C 1
ATOM 2828 O O . LYS A 1 345 ? 6.034 -18.452 9.546 1.00 94.06 345 LYS A O 1
ATOM 2833 N N . GLU A 1 346 ? 6.749 -16.359 9.946 1.00 93.50 346 GLU A N 1
ATOM 2834 C CA . GLU A 1 346 ? 7.975 -16.729 10.642 1.00 93.50 346 GLU A CA 1
ATOM 2835 C C . GLU A 1 346 ? 8.847 -17.713 9.821 1.00 93.50 346 GLU A C 1
ATOM 2837 O O . GLU A 1 346 ? 9.544 -18.565 10.382 1.00 93.50 346 GLU A O 1
ATOM 2842 N N . GLU A 1 347 ? 8.875 -17.566 8.494 1.00 91.81 347 GLU A N 1
ATOM 2843 C CA . GLU A 1 347 ? 9.702 -18.359 7.574 1.00 91.81 347 GLU A CA 1
ATOM 2844 C C . GLU A 1 347 ? 11.100 -17.732 7.431 1.00 91.81 347 GLU A C 1
ATOM 2846 O O . GLU A 1 347 ? 11.277 -16.523 7.601 1.00 91.81 347 GLU A O 1
ATOM 2851 N N . ARG A 1 348 ? 12.128 -18.557 7.154 1.00 90.62 348 ARG A N 1
ATOM 2852 C CA . ARG A 1 348 ? 13.450 -18.028 6.755 1.00 90.62 348 ARG A CA 1
ATOM 2853 C C . ARG A 1 348 ? 13.274 -17.185 5.493 1.00 90.62 348 ARG A C 1
ATOM 2855 O O . ARG A 1 348 ? 12.234 -17.282 4.849 1.00 90.62 348 ARG A O 1
ATOM 2862 N N . ILE A 1 349 ? 14.277 -16.407 5.100 1.00 87.62 349 ILE A N 1
ATOM 2863 C CA . ILE A 1 349 ? 14.244 -15.692 3.814 1.00 87.62 349 ILE A CA 1
ATOM 2864 C C . ILE A 1 349 ? 14.975 -16.513 2.735 1.00 87.62 349 ILE A C 1
ATOM 2866 O O . ILE A 1 349 ? 16.122 -16.197 2.410 1.00 87.62 349 ILE A O 1
ATOM 2870 N N . PRO A 1 350 ? 14.386 -17.595 2.167 1.00 85.75 350 PRO A N 1
ATOM 2871 C CA . PRO A 1 350 ? 14.977 -18.235 1.009 1.00 85.75 350 PRO A CA 1
ATOM 2872 C C . PRO A 1 350 ? 14.776 -17.292 -0.169 1.00 85.75 350 PRO A C 1
ATOM 2874 O O . PRO A 1 350 ? 13.645 -16.974 -0.521 1.00 85.75 350 PRO A O 1
ATOM 2877 N N . THR A 1 351 ? 15.848 -16.844 -0.805 1.00 89.44 351 THR A N 1
ATOM 2878 C CA . THR A 1 351 ? 15.699 -16.111 -2.063 1.00 89.44 351 THR A CA 1
ATOM 2879 C C . THR A 1 351 ? 16.042 -17.046 -3.210 1.00 89.44 351 THR A C 1
ATOM 2881 O O . THR A 1 351 ? 17.181 -17.517 -3.284 1.00 89.44 351 THR A O 1
ATOM 2884 N N . PRO A 1 352 ? 15.083 -17.363 -4.100 1.00 94.88 352 PRO A N 1
ATOM 2885 C CA . PRO A 1 352 ? 15.370 -18.165 -5.278 1.00 94.88 352 PRO A CA 1
ATOM 2886 C C . PRO A 1 352 ? 16.512 -17.538 -6.079 1.00 94.88 352 PRO A C 1
ATOM 2888 O O . PRO A 1 352 ? 16.502 -16.335 -6.341 1.00 94.88 352 PRO A O 1
ATOM 2891 N N . LYS A 1 353 ? 17.480 -18.352 -6.516 1.00 96.50 353 LYS A N 1
ATOM 2892 C CA . LYS A 1 353 ? 18.634 -17.869 -7.296 1.00 96.50 353 LYS A CA 1
ATOM 2893 C C . LYS A 1 353 ? 18.205 -17.108 -8.551 1.00 96.50 353 LYS A C 1
ATOM 2895 O O . LYS A 1 353 ? 18.809 -16.098 -8.883 1.00 96.50 353 LYS A O 1
ATOM 2900 N N . LEU A 1 354 ? 17.126 -17.552 -9.199 1.00 96.19 354 LEU A N 1
ATOM 2901 C CA . LEU A 1 354 ? 16.544 -16.865 -10.352 1.00 96.19 354 LEU A CA 1
ATOM 2902 C C . LEU A 1 354 ? 16.078 -15.444 -10.007 1.00 96.19 354 LEU A C 1
ATOM 2904 O O . LEU A 1 354 ? 16.301 -14.528 -10.788 1.00 96.19 354 LEU A O 1
ATOM 2908 N N . LEU A 1 355 ? 15.473 -15.249 -8.831 1.00 96.31 355 LEU A N 1
ATOM 2909 C CA . LEU A 1 355 ? 15.023 -13.931 -8.388 1.00 96.31 355 LEU A CA 1
ATOM 2910 C C . LEU A 1 355 ? 16.222 -12.995 -8.215 1.00 96.31 355 LEU A C 1
ATOM 2912 O O . LEU A 1 355 ? 16.204 -11.894 -8.751 1.00 96.31 355 LEU A O 1
ATOM 2916 N N . LEU A 1 356 ? 17.294 -13.456 -7.562 1.00 97.56 356 LEU A N 1
ATOM 2917 C CA . LEU A 1 356 ? 18.535 -12.683 -7.433 1.00 97.56 356 LEU A CA 1
ATOM 2918 C C . LEU A 1 356 ? 19.159 -12.376 -8.804 1.00 97.56 356 LEU A C 1
ATOM 2920 O O . LEU A 1 356 ? 19.532 -11.235 -9.064 1.00 97.56 356 LEU A O 1
ATOM 2924 N N . ALA A 1 357 ? 19.233 -13.367 -9.697 1.00 97.44 357 ALA A N 1
ATOM 2925 C CA . ALA A 1 357 ? 19.802 -13.205 -11.036 1.00 97.44 357 ALA A CA 1
ATOM 2926 C C . ALA A 1 357 ? 19.048 -12.178 -11.894 1.00 97.44 357 ALA A C 1
ATOM 2928 O O . ALA A 1 357 ? 19.665 -11.526 -12.730 1.00 97.44 357 ALA A O 1
ATOM 2929 N N . LEU A 1 358 ? 17.737 -12.019 -11.684 1.00 97.81 358 LEU A N 1
ATOM 2930 C CA . LEU A 1 358 ? 16.917 -11.018 -12.370 1.00 97.81 358 LEU A CA 1
ATOM 2931 C C . LEU A 1 358 ? 16.945 -9.657 -11.668 1.00 97.81 358 LEU A C 1
ATOM 2933 O O . LEU A 1 358 ? 16.984 -8.629 -12.341 1.00 97.81 358 LEU A O 1
ATOM 2937 N N . PHE A 1 359 ? 16.948 -9.641 -10.333 1.00 98.44 359 PHE A N 1
ATOM 2938 C CA . PHE A 1 359 ? 16.889 -8.418 -9.535 1.00 98.44 359 PHE A CA 1
ATOM 2939 C C . PHE A 1 359 ? 18.061 -7.479 -9.824 1.00 98.44 359 PHE A C 1
ATOM 2941 O O . PHE A 1 359 ? 17.847 -6.302 -10.091 1.00 98.44 359 PHE A O 1
ATOM 2948 N N . TYR A 1 360 ? 19.297 -7.983 -9.795 1.00 98.50 360 TYR A N 1
ATOM 2949 C CA . TYR A 1 360 ? 20.482 -7.127 -9.903 1.00 98.50 360 TYR A CA 1
ATOM 2950 C C . TYR A 1 360 ? 20.651 -6.451 -11.269 1.00 98.50 360 TYR A C 1
ATOM 2952 O O . TYR A 1 360 ? 20.861 -5.238 -11.291 1.00 98.50 360 TYR A O 1
ATOM 2960 N N . PRO A 1 361 ? 20.537 -7.161 -12.407 1.00 98.56 361 PRO A N 1
ATOM 2961 C CA . PRO A 1 361 ? 20.585 -6.522 -13.719 1.00 98.56 361 PRO A CA 1
ATOM 2962 C C . PRO A 1 361 ? 19.422 -5.551 -13.931 1.00 98.56 361 PRO A C 1
ATOM 2964 O O . PRO A 1 361 ? 19.632 -4.478 -14.490 1.00 98.56 361 PRO A O 1
ATOM 2967 N N . ALA A 1 362 ? 18.221 -5.891 -13.446 1.00 98.62 362 ALA A N 1
ATOM 2968 C CA . ALA A 1 362 ? 17.059 -5.009 -13.509 1.00 98.62 362 ALA A CA 1
ATOM 2969 C C . ALA A 1 362 ? 17.286 -3.722 -12.700 1.00 98.62 362 ALA A C 1
ATOM 2971 O O . ALA A 1 362 ? 17.126 -2.624 -13.229 1.00 98.62 362 ALA A O 1
ATOM 2972 N N . ALA A 1 363 ? 17.732 -3.843 -11.448 1.00 98.25 363 ALA A N 1
ATOM 2973 C CA . ALA A 1 363 ? 18.054 -2.706 -10.592 1.00 98.25 363 ALA A CA 1
ATOM 2974 C C . ALA A 1 363 ? 19.180 -1.843 -11.184 1.00 98.25 363 ALA A C 1
ATOM 2976 O O . ALA A 1 363 ? 19.090 -0.619 -11.150 1.00 98.25 363 ALA A O 1
ATOM 2977 N N . LEU A 1 364 ? 20.215 -2.453 -11.774 1.00 98.38 364 LEU A N 1
ATOM 2978 C CA . LEU A 1 364 ? 21.279 -1.702 -12.442 1.00 98.38 364 LEU A CA 1
ATOM 2979 C C . LEU A 1 364 ? 20.756 -0.950 -13.674 1.00 98.38 364 LEU A C 1
ATOM 2981 O O . LEU A 1 364 ? 21.088 0.220 -13.844 1.00 98.38 364 LEU A O 1
ATOM 2985 N N . ALA A 1 365 ? 19.927 -1.590 -14.505 1.00 98.31 365 ALA A N 1
ATOM 2986 C CA . ALA A 1 365 ? 19.293 -0.932 -15.647 1.00 98.31 365 ALA A CA 1
ATOM 2987 C C . ALA A 1 365 ? 18.445 0.266 -15.194 1.00 98.31 365 ALA A C 1
ATOM 2989 O O . ALA A 1 365 ? 18.571 1.342 -15.766 1.00 98.31 365 ALA A O 1
ATOM 2990 N N . PHE A 1 366 ? 17.671 0.100 -14.119 1.00 97.56 366 PHE A N 1
ATOM 2991 C CA . PHE A 1 366 ? 16.864 1.160 -13.513 1.00 97.56 366 PHE A CA 1
ATOM 2992 C C . PHE A 1 366 ? 17.702 2.324 -12.968 1.00 97.56 366 PHE A C 1
ATOM 2994 O O . PHE A 1 366 ? 17.292 3.472 -13.067 1.00 97.56 366 PHE A O 1
ATOM 3001 N N . ILE A 1 367 ? 18.885 2.060 -12.409 1.00 97.56 367 ILE A N 1
ATOM 3002 C CA . ILE A 1 367 ? 19.774 3.115 -11.897 1.00 97.56 367 ILE A CA 1
ATOM 3003 C C . ILE A 1 367 ? 20.479 3.859 -13.039 1.00 97.56 367 ILE A C 1
ATOM 3005 O O . ILE A 1 367 ? 20.608 5.080 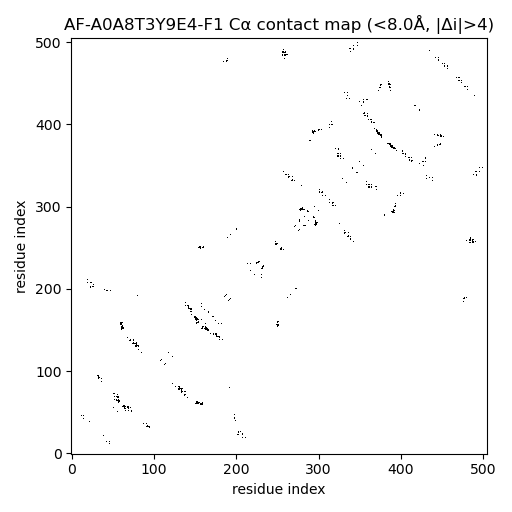-12.987 1.00 97.56 367 ILE A O 1
ATOM 3009 N N . LEU A 1 368 ? 20.973 3.137 -14.050 1.00 97.94 368 LEU A N 1
ATOM 3010 C CA . LEU A 1 368 ? 21.780 3.720 -15.129 1.00 97.94 368 LEU A CA 1
ATOM 3011 C C . LEU A 1 368 ? 20.941 4.355 -16.245 1.00 97.94 368 LEU A C 1
ATOM 3013 O O . LEU A 1 368 ? 21.389 5.301 -16.884 1.00 97.94 368 LEU A O 1
ATOM 3017 N N . SER A 1 369 ? 19.753 3.815 -16.501 1.00 97.75 369 SER A N 1
ATOM 3018 C CA . SER A 1 369 ? 18.795 4.304 -17.490 1.00 97.75 369 SER A CA 1
ATOM 3019 C C . SER A 1 369 ? 17.389 4.147 -16.904 1.00 97.75 369 SER A C 1
ATOM 3021 O O . SER A 1 369 ? 16.645 3.248 -17.315 1.00 97.75 369 SER A O 1
ATOM 3023 N N . PRO A 1 370 ? 17.045 4.961 -15.883 1.00 97.00 370 PRO A N 1
ATOM 3024 C CA . PRO A 1 370 ? 15.708 4.937 -15.309 1.00 97.00 370 PRO A CA 1
ATOM 3025 C C . PRO A 1 370 ? 14.711 5.223 -16.421 1.00 97.00 370 PRO A C 1
ATOM 3027 O O . PRO A 1 370 ? 14.956 6.086 -17.245 1.00 97.00 370 PRO A O 1
ATOM 3030 N N . ILE A 1 371 ? 13.610 4.491 -16.477 1.00 97.06 371 ILE A N 1
ATOM 3031 C CA . ILE A 1 371 ? 12.446 4.889 -17.287 1.00 97.06 371 ILE A CA 1
ATOM 3032 C C . ILE A 1 371 ? 11.383 5.510 -16.386 1.00 97.06 371 ILE A C 1
ATOM 3034 O O . ILE A 1 371 ? 10.612 6.358 -16.823 1.00 97.06 371 ILE A O 1
ATOM 3038 N N . PHE A 1 372 ? 11.382 5.124 -15.109 1.00 95.69 372 PHE A N 1
ATOM 3039 C CA . PHE A 1 372 ? 10.525 5.694 -14.085 1.00 95.69 372 PHE A CA 1
ATOM 3040 C C . PHE A 1 372 ? 11.317 6.666 -13.225 1.00 95.69 372 PHE A C 1
ATOM 3042 O O . PHE A 1 372 ? 12.377 6.331 -12.690 1.00 95.69 372 PHE A O 1
ATOM 3049 N N . LYS A 1 373 ? 10.749 7.844 -13.011 1.00 95.31 373 LYS A N 1
ATOM 3050 C CA . LYS A 1 373 ? 11.209 8.807 -12.026 1.00 95.31 373 LYS A CA 1
ATOM 3051 C C . LYS A 1 373 ? 10.121 8.958 -10.973 1.00 95.31 373 LYS A C 1
ATOM 3053 O O . LYS A 1 373 ? 9.021 9.412 -11.255 1.00 95.31 373 LYS A O 1
ATOM 3058 N N . ILE A 1 374 ? 10.455 8.558 -9.754 1.00 95.19 374 ILE A N 1
ATOM 3059 C CA . ILE A 1 374 ? 9.540 8.584 -8.617 1.00 95.19 374 ILE A CA 1
ATOM 3060 C C . ILE A 1 374 ? 9.761 9.895 -7.876 1.00 95.19 374 ILE A C 1
ATOM 3062 O O . ILE A 1 374 ? 10.862 10.163 -7.392 1.00 95.19 374 ILE A O 1
ATOM 3066 N N . THR A 1 375 ? 8.730 10.724 -7.813 1.00 94.81 375 THR A N 1
ATOM 3067 C CA . THR A 1 375 ? 8.778 12.039 -7.176 1.00 94.81 375 THR A CA 1
ATOM 3068 C C . THR A 1 375 ? 7.602 12.232 -6.240 1.00 94.81 375 THR A C 1
ATOM 3070 O O . THR A 1 375 ? 6.703 11.412 -6.142 1.00 94.81 375 THR A O 1
ATOM 3073 N N . ARG A 1 376 ? 7.616 13.325 -5.490 1.00 93.19 376 ARG A N 1
ATOM 3074 C CA . ARG A 1 376 ? 6.440 13.765 -4.750 1.00 93.19 376 ARG A CA 1
ATOM 3075 C C . ARG A 1 376 ? 5.496 14.492 -5.707 1.00 93.19 376 ARG A C 1
ATOM 3077 O O . ARG A 1 376 ? 5.989 15.314 -6.479 1.00 93.19 376 ARG A O 1
ATOM 3084 N N . ILE A 1 377 ? 4.187 14.271 -5.592 1.00 88.81 377 ILE A N 1
ATOM 3085 C CA . ILE A 1 377 ? 3.190 15.125 -6.258 1.00 88.81 377 ILE A CA 1
ATOM 3086 C C . ILE A 1 377 ? 3.385 16.568 -5.758 1.00 88.81 377 ILE A C 1
ATOM 3088 O O . ILE A 1 377 ? 3.394 16.806 -4.544 1.00 88.81 377 ILE A O 1
ATOM 3092 N N . GLN A 1 378 ? 3.646 17.509 -6.672 1.00 81.75 378 GLN A N 1
ATOM 3093 C CA . GLN A 1 378 ? 3.927 18.911 -6.339 1.00 81.75 378 GLN A CA 1
ATOM 3094 C C . GLN A 1 378 ? 2.654 19.765 -6.343 1.00 81.75 378 GLN A C 1
ATOM 3096 O O . GLN A 1 378 ? 1.702 19.510 -7.073 1.00 81.75 378 GLN A O 1
ATOM 3101 N N . GLU A 1 379 ? 2.666 20.811 -5.518 1.00 61.34 379 GLU A N 1
ATOM 3102 C CA . GLU A 1 379 ? 1.576 21.775 -5.369 1.00 61.34 379 GLU A CA 1
ATOM 3103 C C . GLU A 1 379 ? 1.449 22.612 -6.658 1.00 61.34 379 GLU A C 1
ATOM 3105 O O . GLU A 1 379 ? 2.362 23.356 -7.013 1.00 61.34 379 GLU A O 1
ATOM 3110 N N . GLY A 1 380 ? 0.351 22.430 -7.401 1.00 59.22 380 GLY A N 1
ATOM 3111 C CA . GLY A 1 380 ? 0.107 23.078 -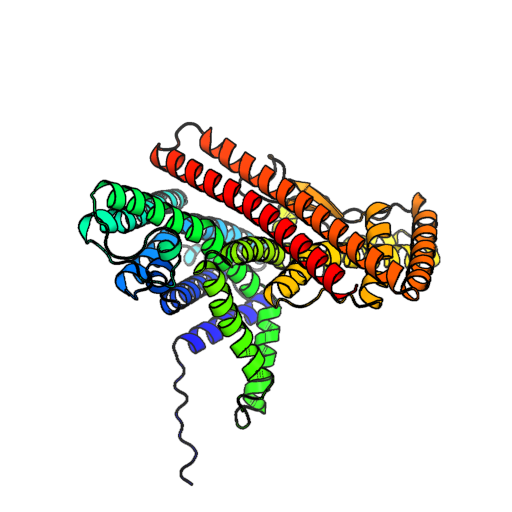8.701 1.00 59.22 380 GLY A CA 1
ATOM 3112 C C . GLY A 1 380 ? -0.652 22.201 -9.703 1.00 59.22 380 GLY A C 1
ATOM 3113 O O . GLY A 1 380 ? -1.332 22.723 -10.583 1.00 59.22 380 GLY A O 1
ATOM 3114 N N . GLN A 1 381 ? -0.595 20.881 -9.530 1.00 58.22 381 GLN A N 1
ATOM 3115 C CA . GLN A 1 381 ? -1.565 19.926 -10.074 1.00 58.22 381 GLN A CA 1
ATOM 3116 C C . GLN A 1 381 ? -2.678 19.786 -9.022 1.00 58.22 381 GLN A C 1
ATOM 3118 O O . GLN A 1 381 ? -2.358 19.741 -7.838 1.00 58.22 381 GLN A O 1
ATOM 3123 N N . ASP A 1 382 ? -3.953 19.831 -9.420 1.00 58.94 382 ASP A N 1
ATOM 3124 C CA . ASP A 1 382 ? -5.155 19.879 -8.560 1.00 58.94 382 ASP A CA 1
ATOM 3125 C C . ASP A 1 382 ? -4.949 19.472 -7.080 1.00 58.94 382 ASP A C 1
ATOM 3127 O O . ASP A 1 382 ? -4.678 18.311 -6.767 1.00 58.94 382 ASP A O 1
ATOM 3131 N N . VAL A 1 383 ? -5.150 20.431 -6.159 1.00 57.09 383 VAL A N 1
ATOM 3132 C CA . VAL A 1 383 ? -4.888 20.371 -4.692 1.00 57.09 383 VAL A CA 1
ATOM 3133 C C . VAL A 1 383 ? -5.492 19.140 -3.983 1.00 57.09 383 VAL A C 1
ATOM 3135 O O . VAL A 1 383 ? -5.152 18.824 -2.845 1.00 57.09 383 VAL A O 1
ATOM 3138 N N . SER A 1 384 ? -6.399 18.423 -4.640 1.00 66.69 384 SER A N 1
ATOM 3139 C CA . SER A 1 384 ? -7.076 17.239 -4.118 1.00 66.69 384 SER A CA 1
ATOM 3140 C C . SER A 1 384 ? -6.229 15.966 -4.068 1.00 66.69 384 SER A C 1
ATOM 3142 O O . SER A 1 384 ? -6.661 15.009 -3.425 1.00 66.69 384 SER A O 1
ATOM 3144 N N . ILE A 1 385 ? -5.079 15.903 -4.749 1.00 78.44 385 ILE A N 1
ATOM 3145 C CA . ILE A 1 385 ? -4.314 14.655 -4.858 1.00 78.44 385 ILE A CA 1
ATOM 3146 C C . ILE A 1 385 ? -3.034 14.725 -4.030 1.00 78.44 385 ILE A C 1
ATOM 3148 O O . ILE A 1 385 ? -2.251 15.665 -4.114 1.00 78.44 385 ILE A O 1
ATOM 3152 N N . VAL A 1 386 ? -2.820 13.683 -3.234 1.00 86.00 386 VAL A N 1
ATOM 3153 C CA . VAL A 1 386 ? -1.700 13.556 -2.308 1.00 86.00 386 VAL A CA 1
ATOM 3154 C C . VAL A 1 386 ? -1.045 12.201 -2.527 1.00 86.00 386 VAL A C 1
ATOM 3156 O O . VAL A 1 386 ? -1.744 11.203 -2.682 1.00 86.00 386 VAL A O 1
ATOM 3159 N N . GLY A 1 387 ? 0.286 12.157 -2.516 1.00 90.56 387 GLY A N 1
ATOM 3160 C CA . GLY A 1 387 ? 1.037 10.910 -2.603 1.00 90.56 387 GLY A CA 1
ATOM 3161 C C . GLY A 1 387 ? 2.322 11.019 -3.416 1.00 90.56 387 GLY A C 1
ATOM 3162 O O . GLY A 1 387 ? 3.004 12.052 -3.433 1.00 90.56 387 GLY A O 1
ATOM 3163 N N . VAL A 1 388 ? 2.666 9.906 -4.057 1.00 92.06 388 VAL A N 1
ATOM 3164 C CA . VAL A 1 388 ? 3.863 9.753 -4.883 1.00 92.06 388 VAL A CA 1
ATOM 3165 C C . VAL A 1 388 ? 3.470 9.839 -6.349 1.00 92.06 388 VAL A C 1
ATOM 3167 O O . VAL A 1 388 ? 2.521 9.198 -6.786 1.00 92.06 388 VAL A O 1
ATOM 3170 N N . ASP A 1 389 ? 4.230 10.631 -7.087 1.00 91.12 389 ASP A N 1
ATOM 3171 C CA . ASP A 1 389 ? 4.130 10.761 -8.527 1.00 91.12 389 ASP A CA 1
ATOM 3172 C C . ASP A 1 389 ? 5.131 9.825 -9.211 1.00 91.12 389 ASP A C 1
ATOM 3174 O O . ASP A 1 389 ? 6.261 9.641 -8.739 1.00 91.12 389 ASP A O 1
ATOM 3178 N N . ILE A 1 390 ? 4.722 9.240 -10.329 1.00 91.38 390 ILE A N 1
ATOM 3179 C CA . ILE A 1 390 ? 5.552 8.356 -11.138 1.00 91.38 390 ILE A CA 1
ATOM 3180 C C . ILE A 1 390 ? 5.563 8.920 -12.544 1.00 91.38 390 ILE A C 1
ATOM 3182 O O . ILE A 1 390 ? 4.642 8.699 -13.328 1.00 91.38 390 ILE A O 1
ATOM 3186 N N . LEU A 1 391 ? 6.646 9.623 -12.843 1.00 92.81 391 LEU A N 1
ATOM 3187 C CA . LEU A 1 391 ? 6.923 10.161 -14.158 1.00 92.81 391 LEU A CA 1
ATOM 3188 C C . LEU A 1 391 ? 7.621 9.099 -14.997 1.00 92.81 391 LEU A C 1
ATOM 3190 O O . LEU A 1 391 ? 8.441 8.323 -14.497 1.00 92.81 391 LEU A O 1
ATOM 3194 N N . THR A 1 392 ? 7.343 9.103 -16.288 1.00 93.56 392 THR A N 1
ATOM 3195 C CA . THR A 1 392 ? 7.965 8.214 -17.264 1.00 93.56 392 THR A CA 1
ATOM 3196 C C . THR A 1 392 ? 8.710 9.013 -18.317 1.00 93.56 392 THR A C 1
ATOM 3198 O O . THR A 1 392 ? 8.243 10.074 -18.735 1.00 93.56 392 THR A O 1
ATOM 3201 N N . HIS A 1 393 ? 9.842 8.499 -18.785 1.00 95.31 393 HIS A N 1
ATOM 3202 C CA . HIS A 1 393 ? 10.567 9.098 -19.899 1.00 95.31 393 HIS A CA 1
ATOM 3203 C C . HIS A 1 393 ? 11.206 8.041 -20.799 1.00 95.31 393 HIS A C 1
ATOM 3205 O O . HIS A 1 393 ? 11.485 6.924 -20.368 1.00 95.31 393 HIS A O 1
ATOM 3211 N N . GLY A 1 394 ? 11.443 8.411 -22.058 1.00 96.25 394 GLY A N 1
ATOM 3212 C CA . GLY A 1 394 ? 12.069 7.532 -23.041 1.00 96.25 394 GLY A CA 1
ATOM 3213 C C . GLY A 1 394 ? 13.525 7.187 -22.714 1.00 96.25 394 GLY A C 1
ATOM 3214 O O . GLY A 1 394 ? 14.184 7.827 -21.881 1.00 96.25 394 GLY A O 1
ATOM 3215 N N . VAL A 1 395 ? 14.033 6.166 -23.400 1.00 97.00 395 VAL A N 1
ATOM 3216 C CA . VAL A 1 395 ? 15.425 5.716 -23.298 1.00 97.00 395 VAL A CA 1
ATOM 3217 C C . VAL A 1 395 ? 16.349 6.686 -24.034 1.00 97.00 395 VAL A C 1
ATOM 3219 O O . VAL A 1 395 ? 16.161 6.997 -25.209 1.00 97.00 395 VAL A O 1
ATOM 3222 N N . VAL A 1 396 ? 17.420 7.113 -23.365 1.00 96.50 396 VAL A N 1
ATOM 3223 C CA . VAL A 1 396 ? 18.455 7.955 -23.976 1.00 96.50 396 VAL A CA 1
ATOM 3224 C C . VAL A 1 396 ? 19.354 7.097 -24.875 1.00 96.50 396 VAL A C 1
ATOM 3226 O O . VAL A 1 396 ? 20.208 6.346 -24.402 1.00 96.50 396 VAL A O 1
ATOM 3229 N N . LEU A 1 397 ? 19.172 7.208 -26.196 1.00 94.75 397 LEU A N 1
ATOM 3230 C CA . LEU A 1 397 ? 19.850 6.350 -27.180 1.00 94.75 397 LEU A CA 1
ATOM 3231 C C . LEU A 1 397 ? 21.385 6.443 -27.148 1.00 94.75 397 LEU A C 1
ATOM 3233 O O . LEU A 1 397 ? 22.049 5.463 -27.490 1.00 94.75 397 LEU A O 1
ATOM 3237 N N . SER A 1 398 ? 21.958 7.577 -26.727 1.00 95.56 398 SER A N 1
ATOM 3238 C CA . SER A 1 398 ? 23.417 7.765 -26.664 1.00 95.56 398 SER A CA 1
ATOM 3239 C C . SER A 1 398 ? 24.104 6.851 -25.649 1.00 95.56 398 SER A C 1
ATOM 3241 O O . SER A 1 398 ? 25.251 6.466 -25.864 1.00 95.56 398 SER A O 1
ATOM 3243 N N . ASP A 1 399 ? 23.408 6.456 -24.581 1.00 95.81 399 ASP A N 1
ATOM 3244 C CA . ASP A 1 399 ? 23.972 5.625 -23.509 1.00 95.81 399 ASP A CA 1
ATOM 3245 C C . ASP A 1 399 ? 23.611 4.138 -23.640 1.00 95.81 399 ASP A C 1
ATOM 3247 O O . ASP A 1 399 ? 24.148 3.299 -22.911 1.00 95.81 399 ASP A O 1
ATOM 3251 N N . LEU A 1 400 ? 22.750 3.783 -24.600 1.00 96.75 400 LEU A N 1
ATOM 3252 C CA . LEU A 1 400 ? 22.146 2.455 -24.729 1.00 96.75 400 LEU A CA 1
ATOM 3253 C C . LEU A 1 400 ? 23.175 1.314 -24.695 1.00 96.75 400 LEU A C 1
ATOM 3255 O O . LEU A 1 400 ? 23.050 0.380 -23.903 1.00 96.75 400 LEU A O 1
ATOM 3259 N N . LEU A 1 401 ? 24.212 1.392 -25.534 1.00 96.62 401 LEU A N 1
ATOM 3260 C CA . LEU A 1 401 ? 25.222 0.335 -25.646 1.00 96.62 401 LEU A CA 1
ATOM 3261 C C . LEU A 1 401 ? 26.013 0.164 -24.341 1.00 96.62 401 LEU A C 1
ATOM 3263 O O . LEU A 1 401 ? 26.252 -0.962 -23.900 1.00 96.62 401 LEU A O 1
ATOM 3267 N N . ARG A 1 402 ? 26.388 1.281 -23.707 1.00 97.69 402 ARG A N 1
ATOM 3268 C CA . ARG A 1 402 ? 27.133 1.289 -22.443 1.00 97.69 402 ARG A CA 1
ATOM 3269 C C . ARG A 1 402 ? 26.307 0.659 -21.326 1.00 97.69 402 ARG A C 1
ATOM 3271 O O . ARG A 1 402 ? 26.827 -0.177 -20.588 1.00 97.69 402 ARG A O 1
ATOM 3278 N N . VAL A 1 403 ? 25.032 1.032 -21.217 1.00 97.88 403 VAL A N 1
ATOM 3279 C CA . VAL A 1 403 ? 24.129 0.495 -20.191 1.00 97.88 403 VAL A CA 1
ATOM 3280 C C . VAL A 1 403 ? 23.923 -1.005 -20.391 1.00 97.88 403 VAL A C 1
ATOM 3282 O O . VAL A 1 403 ? 24.109 -1.768 -19.445 1.00 97.88 403 VAL A O 1
ATOM 3285 N N . LEU A 1 404 ? 23.624 -1.457 -21.614 1.00 97.88 404 LEU A N 1
ATOM 3286 C CA . LEU A 1 404 ? 23.421 -2.882 -21.901 1.00 97.88 404 LEU A CA 1
ATOM 3287 C C . LEU A 1 404 ? 24.667 -3.721 -21.611 1.00 97.88 404 LEU A C 1
ATOM 3289 O O . LEU A 1 404 ? 24.549 -4.795 -21.023 1.00 97.88 404 LEU A O 1
ATOM 3293 N N . PHE A 1 405 ? 25.856 -3.231 -21.969 1.00 98.12 405 PHE A N 1
ATOM 3294 C CA . PHE A 1 405 ? 27.107 -3.929 -21.678 1.00 98.12 405 PHE A CA 1
ATOM 3295 C C . PHE A 1 405 ? 27.314 -4.120 -20.168 1.00 98.12 405 PHE A C 1
ATOM 3297 O O . PHE A 1 405 ? 27.625 -5.225 -19.721 1.00 98.12 405 PHE A O 1
ATOM 3304 N N . LEU A 1 406 ? 27.080 -3.072 -19.370 1.00 98.31 406 LEU A N 1
ATOM 3305 C CA . LEU A 1 406 ? 27.195 -3.138 -17.909 1.00 98.31 406 LEU A CA 1
ATOM 3306 C C . LEU A 1 406 ? 26.146 -4.067 -17.285 1.00 98.31 406 LEU A C 1
ATOM 3308 O O . LEU A 1 406 ? 26.474 -4.854 -16.398 1.00 98.31 406 LEU A O 1
ATOM 3312 N N . VAL A 1 407 ? 24.905 -4.017 -17.770 1.00 98.25 407 VAL A N 1
ATOM 3313 C CA . VAL A 1 407 ? 23.806 -4.882 -17.318 1.00 98.25 407 VAL A CA 1
ATOM 3314 C C . VAL A 1 407 ? 24.102 -6.354 -17.607 1.00 98.25 407 VAL A C 1
ATOM 3316 O O . VAL A 1 407 ? 23.969 -7.185 -16.709 1.00 98.25 407 VAL A O 1
ATOM 3319 N N . ILE A 1 408 ? 24.540 -6.686 -18.825 1.00 98.19 408 ILE A N 1
ATOM 3320 C CA . ILE A 1 408 ? 24.896 -8.061 -19.208 1.00 98.19 408 ILE A CA 1
ATOM 3321 C C . ILE A 1 408 ? 26.108 -8.539 -18.401 1.00 98.19 408 ILE A C 1
ATOM 3323 O O . ILE A 1 408 ? 26.084 -9.643 -17.856 1.00 98.19 408 ILE A O 1
ATOM 3327 N N . GLY A 1 409 ? 27.143 -7.703 -18.271 1.00 98.12 409 GLY A N 1
ATOM 3328 C CA . GLY A 1 409 ? 28.324 -8.014 -17.465 1.00 98.12 409 GLY A CA 1
ATOM 3329 C C . GLY A 1 409 ? 27.971 -8.307 -16.005 1.00 98.12 409 GLY A C 1
ATOM 3330 O O . GLY A 1 409 ? 28.414 -9.317 -15.453 1.00 98.12 409 GLY A O 1
ATOM 3331 N N . LEU A 1 410 ? 27.108 -7.485 -15.395 1.00 97.75 410 LEU A N 1
ATOM 3332 C CA . LEU A 1 410 ? 26.611 -7.726 -14.041 1.00 97.75 410 LEU A CA 1
ATOM 3333 C C . LEU A 1 410 ? 25.765 -9.004 -13.967 1.00 97.75 410 LEU A C 1
ATOM 3335 O O . LEU A 1 410 ? 25.920 -9.765 -13.017 1.00 97.75 410 LEU A O 1
ATOM 3339 N N . ALA A 1 411 ? 24.905 -9.276 -14.951 1.00 97.88 411 ALA A N 1
ATOM 3340 C CA . ALA A 1 411 ? 24.091 -10.492 -14.979 1.00 97.88 411 ALA A CA 1
ATOM 3341 C C . ALA A 1 411 ? 24.956 -11.760 -14.965 1.00 97.88 411 ALA A C 1
ATOM 3343 O O . ALA A 1 411 ? 24.705 -12.667 -14.169 1.00 97.88 411 ALA A O 1
ATOM 3344 N N . VAL A 1 412 ? 26.009 -11.797 -15.788 1.00 98.12 412 VAL A N 1
ATOM 3345 C CA . VAL A 1 412 ? 26.975 -12.906 -15.822 1.00 98.12 412 VAL A CA 1
ATOM 3346 C C . VAL A 1 412 ? 27.712 -13.024 -14.488 1.00 98.12 412 VAL A C 1
ATOM 3348 O O . VAL A 1 412 ? 27.797 -14.120 -13.932 1.00 98.12 412 VAL A O 1
ATOM 3351 N N . LEU A 1 413 ? 28.192 -11.907 -13.932 1.00 98.19 413 LEU A N 1
ATOM 3352 C CA . LEU A 1 413 ? 28.865 -11.897 -12.633 1.00 98.19 413 LEU A CA 1
ATOM 3353 C C . LEU A 1 413 ? 27.958 -12.453 -11.526 1.00 98.19 413 LEU A C 1
ATOM 3355 O O . LEU A 1 413 ? 28.361 -13.355 -10.796 1.00 98.19 413 LEU A O 1
ATOM 3359 N N . ILE A 1 414 ? 26.722 -11.965 -11.421 1.00 98.06 414 ILE A N 1
ATOM 3360 C CA . ILE A 1 414 ? 25.752 -12.424 -10.420 1.00 98.06 414 ILE A CA 1
ATOM 3361 C C . ILE A 1 414 ? 25.444 -13.910 -10.611 1.00 98.06 414 ILE A C 1
ATOM 3363 O O . ILE A 1 414 ? 25.447 -14.652 -9.630 1.00 98.06 414 ILE A O 1
ATOM 3367 N N . ALA A 1 415 ? 25.254 -14.374 -11.849 1.00 97.62 415 ALA A N 1
ATOM 3368 C CA . ALA A 1 415 ? 25.039 -15.791 -12.134 1.00 97.62 415 ALA A CA 1
ATOM 3369 C C . ALA A 1 415 ? 26.188 -16.670 -11.606 1.00 97.62 415 ALA A C 1
ATOM 3371 O O . ALA A 1 415 ? 25.922 -17.699 -10.985 1.00 97.62 415 ALA A O 1
ATOM 3372 N N . ILE A 1 416 ? 27.445 -16.238 -11.768 1.00 97.81 416 ILE A N 1
ATOM 3373 C CA . ILE A 1 416 ? 28.625 -16.930 -11.219 1.00 97.81 416 ILE A CA 1
ATOM 3374 C C . ILE A 1 416 ? 28.610 -16.903 -9.681 1.00 97.81 416 ILE A C 1
ATOM 3376 O O . ILE A 1 416 ? 28.777 -17.940 -9.035 1.00 97.81 416 ILE A O 1
ATOM 3380 N N . LEU A 1 417 ? 28.361 -15.738 -9.074 1.00 97.56 417 LEU A N 1
ATOM 3381 C CA . LEU A 1 417 ? 28.363 -15.573 -7.613 1.00 97.56 417 LEU A CA 1
ATOM 3382 C C . LEU A 1 417 ? 27.278 -16.412 -6.916 1.00 97.56 417 LEU A C 1
ATOM 3384 O O . LEU A 1 417 ? 27.483 -16.869 -5.790 1.00 97.56 417 LEU A O 1
ATOM 3388 N N . LEU A 1 418 ? 26.151 -16.679 -7.585 1.00 97.31 418 LEU A N 1
ATOM 3389 C CA . LEU A 1 418 ? 25.059 -17.512 -7.064 1.00 97.31 418 LEU A CA 1
ATOM 3390 C C . LEU A 1 418 ? 25.424 -18.998 -6.894 1.00 97.31 418 LEU A C 1
ATOM 3392 O O . LEU A 1 418 ? 24.691 -19.739 -6.223 1.00 97.31 418 LEU A O 1
ATOM 3396 N N . PHE A 1 419 ? 26.542 -19.463 -7.460 1.00 96.75 419 PHE A N 1
ATOM 3397 C CA . PHE A 1 419 ? 27.062 -20.809 -7.195 1.00 96.75 419 PHE A CA 1
ATOM 3398 C C . PHE A 1 419 ? 27.789 -20.913 -5.851 1.00 96.75 419 PHE A C 1
ATOM 3400 O O . PHE A 1 419 ? 27.902 -22.015 -5.318 1.00 96.75 419 PHE A O 1
ATOM 3407 N N . ILE A 1 420 ? 28.212 -19.790 -5.263 1.00 96.94 420 ILE A N 1
ATOM 3408 C CA . ILE A 1 420 ? 28.927 -19.751 -3.984 1.00 96.94 420 ILE A CA 1
ATOM 3409 C C . ILE A 1 420 ? 27.916 -19.432 -2.864 1.00 96.94 420 ILE A C 1
ATOM 3411 O O . ILE A 1 420 ? 27.451 -18.292 -2.779 1.00 96.94 420 ILE A O 1
ATOM 3415 N N . PRO A 1 421 ? 27.571 -20.381 -1.963 1.00 93.62 421 PRO A N 1
ATOM 3416 C CA . PRO A 1 421 ? 26.481 -20.201 -0.993 1.00 93.62 421 PRO A CA 1
ATOM 3417 C C . PRO A 1 421 ? 26.622 -18.958 -0.105 1.00 93.62 421 PRO A C 1
ATOM 3419 O O . PRO A 1 421 ? 25.651 -18.231 0.097 1.00 93.62 421 PRO A O 1
ATOM 3422 N N . LYS A 1 422 ? 27.845 -18.664 0.365 1.00 94.25 422 LYS A N 1
ATOM 3423 C CA . LYS A 1 422 ? 28.134 -17.465 1.169 1.00 94.25 422 LYS A CA 1
ATOM 3424 C C . LYS A 1 422 ? 27.826 -16.176 0.402 1.00 94.25 422 LYS A C 1
ATOM 3426 O O . LYS A 1 422 ? 27.217 -15.269 0.956 1.00 94.25 422 LYS A O 1
ATOM 3431 N N . LEU A 1 423 ? 28.204 -16.101 -0.876 1.00 96.00 423 LEU A N 1
ATOM 3432 C CA . LEU A 1 423 ? 27.956 -14.919 -1.705 1.00 96.00 423 LEU A CA 1
ATOM 3433 C C . LEU A 1 423 ? 26.473 -14.796 -2.062 1.00 96.00 423 LEU A C 1
ATOM 3435 O O . LEU A 1 423 ? 25.933 -13.701 -1.979 1.00 96.00 423 LEU A O 1
ATOM 3439 N N . SER A 1 424 ? 25.776 -15.904 -2.336 1.00 95.38 424 SER A N 1
ATOM 3440 C CA . SER A 1 424 ? 24.316 -15.900 -2.521 1.00 95.38 424 SER A CA 1
ATOM 3441 C C . SER A 1 424 ? 23.562 -15.360 -1.296 1.00 95.38 424 SER A C 1
ATOM 3443 O O . SER A 1 424 ? 22.536 -14.692 -1.450 1.00 95.38 424 SER A O 1
ATOM 3445 N N . PHE A 1 425 ? 24.060 -15.628 -0.084 1.00 93.94 425 PHE A N 1
ATOM 3446 C CA . PHE A 1 425 ? 23.517 -15.048 1.145 1.00 93.94 425 PHE A CA 1
ATOM 3447 C C . PHE A 1 425 ? 23.756 -13.531 1.213 1.00 93.94 425 PHE A C 1
ATOM 3449 O O . PHE A 1 425 ? 22.811 -12.780 1.448 1.00 93.94 425 PHE A O 1
ATOM 3456 N N . PHE A 1 426 ? 24.975 -13.057 0.926 1.00 96.06 426 PHE A N 1
ATOM 3457 C CA . PHE A 1 426 ? 25.257 -11.615 0.867 1.00 96.06 426 PHE A CA 1
ATOM 3458 C C . PHE A 1 426 ? 24.430 -10.897 -0.203 1.00 96.06 426 PHE A C 1
ATOM 3460 O O . PHE A 1 426 ? 23.926 -9.808 0.051 1.00 96.06 426 PHE A O 1
ATOM 3467 N N . LEU A 1 427 ? 24.226 -11.516 -1.366 1.00 97.00 427 LEU A N 1
ATOM 3468 C CA . LEU A 1 427 ? 23.335 -10.993 -2.399 1.00 97.00 427 LEU A CA 1
ATOM 3469 C C . LEU A 1 427 ? 21.884 -10.901 -1.891 1.00 97.00 427 LEU A C 1
ATOM 3471 O O . LEU A 1 427 ? 21.211 -9.892 -2.058 1.00 97.00 427 LEU A O 1
ATOM 3475 N N . THR A 1 428 ? 21.400 -11.910 -1.168 1.00 96.25 428 THR A N 1
ATOM 3476 C CA . THR A 1 428 ? 20.081 -11.810 -0.520 1.00 96.25 428 THR A CA 1
ATOM 3477 C C . THR A 1 428 ? 20.014 -10.621 0.443 1.00 96.25 428 THR A C 1
ATOM 3479 O O . THR A 1 428 ? 19.049 -9.859 0.408 1.00 96.25 428 THR A O 1
ATOM 3482 N N . LEU A 1 429 ? 21.052 -10.416 1.259 1.00 96.38 429 LEU A N 1
ATOM 3483 C CA . LEU A 1 429 ? 21.120 -9.292 2.191 1.00 96.38 429 LEU A CA 1
ATOM 3484 C C . LEU A 1 429 ? 21.111 -7.938 1.465 1.00 96.38 429 LEU A C 1
ATOM 3486 O O . LEU A 1 429 ? 20.326 -7.063 1.821 1.00 96.38 429 LEU A O 1
ATOM 3490 N N . PHE A 1 430 ? 21.929 -7.773 0.424 1.00 97.50 430 PHE A N 1
ATOM 3491 C CA . PHE A 1 430 ? 21.969 -6.544 -0.372 1.00 97.50 430 PHE A CA 1
ATOM 3492 C C . PHE A 1 430 ? 20.641 -6.263 -1.081 1.00 97.50 430 PHE A C 1
ATOM 3494 O O . PHE A 1 430 ? 20.212 -5.112 -1.113 1.00 97.50 430 PHE A O 1
ATOM 3501 N N . MET A 1 431 ? 19.964 -7.291 -1.604 1.00 97.69 431 MET A N 1
ATOM 3502 C CA . MET A 1 431 ? 18.617 -7.145 -2.162 1.00 97.69 431 MET A CA 1
ATOM 3503 C C . MET A 1 431 ? 17.633 -6.635 -1.100 1.00 97.69 431 MET A C 1
ATOM 3505 O O . MET A 1 431 ? 16.903 -5.682 -1.359 1.00 97.69 431 MET A O 1
ATOM 3509 N N . ILE A 1 432 ? 17.636 -7.222 0.104 1.00 97.38 432 ILE A N 1
ATOM 3510 C CA . ILE A 1 432 ? 16.764 -6.781 1.205 1.00 97.38 432 ILE A CA 1
ATOM 3511 C C . ILE A 1 432 ? 17.052 -5.324 1.581 1.00 97.38 432 ILE A C 1
ATOM 3513 O O . ILE A 1 432 ? 16.114 -4.543 1.732 1.00 97.38 432 ILE A O 1
ATOM 3517 N N . VAL A 1 433 ? 18.327 -4.941 1.691 1.00 98.00 433 VAL A N 1
ATOM 3518 C CA . VAL A 1 433 ? 18.727 -3.555 1.983 1.00 98.00 433 VAL A CA 1
ATOM 3519 C C . VAL A 1 433 ? 18.263 -2.604 0.880 1.00 98.00 433 VAL A C 1
ATOM 3521 O O . VAL A 1 433 ? 17.688 -1.564 1.189 1.00 98.00 433 VAL A O 1
ATOM 3524 N N . GLY A 1 434 ? 18.447 -2.962 -0.394 1.00 97.94 434 GLY A N 1
ATOM 3525 C CA . GLY A 1 434 ? 17.988 -2.154 -1.527 1.00 97.94 434 GLY A CA 1
ATOM 3526 C C . GLY A 1 434 ? 16.470 -1.957 -1.530 1.00 97.94 434 GLY A C 1
ATOM 3527 O O . GLY A 1 434 ? 15.990 -0.838 -1.698 1.00 97.94 434 GLY A O 1
ATOM 3528 N N . VAL A 1 435 ? 15.714 -3.022 -1.253 1.00 98.25 435 VAL A N 1
ATOM 3529 C CA . VAL A 1 435 ? 14.251 -2.974 -1.113 1.00 98.25 435 VAL A CA 1
ATOM 3530 C C . VAL A 1 435 ? 13.819 -2.113 0.081 1.00 98.25 435 VAL A C 1
ATOM 3532 O O . VAL A 1 435 ? 12.888 -1.321 -0.041 1.00 98.25 435 VAL A O 1
ATOM 3535 N N . GLN A 1 436 ? 14.488 -2.228 1.233 1.00 98.06 436 GLN A N 1
ATOM 3536 C CA . GLN A 1 436 ? 14.203 -1.400 2.411 1.00 98.06 436 GLN A CA 1
ATOM 3537 C C . GLN A 1 436 ? 14.513 0.077 2.167 1.00 98.06 436 GLN A C 1
ATOM 3539 O O . GLN A 1 436 ? 13.738 0.938 2.581 1.00 98.06 436 GLN A O 1
ATOM 3544 N N . PHE A 1 437 ? 15.624 0.370 1.489 1.00 98.31 437 PHE A N 1
ATOM 3545 C CA . PHE A 1 437 ? 15.996 1.730 1.117 1.00 98.31 437 PHE A CA 1
ATOM 3546 C C . PHE A 1 437 ? 14.951 2.342 0.183 1.00 98.31 437 PHE A C 1
ATOM 3548 O O . PHE A 1 437 ? 14.470 3.444 0.439 1.00 98.31 437 PHE A O 1
ATOM 3555 N N . PHE A 1 438 ? 14.541 1.596 -0.846 1.00 97.88 438 PHE A N 1
ATOM 3556 C CA . PHE A 1 438 ? 13.463 2.004 -1.739 1.00 97.88 438 PHE A CA 1
ATOM 3557 C C . PHE A 1 438 ? 12.155 2.265 -0.986 1.00 97.88 438 PHE A C 1
ATOM 3559 O O . PHE A 1 438 ? 11.562 3.325 -1.159 1.00 97.88 438 PHE A O 1
ATOM 3566 N N . LEU A 1 439 ? 11.730 1.340 -0.117 1.00 97.88 439 LEU A N 1
ATOM 3567 C CA . LEU A 1 439 ? 10.520 1.505 0.688 1.00 97.88 439 LEU A CA 1
ATOM 3568 C C . LEU A 1 439 ? 10.595 2.770 1.553 1.00 97.88 439 LEU A C 1
ATOM 3570 O O . LEU A 1 439 ? 9.633 3.530 1.613 1.00 97.88 439 LEU A O 1
ATOM 3574 N N . GLY A 1 440 ? 11.740 3.015 2.195 1.00 98.19 440 GLY A N 1
ATOM 3575 C CA . GLY A 1 440 ? 11.964 4.214 3.000 1.00 98.19 440 GLY A CA 1
ATOM 3576 C C . GLY A 1 440 ? 11.883 5.495 2.179 1.00 98.19 440 GLY A C 1
ATOM 3577 O O . GLY A 1 440 ? 11.217 6.442 2.592 1.00 98.19 440 GLY A O 1
ATOM 3578 N N . TYR A 1 441 ? 12.503 5.508 0.997 1.00 98.00 441 TYR A N 1
ATOM 3579 C CA . TYR A 1 441 ? 12.424 6.631 0.064 1.00 98.00 441 TYR A CA 1
ATOM 3580 C C . TYR A 1 441 ? 10.988 6.879 -0.418 1.00 98.00 441 TYR A C 1
ATOM 3582 O O . TYR A 1 441 ? 10.515 8.014 -0.376 1.00 98.00 441 TYR A O 1
ATOM 3590 N N . TYR A 1 442 ? 10.267 5.824 -0.803 1.00 97.50 442 TYR A N 1
ATOM 3591 C CA . TYR A 1 442 ? 8.877 5.905 -1.252 1.00 97.50 442 TYR A CA 1
ATOM 3592 C C . TYR A 1 442 ? 7.956 6.462 -0.160 1.00 97.50 442 TYR A C 1
ATOM 3594 O O . TYR A 1 442 ? 7.230 7.430 -0.386 1.00 97.50 442 TYR A O 1
ATOM 3602 N N . ILE A 1 443 ? 8.034 5.902 1.052 1.00 96.81 443 ILE A N 1
ATOM 3603 C CA . ILE A 1 443 ? 7.248 6.368 2.202 1.00 96.81 443 ILE A CA 1
ATOM 3604 C C . ILE A 1 443 ? 7.604 7.806 2.550 1.00 96.81 443 ILE A C 1
ATOM 3606 O O . ILE A 1 443 ? 6.710 8.579 2.876 1.00 96.81 443 ILE A O 1
ATOM 3610 N N . PHE A 1 444 ? 8.881 8.183 2.476 1.00 97.06 444 PHE A N 1
ATOM 3611 C CA . PHE A 1 444 ? 9.296 9.560 2.708 1.00 97.06 444 PHE A CA 1
ATOM 3612 C C . PHE A 1 444 ? 8.635 10.518 1.711 1.00 97.06 444 PHE A C 1
ATOM 3614 O O . PHE A 1 444 ? 8.039 11.506 2.136 1.00 97.06 444 PHE A O 1
ATOM 3621 N N . LEU A 1 445 ? 8.675 10.219 0.407 1.00 96.50 445 LEU A N 1
ATOM 3622 C CA . LEU A 1 445 ? 8.012 11.044 -0.608 1.00 96.50 445 LEU A CA 1
ATOM 3623 C C . LEU A 1 445 ? 6.503 11.149 -0.357 1.00 96.50 445 LEU A C 1
ATOM 3625 O O . LEU A 1 445 ? 5.964 12.259 -0.340 1.00 96.50 445 LEU A O 1
ATOM 3629 N N . TYR A 1 446 ? 5.847 10.013 -0.101 1.00 94.56 446 TYR A N 1
ATOM 3630 C CA . TYR A 1 446 ? 4.417 9.957 0.200 1.00 94.56 446 TYR A CA 1
ATOM 3631 C C . TYR A 1 446 ? 4.081 10.802 1.433 1.00 94.56 446 TYR A C 1
ATOM 3633 O O . TYR A 1 446 ? 3.229 11.690 1.392 1.00 94.56 446 TYR A O 1
ATOM 3641 N N . PHE A 1 447 ? 4.803 10.576 2.531 1.00 95.12 447 PHE A N 1
ATOM 3642 C CA . PHE A 1 447 ? 4.615 11.279 3.791 1.00 95.12 447 PHE A CA 1
ATOM 3643 C C . PHE A 1 447 ? 4.838 12.783 3.642 1.00 95.12 447 PHE A C 1
ATOM 3645 O O . PHE A 1 447 ? 4.049 13.562 4.165 1.00 95.12 447 PHE A O 1
ATOM 3652 N N . MET A 1 448 ? 5.856 13.211 2.894 1.00 95.19 448 MET A N 1
ATOM 3653 C CA . MET A 1 448 ? 6.097 14.630 2.636 1.00 95.19 448 MET A CA 1
ATOM 3654 C C . MET A 1 448 ? 4.983 15.279 1.806 1.00 95.19 448 MET A C 1
ATOM 3656 O O . MET A 1 448 ? 4.767 16.484 1.944 1.00 95.19 448 MET A O 1
ATOM 3660 N N . SER A 1 449 ? 4.290 14.527 0.943 1.00 93.31 449 SER A N 1
ATOM 3661 C CA . SER A 1 449 ? 3.097 15.020 0.234 1.00 93.31 449 SER A CA 1
ATOM 3662 C C . SER A 1 449 ? 1.933 15.188 1.209 1.00 93.31 449 SER A C 1
ATOM 3664 O O . SER A 1 449 ? 1.342 16.264 1.307 1.00 93.31 449 SER A O 1
ATOM 3666 N N . VAL A 1 450 ? 1.674 14.155 2.016 1.00 91.81 450 VAL A N 1
ATOM 3667 C CA . VAL A 1 450 ? 0.619 14.151 3.041 1.00 91.81 450 VAL A CA 1
ATOM 3668 C C . VAL A 1 450 ? 0.820 15.262 4.063 1.00 91.81 450 VAL A C 1
ATOM 3670 O O . VAL A 1 450 ? -0.119 15.988 4.382 1.00 91.81 450 VAL A O 1
ATOM 3673 N N . ALA A 1 451 ? 2.044 15.428 4.557 1.00 93.25 451 ALA A N 1
ATOM 3674 C CA . ALA A 1 451 ? 2.387 16.456 5.523 1.00 93.25 451 ALA A CA 1
ATOM 3675 C C . ALA A 1 451 ? 2.140 17.857 4.963 1.00 93.25 451 ALA A C 1
ATOM 3677 O O . ALA A 1 451 ? 1.526 18.675 5.640 1.00 93.25 451 ALA A O 1
ATOM 3678 N N . GLN A 1 452 ? 2.554 18.126 3.721 1.00 92.25 452 GLN A N 1
ATOM 3679 C CA . GLN A 1 452 ? 2.295 19.418 3.089 1.00 92.25 452 GLN A CA 1
ATOM 3680 C C . GLN A 1 452 ? 0.795 19.682 2.929 1.00 92.25 452 GLN A C 1
ATOM 3682 O O . GLN A 1 452 ? 0.345 20.768 3.280 1.00 92.25 452 GLN A O 1
ATOM 3687 N N . SER A 1 453 ? 0.017 18.687 2.488 1.00 90.12 453 SER A N 1
ATOM 3688 C CA . SER A 1 453 ? -1.441 18.813 2.368 1.00 90.12 453 SER A CA 1
ATOM 3689 C C . SER A 1 453 ? -2.101 19.151 3.712 1.00 90.12 453 SER A C 1
ATOM 3691 O O . SER A 1 453 ? -2.893 20.090 3.797 1.00 90.12 453 SER A O 1
ATOM 3693 N N . TYR A 1 454 ? -1.718 18.465 4.796 1.00 91.75 454 TYR A N 1
ATOM 3694 C CA . TYR A 1 454 ? -2.224 18.792 6.132 1.00 91.75 454 TYR A CA 1
ATOM 3695 C C . TYR A 1 454 ? -1.782 20.170 6.617 1.00 91.75 454 TYR A C 1
ATOM 3697 O O . TYR A 1 454 ? -2.595 20.882 7.197 1.00 91.75 454 TYR A O 1
ATOM 3705 N N . LEU A 1 455 ? -0.527 20.563 6.395 1.00 92.50 455 LEU A N 1
ATOM 3706 C CA . LEU A 1 455 ? -0.034 21.882 6.797 1.00 92.50 455 LEU A CA 1
ATOM 3707 C C . LEU A 1 455 ? -0.763 23.005 6.052 1.00 92.50 455 LEU A C 1
ATOM 3709 O O . LEU A 1 455 ? -1.158 23.983 6.686 1.00 92.50 455 LEU A O 1
ATOM 3713 N N . LEU A 1 456 ? -1.009 22.837 4.749 1.00 90.62 456 LEU A N 1
ATOM 3714 C CA . LEU A 1 456 ? -1.796 23.778 3.956 1.00 90.62 456 LEU A CA 1
ATOM 3715 C C . LEU A 1 456 ? -3.216 23.900 4.517 1.00 90.62 456 LEU A C 1
ATOM 3717 O O . LEU A 1 456 ? -3.661 25.012 4.802 1.00 90.62 456 LEU A O 1
ATOM 3721 N N . LEU A 1 457 ? -3.894 22.768 4.746 1.00 88.69 457 LEU A N 1
ATOM 3722 C CA . LEU A 1 457 ? -5.230 22.751 5.343 1.00 88.69 457 LEU A CA 1
ATOM 3723 C C . LEU A 1 457 ? -5.233 23.441 6.710 1.00 88.69 457 LEU A C 1
ATOM 3725 O O . LEU A 1 457 ? -6.035 24.337 6.929 1.00 88.69 457 LEU A O 1
ATOM 3729 N N . LEU A 1 458 ? -4.305 23.107 7.606 1.00 91.38 458 LEU A N 1
ATOM 3730 C CA . LEU A 1 458 ? -4.213 23.715 8.939 1.00 91.38 458 LEU A CA 1
ATOM 3731 C C . LEU A 1 458 ? -3.914 25.223 8.902 1.00 91.38 458 LEU A C 1
ATOM 3733 O O . LEU A 1 458 ? -4.286 25.932 9.835 1.00 91.38 458 LEU A O 1
ATOM 3737 N N . SER A 1 459 ? -3.263 25.709 7.843 1.00 90.88 459 SER A N 1
ATOM 3738 C CA . SER A 1 459 ? -2.990 27.135 7.625 1.00 90.88 459 SER A CA 1
ATOM 3739 C C . SER A 1 459 ? -4.120 27.888 6.910 1.00 90.88 459 SER A C 1
ATOM 3741 O O . SER A 1 459 ? -4.063 29.114 6.808 1.00 90.88 459 SER A O 1
ATOM 3743 N N . SER A 1 460 ? -5.140 27.180 6.412 1.00 89.62 460 SER A N 1
ATOM 3744 C CA . SER A 1 460 ? -6.204 27.769 5.603 1.00 89.62 460 SER A CA 1
ATOM 3745 C C . SER A 1 460 ? -7.098 28.694 6.447 1.00 89.62 460 SER A C 1
ATOM 3747 O O . SER A 1 460 ? -7.694 28.248 7.437 1.00 89.62 460 SER A O 1
ATOM 3749 N N . PRO A 1 461 ? -7.212 29.988 6.090 1.00 92.00 461 PRO A N 1
ATOM 3750 C CA . PRO A 1 461 ? -8.034 30.925 6.840 1.00 92.00 461 PRO A CA 1
ATOM 3751 C C . PRO A 1 461 ? -9.519 30.569 6.704 1.00 92.00 461 PRO A C 1
ATOM 3753 O O . PRO A 1 461 ? -10.008 30.275 5.617 1.00 92.00 461 PRO A O 1
ATOM 3756 N N . GLY A 1 462 ? -10.256 30.638 7.814 1.00 88.38 462 GLY A N 1
ATOM 3757 C CA . GLY A 1 462 ? -11.705 30.409 7.830 1.00 88.38 462 GLY A CA 1
ATOM 3758 C C . GLY A 1 462 ? -12.138 28.964 8.085 1.00 88.38 462 GLY A C 1
ATOM 3759 O O . GLY A 1 462 ? -13.340 28.717 8.186 1.00 88.38 462 GLY A O 1
ATOM 3760 N N . LEU A 1 463 ? -11.206 28.017 8.261 1.00 86.25 463 LEU A N 1
ATOM 3761 C CA . LEU A 1 463 ? -11.576 26.678 8.717 1.00 86.25 463 LEU A CA 1
ATOM 3762 C C . LEU A 1 463 ? -12.122 26.712 10.154 1.00 86.25 463 LEU A C 1
ATOM 3764 O O . LEU A 1 463 ? -11.491 27.289 11.044 1.00 86.25 463 LEU A O 1
ATOM 3768 N N . PRO A 1 464 ? -13.262 26.054 10.431 1.00 90.44 464 PRO A N 1
ATOM 3769 C CA . PRO A 1 464 ? -13.787 25.973 11.787 1.00 90.44 464 PRO A CA 1
ATOM 3770 C C . PRO A 1 464 ? -12.816 25.246 12.729 1.00 90.44 464 PRO A C 1
ATOM 3772 O O . PRO A 1 464 ? -12.234 24.223 12.365 1.00 90.44 464 PRO A O 1
ATOM 3775 N N . THR A 1 465 ? -12.708 25.696 13.982 1.00 90.56 465 THR A N 1
ATOM 3776 C CA . THR A 1 465 ? -11.764 25.154 14.983 1.00 90.56 465 THR A CA 1
ATOM 3777 C C . THR A 1 465 ? -11.834 23.633 15.135 1.00 90.56 465 THR A C 1
ATOM 3779 O O . THR A 1 465 ? -10.811 22.970 15.282 1.00 90.56 465 THR A O 1
ATOM 3782 N N . LEU A 1 466 ? -13.037 23.055 15.068 1.00 88.50 466 LEU A N 1
ATOM 3783 C CA . LEU A 1 466 ? -13.218 21.608 15.170 1.00 88.50 466 LEU A CA 1
ATOM 3784 C C . LEU A 1 466 ? -12.546 20.854 14.006 1.00 88.50 466 LEU A C 1
ATOM 3786 O O . LEU A 1 466 ? -11.925 19.822 14.245 1.00 88.50 466 LEU A O 1
ATOM 3790 N N . PHE A 1 467 ? -12.598 21.383 12.777 1.00 88.94 467 PHE A N 1
ATOM 3791 C CA . PHE A 1 467 ? -11.875 20.805 11.638 1.00 88.94 467 PHE A CA 1
ATOM 3792 C C . PHE A 1 467 ? -10.368 20.865 11.854 1.00 88.94 467 PHE A C 1
ATOM 3794 O O . PHE A 1 467 ? -9.689 19.866 11.643 1.00 88.94 467 PHE A O 1
ATOM 3801 N N . ILE A 1 468 ? -9.855 22.001 12.334 1.00 92.00 468 ILE A N 1
ATOM 3802 C CA . ILE A 1 468 ? -8.426 22.179 12.621 1.00 92.00 468 ILE A CA 1
ATOM 3803 C C . ILE A 1 468 ? -7.950 21.124 13.631 1.00 92.00 468 ILE A C 1
ATOM 3805 O O . ILE A 1 468 ? -6.943 20.459 13.398 1.00 92.00 468 ILE A O 1
ATOM 3809 N N . ILE A 1 469 ? -8.702 20.907 14.717 1.00 94.12 469 ILE A N 1
ATOM 3810 C CA . ILE A 1 469 ? -8.371 19.893 15.731 1.00 94.12 469 ILE A CA 1
ATOM 3811 C C . ILE A 1 469 ? -8.346 18.488 15.117 1.00 94.12 469 ILE A C 1
ATOM 3813 O O . ILE A 1 469 ? -7.394 17.738 15.335 1.00 94.12 469 ILE A O 1
ATOM 3817 N N . PHE A 1 470 ? -9.365 18.119 14.339 1.00 93.94 470 PHE A N 1
ATOM 3818 C CA . PHE A 1 470 ? -9.409 16.797 13.712 1.00 93.94 470 PHE A CA 1
ATOM 3819 C C . PHE A 1 470 ? -8.309 16.606 12.667 1.00 93.94 470 PHE A C 1
ATOM 3821 O O . PHE A 1 470 ? -7.673 15.556 12.664 1.00 93.94 470 PHE A O 1
ATOM 3828 N N . PHE A 1 471 ? -8.033 17.599 11.821 1.00 92.94 471 PHE A N 1
ATOM 3829 C CA . PHE A 1 471 ? -6.945 17.517 10.847 1.00 92.94 471 PHE A CA 1
ATOM 3830 C C . PHE A 1 471 ? -5.576 17.444 11.521 1.00 92.94 471 PHE A C 1
ATOM 3832 O O . PHE A 1 471 ? -4.726 16.681 11.069 1.00 92.94 471 PHE A O 1
ATOM 3839 N N . ALA A 1 472 ? -5.373 18.137 12.644 1.00 96.12 472 ALA A N 1
ATOM 3840 C CA . ALA A 1 472 ? -4.157 17.997 13.439 1.00 96.12 472 ALA A CA 1
ATOM 3841 C C . ALA A 1 472 ? -4.018 16.577 14.017 1.00 96.12 472 ALA A C 1
ATOM 3843 O O . ALA A 1 472 ? -2.931 15.998 13.987 1.00 96.12 472 ALA A O 1
ATOM 3844 N N . LEU A 1 473 ? -5.118 15.978 14.488 1.00 96.69 473 LEU A N 1
ATOM 3845 C CA . LEU A 1 473 ? -5.131 14.588 14.955 1.00 96.69 473 LEU A CA 1
ATOM 3846 C C . LEU A 1 473 ? -4.895 13.589 13.816 1.00 96.69 473 LEU A C 1
ATOM 3848 O O . LEU A 1 473 ? -4.121 12.649 13.989 1.00 96.69 473 LEU A O 1
ATOM 3852 N N . PHE A 1 474 ? -5.509 13.790 12.650 1.00 95.75 474 PHE A N 1
ATOM 3853 C CA . PHE A 1 474 ? -5.271 12.970 11.462 1.00 95.75 474 PHE A CA 1
ATOM 3854 C C . PHE A 1 474 ? -3.819 13.054 11.006 1.00 95.75 474 PHE A C 1
ATOM 3856 O O . PHE A 1 474 ? -3.212 12.023 10.715 1.00 95.75 474 PHE A O 1
ATOM 3863 N N . PHE A 1 475 ? -3.240 14.254 11.019 1.00 96.12 475 PHE A N 1
ATOM 3864 C CA . PHE A 1 475 ? -1.834 14.446 10.708 1.00 96.12 475 PHE A CA 1
ATOM 3865 C C . PHE A 1 475 ? -0.932 13.723 11.715 1.00 96.12 475 PHE A C 1
ATOM 3867 O O . PHE A 1 475 ? -0.035 12.987 11.309 1.00 96.12 475 PHE A O 1
ATOM 3874 N N . LEU A 1 476 ? -1.210 13.834 13.018 1.00 97.38 476 LEU A N 1
ATOM 3875 C CA . LEU A 1 476 ? -0.479 13.104 14.059 1.00 97.38 476 LEU A CA 1
ATOM 3876 C C . LEU A 1 476 ? -0.565 11.582 13.868 1.00 97.38 476 LEU A C 1
ATOM 3878 O O . LEU A 1 476 ? 0.451 10.892 13.955 1.00 97.38 476 LEU A O 1
ATOM 3882 N N . ILE A 1 477 ? -1.757 11.054 13.580 1.00 97.31 477 ILE A N 1
ATOM 3883 C CA . ILE A 1 477 ? -1.968 9.628 13.297 1.00 97.31 477 ILE A CA 1
ATOM 3884 C C . ILE A 1 477 ? -1.161 9.203 12.069 1.00 97.31 477 ILE A C 1
ATOM 3886 O O . ILE A 1 477 ? -0.487 8.176 12.122 1.00 97.31 477 ILE A O 1
ATOM 3890 N N . ALA A 1 478 ? -1.186 9.989 10.990 1.00 95.81 478 ALA A N 1
ATOM 3891 C CA . ALA A 1 478 ? -0.417 9.707 9.783 1.00 95.81 478 ALA A CA 1
ATOM 3892 C C . ALA A 1 478 ? 1.094 9.697 10.069 1.00 95.81 478 ALA A C 1
ATOM 3894 O O . ALA A 1 478 ? 1.775 8.737 9.708 1.00 95.81 478 ALA A O 1
ATOM 3895 N N . MET A 1 479 ? 1.611 10.705 10.783 1.00 96.56 479 MET A N 1
ATOM 3896 C CA . MET A 1 479 ? 3.015 10.761 11.211 1.00 96.56 479 MET A CA 1
ATOM 3897 C C . MET A 1 479 ? 3.418 9.507 11.986 1.00 96.56 479 MET A C 1
ATOM 3899 O O . MET A 1 479 ? 4.423 8.868 11.662 1.00 96.56 479 MET A O 1
ATOM 3903 N N . LEU A 1 480 ? 2.623 9.133 12.991 1.00 96.94 480 LEU A N 1
ATOM 3904 C CA . LEU A 1 480 ? 2.881 7.952 13.809 1.00 96.94 480 LEU A CA 1
ATOM 3905 C C . LEU A 1 480 ? 2.809 6.674 12.975 1.00 96.94 480 LEU A C 1
ATOM 3907 O O . LEU A 1 480 ? 3.680 5.822 13.115 1.00 96.94 480 LEU A O 1
ATOM 3911 N N . PHE A 1 481 ? 1.828 6.539 12.086 1.00 97.06 481 PHE A N 1
ATOM 3912 C CA . PHE A 1 481 ? 1.659 5.356 11.246 1.00 97.06 481 PHE A CA 1
ATOM 3913 C C . PHE A 1 481 ? 2.842 5.134 10.298 1.00 97.06 481 PHE A C 1
ATOM 3915 O O . PHE A 1 481 ? 3.455 4.067 10.341 1.00 97.06 481 PHE A O 1
ATOM 3922 N N . TYR A 1 482 ? 3.206 6.135 9.488 1.00 96.50 482 TYR A N 1
ATOM 3923 C CA . TYR A 1 482 ? 4.284 5.986 8.504 1.00 96.50 482 TYR A CA 1
ATOM 3924 C C . TYR A 1 482 ? 5.643 5.774 9.175 1.00 96.50 482 TYR A C 1
ATOM 3926 O O . TYR A 1 482 ? 6.388 4.873 8.784 1.00 96.50 482 TYR A O 1
ATOM 3934 N N . SER A 1 483 ? 5.951 6.538 10.230 1.00 96.56 483 SER A N 1
ATOM 3935 C CA . SER A 1 483 ? 7.223 6.389 10.947 1.00 96.56 483 SER A CA 1
ATOM 3936 C C . SER A 1 483 ? 7.311 5.060 11.705 1.00 96.56 483 SER A C 1
ATOM 3938 O O . SER A 1 483 ? 8.268 4.305 11.518 1.00 96.56 483 SER A O 1
ATOM 3940 N N . SER A 1 484 ? 6.307 4.725 12.523 1.00 97.00 484 SER A N 1
ATOM 3941 C CA . SER A 1 484 ? 6.327 3.492 13.319 1.00 97.00 484 SER A CA 1
ATOM 3942 C C . SER A 1 484 ? 6.205 2.243 12.453 1.00 97.00 484 SER A C 1
ATOM 3944 O O . SER A 1 484 ? 6.882 1.254 12.734 1.00 97.00 484 SER A O 1
ATOM 3946 N N . GLY A 1 485 ? 5.411 2.279 11.379 1.00 97.50 485 GLY A N 1
ATOM 3947 C CA . GLY A 1 485 ? 5.281 1.174 10.434 1.00 97.50 485 GLY A CA 1
ATOM 3948 C C . GLY A 1 485 ? 6.594 0.869 9.726 1.00 97.50 485 GLY A C 1
ATOM 3949 O O . GLY A 1 485 ? 6.998 -0.295 9.677 1.00 97.50 485 GLY A O 1
ATOM 3950 N N . PHE A 1 486 ? 7.301 1.900 9.256 1.00 98.06 486 PHE A N 1
ATOM 3951 C CA . PHE A 1 486 ? 8.584 1.730 8.577 1.00 98.06 486 PHE A CA 1
ATOM 3952 C C . PHE A 1 486 ? 9.677 1.237 9.532 1.00 98.06 486 PHE A C 1
ATOM 3954 O O . PHE A 1 486 ? 10.359 0.252 9.241 1.00 98.06 486 PHE A O 1
ATOM 3961 N N . LEU A 1 487 ? 9.800 1.857 10.711 1.00 98.12 487 LEU A N 1
ATOM 3962 C CA . LEU A 1 487 ? 10.766 1.428 11.727 1.00 98.12 487 LEU A CA 1
ATOM 3963 C C . LEU A 1 487 ? 10.496 -0.007 12.195 1.00 98.12 487 LEU A C 1
ATOM 3965 O O . LEU A 1 487 ? 11.432 -0.793 12.340 1.00 98.12 487 LEU A O 1
ATOM 3969 N N . SER A 1 488 ? 9.223 -0.375 12.371 1.00 97.88 488 SER A N 1
ATOM 3970 C CA . SER A 1 488 ? 8.826 -1.746 12.715 1.00 97.88 488 SER A CA 1
ATOM 3971 C C . SER A 1 488 ? 9.205 -2.733 11.617 1.00 97.88 488 SER A C 1
ATOM 3973 O O . SER A 1 488 ? 9.749 -3.796 11.917 1.00 97.88 488 SER A O 1
ATOM 3975 N N . PHE A 1 489 ? 8.970 -2.377 10.350 1.00 98.25 489 PHE A N 1
ATOM 3976 C CA . PHE A 1 489 ? 9.335 -3.207 9.203 1.00 98.25 489 PHE A CA 1
ATOM 3977 C C . PHE A 1 489 ? 10.847 -3.469 9.153 1.00 98.25 489 PHE A C 1
ATOM 3979 O O . PHE A 1 489 ? 11.266 -4.626 9.044 1.00 98.25 489 PHE A O 1
ATOM 3986 N N . ILE A 1 490 ? 11.670 -2.422 9.302 1.00 98.12 490 ILE A N 1
ATOM 3987 C CA . ILE A 1 490 ? 13.134 -2.545 9.370 1.00 98.12 490 ILE A CA 1
ATOM 3988 C C . ILE A 1 490 ? 13.534 -3.424 10.554 1.00 98.12 490 ILE A C 1
ATOM 3990 O O . ILE A 1 490 ? 14.227 -4.426 10.368 1.00 98.12 490 ILE A O 1
ATOM 3994 N N . PHE A 1 491 ? 13.082 -3.084 11.762 1.00 97.81 491 PHE A N 1
ATOM 3995 C CA . PHE A 1 491 ? 13.467 -3.792 12.981 1.00 97.81 491 PHE A CA 1
ATOM 3996 C C . PHE A 1 491 ? 13.146 -5.288 12.899 1.00 97.81 491 PHE A C 1
ATOM 3998 O O . PHE A 1 491 ? 13.998 -6.126 13.203 1.00 97.81 491 PHE A O 1
ATOM 4005 N N . MET A 1 492 ? 11.941 -5.641 12.444 1.00 96.81 492 MET A N 1
ATOM 4006 C CA . MET A 1 492 ? 11.526 -7.037 12.305 1.00 96.81 492 MET A CA 1
ATOM 4007 C C . MET A 1 492 ? 12.311 -7.775 11.223 1.00 96.81 492 MET A C 1
ATOM 4009 O O . MET A 1 492 ? 12.733 -8.909 11.457 1.00 96.81 492 MET A O 1
ATOM 4013 N N . SER A 1 493 ? 12.563 -7.123 10.085 1.00 96.75 493 SER A N 1
ATOM 4014 C CA . SER A 1 493 ? 13.383 -7.681 9.006 1.00 96.75 493 SER A CA 1
ATOM 4015 C C . SER A 1 493 ? 14.792 -8.019 9.491 1.00 96.75 493 SER A C 1
ATOM 4017 O O . SER A 1 493 ? 15.250 -9.149 9.331 1.00 96.75 493 SER A O 1
ATOM 4019 N N . TRP A 1 494 ? 15.463 -7.075 10.156 1.00 97.12 494 TRP A N 1
ATOM 4020 C CA . TRP A 1 494 ? 16.819 -7.281 10.669 1.00 97.12 494 TRP A CA 1
ATOM 4021 C C . TRP A 1 494 ? 16.869 -8.301 11.794 1.00 97.12 494 TRP A C 1
ATOM 4023 O O . TRP A 1 494 ? 17.718 -9.192 11.770 1.00 97.12 494 TRP A O 1
ATOM 4033 N N . ARG A 1 495 ? 15.924 -8.245 12.741 1.00 96.00 495 ARG A N 1
ATOM 4034 C CA . ARG A 1 495 ? 15.800 -9.266 13.788 1.00 96.00 495 ARG A CA 1
ATOM 4035 C C . ARG A 1 495 ? 15.699 -10.660 13.174 1.00 96.00 495 ARG A C 1
ATOM 4037 O O . ARG A 1 495 ? 16.342 -11.582 13.675 1.00 96.00 495 ARG A O 1
ATOM 4044 N N . ARG A 1 496 ? 14.922 -10.822 12.098 1.00 95.06 496 ARG A N 1
ATOM 4045 C CA . ARG A 1 496 ? 14.796 -12.112 11.421 1.00 95.06 496 ARG A CA 1
ATOM 4046 C C . ARG A 1 496 ? 16.099 -12.549 10.758 1.00 95.06 496 ARG A C 1
ATOM 4048 O O . ARG A 1 496 ? 16.523 -13.679 10.974 1.00 95.06 496 ARG A O 1
ATOM 4055 N N . ILE A 1 497 ? 16.758 -11.652 10.029 1.00 94.50 497 ILE A N 1
ATOM 4056 C CA . ILE A 1 497 ? 18.051 -11.929 9.386 1.00 94.50 497 ILE A CA 1
ATOM 4057 C C . ILE A 1 497 ? 19.090 -12.387 10.420 1.00 94.50 497 ILE A C 1
ATOM 4059 O O . ILE A 1 497 ? 19.772 -13.383 10.198 1.00 94.50 497 ILE A O 1
ATOM 4063 N N . PHE A 1 498 ? 19.183 -11.720 11.575 1.00 95.38 498 PHE A N 1
ATOM 4064 C CA . PHE A 1 498 ? 20.113 -12.121 12.638 1.00 95.38 498 PHE A CA 1
ATOM 4065 C C . PHE A 1 498 ? 19.810 -13.514 13.207 1.00 95.38 498 PHE A C 1
ATOM 4067 O O . PHE A 1 498 ? 20.737 -14.279 13.478 1.00 95.38 498 PHE A O 1
ATOM 4074 N N . LEU A 1 499 ? 18.530 -13.863 13.372 1.00 93.94 499 LEU A N 1
ATOM 4075 C CA . LEU A 1 499 ? 18.133 -15.206 13.803 1.00 93.94 499 LEU A CA 1
ATOM 4076 C C . LEU A 1 499 ? 18.505 -16.266 12.760 1.00 93.94 499 LEU A C 1
ATOM 4078 O O . LEU A 1 499 ? 19.027 -17.316 13.131 1.00 93.94 499 LEU A O 1
ATOM 4082 N N . ASP A 1 500 ? 18.294 -15.976 11.476 1.00 90.38 500 ASP A N 1
ATOM 4083 C CA . ASP A 1 500 ? 18.649 -16.880 10.380 1.00 90.38 500 ASP A CA 1
ATOM 4084 C C . ASP A 1 500 ? 20.178 -17.093 10.305 1.00 90.38 500 ASP A C 1
ATOM 4086 O O . ASP A 1 500 ? 20.623 -18.231 10.148 1.00 90.38 500 ASP A O 1
ATOM 4090 N N . ILE A 1 501 ? 20.986 -16.039 10.510 1.00 90.62 501 ILE A N 1
ATOM 4091 C CA . ILE A 1 501 ? 22.457 -16.140 10.599 1.00 90.62 501 ILE A CA 1
ATOM 4092 C C . ILE A 1 501 ? 22.860 -17.054 11.760 1.00 90.62 501 ILE A C 1
ATOM 4094 O O . ILE A 1 501 ? 23.644 -17.982 11.560 1.00 90.62 501 ILE A O 1
ATOM 4098 N N . LYS A 1 502 ? 22.299 -16.835 12.956 1.00 91.94 502 LYS A N 1
ATOM 4099 C CA . LYS A 1 502 ? 22.634 -17.619 14.156 1.00 91.94 502 LYS A CA 1
ATOM 4100 C C . LYS A 1 502 ? 22.284 -19.103 14.015 1.00 91.94 502 LYS A C 1
ATOM 4102 O O . LYS A 1 502 ? 22.963 -19.930 14.598 1.00 91.94 502 LYS A O 1
ATOM 4107 N N . GLN A 1 503 ? 21.236 -19.441 13.265 1.00 90.06 503 GLN A N 1
ATOM 4108 C CA . GLN A 1 503 ? 20.853 -20.836 13.009 1.00 90.06 503 GLN A CA 1
ATOM 4109 C C . GLN A 1 503 ? 21.673 -21.512 11.896 1.00 90.06 503 GLN A C 1
ATOM 4111 O O . GLN A 1 503 ? 21.496 -22.707 11.662 1.00 90.06 503 GLN A O 1
ATOM 4116 N N . SER A 1 504 ? 22.475 -20.748 11.150 1.00 83.25 504 SER A N 1
ATOM 4117 C CA . SER A 1 504 ? 23.340 -21.260 10.078 1.00 83.25 504 SER A CA 1
ATOM 4118 C C . SER A 1 504 ? 24.788 -21.504 10.517 1.00 83.25 504 SER A C 1
ATOM 4120 O O . SER A 1 504 ? 25.537 -22.140 9.774 1.00 83.25 504 SER A O 1
ATOM 4122 N N . GLN A 1 505 ? 25.162 -20.976 11.688 1.00 83.06 505 GLN A N 1
ATOM 4123 C CA . GLN A 1 505 ? 26.396 -21.276 12.416 1.00 83.06 505 GLN A CA 1
ATOM 4124 C C . GLN A 1 505 ? 26.175 -22.511 13.282 1.00 83.06 505 GLN A C 1
ATOM 4126 O O . GLN A 1 505 ? 27.121 -23.322 13.360 1.00 83.06 505 GLN A O 1
#

pLDDT: mean 85.9, std 14.56, range [38.22, 98.62]

Foldseek 3Di:
DPPPPPPPPCDPLNVLLVLLQVLLVCVVVVNDALVVVLVSLVSLLVSVLVVQLVVQVCCQAFVDHDSVLSNLLSQLLCLQCLLVSLVVSVVSNVVNVVVPPDDPVVVVVCVVVVVPPPDPPVVSVVSNVVSNVSSLVSLLVSLCVLLVVQRAGDPLHLVCQPDHGGQPDSVSSVVSSVVSSLVSLLCSLQPVVLVSLVSVLCSNDCVSVVLVCVVVVCCVVQVVPPDCPDPNVVVVVCVVVVVVLLSSLSRDPVRNLLSLLVSLLSSLVSCCSQQLVCLAVQPPDVVLVLLDPQSGRLVVLLVVQLVVDDDPVLNVLQVVLSVLLSLQVCCLSCVLVLLSVCLSVVHADDDPLVNLLSNPLSVLSCVVWNQWDKAADDDPRPLPDAFIDIGGDHGDSVCSVVSVVVSVVVSVVSNVLCVPVVSVLVSSVVSNVSSLVSSLVRLVSRLVRLLVSLVCVLPDPPDDPVVNVSSVSSNVSSVCSSVSSSVSSVVSSVVSSVVSVVVVD

Solvent-accessible surface area (backbone atoms only — not comparable to full-atom values): 27232 Å² total; per-residue (Å²): 137,92,82,80,76,82,72,80,79,78,49,72,64,56,53,53,50,52,52,54,46,55,54,31,58,42,44,74,70,68,71,57,54,38,70,56,52,48,51,52,50,50,53,48,50,52,52,49,52,52,50,52,56,72,67,31,53,27,24,50,40,29,41,46,79,40,72,66,59,24,51,50,51,52,51,20,50,51,26,54,46,41,49,60,53,52,56,49,49,55,52,41,52,54,56,44,59,73,78,59,84,82,44,77,69,55,54,52,50,43,65,67,61,57,67,64,72,84,54,63,67,73,52,48,59,50,48,31,54,50,24,33,51,52,12,52,49,46,48,50,50,60,16,50,42,44,60,74,67,62,61,64,25,33,78,69,4,44,45,30,68,81,45,67,48,65,68,90,44,71,68,53,24,52,54,48,20,56,52,46,37,50,51,54,51,44,42,40,68,60,49,50,47,48,51,55,49,47,49,59,46,46,62,73,37,68,61,49,54,51,57,45,51,49,48,50,56,48,40,76,75,37,60,93,65,74,44,83,86,36,70,65,50,47,60,62,43,48,59,56,55,48,49,55,58,50,56,52,21,49,31,37,83,87,35,29,49,57,32,43,20,46,51,52,42,50,54,53,50,45,46,40,63,69,47,50,51,32,34,62,71,48,51,86,50,74,66,43,71,68,70,46,87,47,48,59,27,52,48,56,44,48,54,53,53,44,68,70,42,90,48,72,68,53,33,54,48,50,54,50,48,54,53,26,28,53,50,23,55,49,48,48,64,47,36,53,48,53,52,49,51,28,62,74,67,70,48,74,88,83,70,57,65,68,57,56,43,49,46,55,27,10,43,48,36,32,71,76,56,46,39,66,47,79,42,52,52,59,96,84,51,70,90,87,67,71,26,67,34,70,36,36,54,71,82,64,72,90,49,45,68,63,52,51,51,52,28,53,52,45,30,54,51,46,54,59,42,56,74,40,68,72,51,39,49,51,51,49,50,51,51,51,50,53,25,51,51,49,48,50,52,52,50,48,33,25,48,55,21,46,50,49,55,47,52,52,59,67,66,44,85,86,66,55,68,70,56,46,54,50,50,52,49,51,46,50,45,51,53,50,46,59,52,53,13,51,52,32,43,51,52,52,51,52,56,48,52,54,52,53,54,63,74,71,110